Protein AF-0000000081810552 (afdb_homodimer)

Organism: Hyalella azteca (NCBI:txid294128)

Radius of gyration: 29.5 Å; Cα contacts (8 Å, |Δi|>4): 1200; chains: 2; bounding box: 56×105×60 Å

Secondary structure (DSSP, 8-state):
---HHHHHHHHHHHHHH-TT--HHHHHHHHHHHHHHH---SSHHHHHHHHHHHHHHHHTSTT--TTHHHHHHHHHHHHHS--HHHHT--SHHHHHHHHHHHHHHHHHHHHHHHHHHHHHHTHHHHSS-S-EEEEEES--HHHHHHHHHHHHTT--EEEEEE--TTTTTHHHHHHHHHHTT-EEEEE-GGGHHHHHTT-SEEEEE-SEE-TTS-EEEETTHHHHHHHHHHHT--EEEE--GGGB-SS---SSGGGS-GGG-PPPTTSSS-SEEEE-GGG-SEEEETTEEE-GGGHHHHHHHHH-/---HHHHHHHHHHHHHH-TT--HHHHHHHHHHHHHHH---SSHHHHHHHHHHHHHHHHTSTT--TTHHHHHHHHHHHHHS--HHHHH--SHHHHHHHHHHHHHHHHHHHHHHHHHHHHHHTHHHHSS-S-EEEEEES--HHHHHHHHHHHHTT--EEEEEE--TTTTTHHHHHHHHHHTT-EEEEE-GGGHHHHHTT-SEEEEE-SEE-TTS-EEEETTHHHHHHHHHHHT--EEEE--GGGB-SS---SSGGGS-GGG-PPPTTSSS-SEEEE-GGG-SEEEETTEEE-GGGHHHHHHHHH-

Foldseek 3Di:
DDDLVRLLVVLVVVCVVPVPDDSQLSLLVSLLVCLVVDPDFDPVVSLVVSVVSLVSSCLHLPHAPLNNLLSLLLSCQLVPDDVQLVVDPGPVSNSVSSSVRSVVVSVVLVCFLLLLLVQCLVVLVPDPQEAEEEEEADDPSVLNNQLVNVVVPGHYEYEYELLPPVRRSVVSVVSCVVSVHHYDYDHLVCLLVVLLVGQAYEYEAQAQELQLKGKHFPSPQVNLVSNVVSVHAYEYEYELSRYGQPDDDPFFVSPDCSNFDADPPDRDTGITMHGLVSHQWYGGSVGIDRSNRSNVVSVVSND/DDDLVRLLVVLVVVCVVPVPDDSQLSLLVSLLVCLVVDPDFDPVVSLVVSVVSLVSSCLHLPHAPLNNLLSLLLSCQLPPPDVQLVVDPGPVSNSVSSSVRSVVVSVVLVCFLLLLLVQCLVVLVPDDQEAEEEEEADDPSVLNNQLVNVVVPGHYEYEYELLPPVRRSVVSVVSCVVSVHHYDYDHLVCLLVVLLVGQAYEYEAQAQELQLKGKHFPSVQVNLVSNVVSVHAYEYEYELSRYGQPDDDPFFVSPDCSNFDADPPDRDGGITMHGLVSHQWYGGSVGIDRSNRSNVVSVVSND

Structure (mmCIF, N/CA/C/O backbone):
data_AF-0000000081810552-model_v1
#
loop_
_entity.id
_entity.type
_entity.pdbx_description
1 polymer 'Translation initiation factor eIF2B subunit alpha'
#
loop_
_atom_site.group_PDB
_atom_site.id
_atom_site.type_symbol
_atom_site.label_atom_id
_atom_site.label_alt_id
_atom_site.label_comp_id
_atom_site.label_asym_id
_atom_site.label_entity_id
_atom_site.label_seq_id
_atom_site.pdbx_PDB_ins_code
_atom_site.Cartn_x
_atom_site.Cartn_y
_atom_site.Cartn_z
_atom_site.occupancy
_atom_site.B_iso_or_equiv
_atom_site.auth_seq_id
_atom_site.auth_comp_id
_atom_site.auth_asym_id
_atom_site.auth_atom_id
_atom_site.pdbx_PDB_model_num
ATOM 1 N N . MET A 1 1 ? -7.977 -46.812 -2.012 1 77.5 1 MET A N 1
ATOM 2 C CA . MET A 1 1 ? -7.812 -45.438 -2.5 1 77.5 1 MET A CA 1
ATOM 3 C C . MET A 1 1 ? -8 -44.438 -1.372 1 77.5 1 MET A C 1
ATOM 5 O O . MET A 1 1 ? -8.945 -44.531 -0.587 1 77.5 1 MET A O 1
ATOM 9 N N . LEU A 1 2 ? -7.02 -43.656 -1.157 1 89.56 2 LEU A N 1
ATOM 10 C CA . LEU A 1 2 ? -7.109 -42.594 -0.138 1 89.56 2 LEU A CA 1
ATOM 11 C C . LEU A 1 2 ? -8.281 -41.688 -0.417 1 89.56 2 LEU A C 1
ATOM 13 O O . LEU A 1 2 ? -8.633 -41.438 -1.575 1 89.56 2 LEU A O 1
ATOM 17 N N . SER A 1 3 ? -8.93 -41.312 0.584 1 93 3 SER A N 1
ATOM 18 C CA . SER A 1 3 ? -10.062 -40.406 0.462 1 93 3 SER A CA 1
ATOM 19 C C . SER A 1 3 ? -9.602 -39 0.142 1 93 3 SER A C 1
ATOM 21 O O . SER A 1 3 ? -8.398 -38.719 0.159 1 93 3 SER A O 1
ATOM 23 N N . LYS A 1 4 ? -10.516 -38.188 -0.219 1 95.06 4 LYS A N 1
ATOM 24 C CA . LYS A 1 4 ? -10.234 -36.781 -0.455 1 95.06 4 LYS A CA 1
ATOM 25 C C . LYS A 1 4 ? -9.602 -36.125 0.773 1 95.06 4 LYS A C 1
ATOM 27 O O . LYS A 1 4 ? -8.641 -35.375 0.652 1 95.06 4 LYS A O 1
ATOM 32 N N . GLU A 1 5 ? -10 -36.5 1.925 1 95.38 5 GLU A N 1
ATOM 33 C CA . GLU A 1 5 ? -9.5 -35.938 3.176 1 95.38 5 GLU A CA 1
ATOM 34 C C . GLU A 1 5 ? -8.07 -36.375 3.447 1 95.38 5 GLU A C 1
ATOM 36 O O . GLU A 1 5 ? -7.273 -35.625 4.012 1 95.38 5 GLU A O 1
ATOM 41 N N . ASP A 1 6 ? -7.875 -37.562 3.037 1 96.38 6 ASP A N 1
ATOM 42 C CA . ASP A 1 6 ? -6.516 -38.062 3.197 1 96.38 6 ASP A CA 1
ATOM 43 C C . ASP A 1 6 ? -5.527 -37.281 2.361 1 96.38 6 ASP A C 1
ATOM 45 O O . ASP A 1 6 ? -4.43 -36.938 2.822 1 96.38 6 ASP A O 1
ATOM 49 N N . TRP A 1 7 ? -5.922 -36.969 1.172 1 96.19 7 TRP A N 1
ATOM 50 C CA . TRP A 1 7 ? -5.059 -36.188 0.293 1 96.19 7 TRP A CA 1
ATOM 51 C C . TRP A 1 7 ? -4.922 -34.75 0.793 1 96.19 7 TRP A C 1
ATOM 53 O O . TRP A 1 7 ? -3.859 -34.125 0.657 1 96.19 7 TRP A O 1
ATOM 63 N N . HIS A 1 8 ? -6.023 -34.188 1.431 1 96.12 8 HIS A N 1
ATOM 64 C CA . HIS A 1 8 ? -5.922 -32.906 2.07 1 96.12 8 HIS A CA 1
ATOM 65 C C . HIS A 1 8 ? -4.863 -32.906 3.168 1 96.12 8 HIS A C 1
ATOM 67 O O . HIS A 1 8 ? -4.062 -31.969 3.268 1 96.12 8 HIS A O 1
ATOM 73 N N . ARG A 1 9 ? -4.852 -33.938 3.891 1 96.25 9 ARG A N 1
ATOM 74 C CA . ARG A 1 9 ? -3.902 -34.094 4.992 1 96.25 9 ARG A CA 1
ATOM 75 C C . ARG A 1 9 ? -2.475 -34.219 4.469 1 96.25 9 ARG A C 1
ATOM 77 O O . ARG A 1 9 ? -1.558 -33.594 5 1 96.25 9 ARG A O 1
ATOM 84 N N . LYS A 1 10 ? -2.314 -35.031 3.453 1 95.56 10 LYS A N 1
ATOM 85 C CA . LYS A 1 10 ? -0.989 -35.219 2.861 1 95.56 10 LYS A CA 1
ATOM 86 C C . LYS A 1 10 ? -0.461 -33.875 2.314 1 95.56 10 LYS A C 1
ATOM 88 O O . LYS A 1 10 ? 0.733 -33.594 2.414 1 95.56 10 LYS A O 1
ATOM 93 N N . TYR A 1 11 ? -1.349 -33.156 1.721 1 95.12 11 TYR A N 1
ATOM 94 C CA . TYR A 1 11 ? -0.974 -31.859 1.198 1 95.12 11 TYR A CA 1
ATOM 95 C C . TYR A 1 11 ? -0.51 -30.938 2.32 1 95.12 11 TYR A C 1
ATOM 97 O O . TYR A 1 11 ? 0.562 -30.328 2.232 1 95.12 11 TYR A O 1
ATOM 105 N N . GLN A 1 12 ? -1.217 -30.844 3.357 1 94.31 12 GLN A N 1
ATOM 106 C CA . GLN A 1 12 ? -0.867 -30.031 4.512 1 94.31 12 GLN A CA 1
ATOM 107 C C . GLN A 1 12 ? 0.464 -30.469 5.113 1 94.31 12 GLN A C 1
ATOM 109 O O . GLN A 1 12 ? 1.291 -29.641 5.48 1 94.31 12 GLN A O 1
ATOM 114 N N . GLU A 1 13 ? 0.627 -31.734 5.227 1 95.06 13 GLU A N 1
ATOM 115 C CA . GLU A 1 13 ? 1.872 -32.281 5.766 1 95.06 13 GLU A CA 1
ATOM 116 C C . GLU A 1 13 ? 3.066 -31.859 4.906 1 95.06 13 GLU A C 1
ATOM 118 O O . GLU A 1 13 ? 4.133 -31.531 5.434 1 95.06 13 GLU A O 1
ATOM 123 N N . LYS A 1 14 ? 2.854 -31.969 3.619 1 93.38 14 LYS A N 1
ATOM 124 C CA . LYS A 1 14 ? 3.916 -31.578 2.693 1 93.38 14 LYS A CA 1
ATOM 125 C C . LYS A 1 14 ? 4.293 -30.109 2.869 1 93.38 14 LYS A C 1
ATOM 127 O O . LYS A 1 14 ? 5.473 -29.766 2.836 1 93.38 14 LYS A O 1
ATOM 132 N N . LEU A 1 15 ? 3.297 -29.234 3.053 1 91.38 15 LEU A N 1
ATOM 133 C CA . LEU A 1 15 ? 3.537 -27.797 3.232 1 91.38 15 LEU A CA 1
ATOM 134 C C . LEU A 1 15 ? 4.207 -27.531 4.574 1 91.38 15 LEU A C 1
ATOM 136 O O . LEU A 1 15 ? 5.008 -26.594 4.695 1 91.38 15 LEU A O 1
ATOM 140 N N . ASP A 1 16 ? 3.883 -28.281 5.578 1 92.25 16 ASP A N 1
ATOM 141 C CA . ASP A 1 16 ? 4.457 -28.125 6.91 1 92.25 16 ASP A CA 1
ATOM 142 C C . ASP A 1 16 ? 5.938 -28.484 6.918 1 92.25 16 ASP A C 1
ATOM 144 O O . ASP A 1 16 ? 6.715 -27.938 7.707 1 92.25 16 ASP A O 1
ATOM 148 N N . GLU A 1 17 ? 6.277 -29.359 6.117 1 91.5 17 GLU A N 1
ATOM 149 C CA . GLU A 1 17 ? 7.652 -29.844 6.051 1 91.5 17 GLU A CA 1
ATOM 150 C C . GLU A 1 17 ? 8.57 -28.797 5.43 1 91.5 17 GLU A C 1
ATOM 152 O O . GLU A 1 17 ? 9.766 -28.734 5.742 1 91.5 17 GLU A O 1
ATOM 157 N N . ASP A 1 18 ? 8.039 -28 4.547 1 85.5 18 ASP A N 1
ATOM 158 C CA . ASP A 1 18 ? 8.812 -26.984 3.842 1 85.5 18 ASP A CA 1
ATOM 159 C C . ASP A 1 18 ? 8.047 -25.672 3.771 1 85.5 18 ASP A C 1
ATOM 161 O O . ASP A 1 18 ? 7.152 -25.5 2.938 1 85.5 18 ASP A O 1
ATOM 165 N N . PRO A 1 19 ? 8.523 -24.734 4.609 1 77.75 19 PRO A N 1
ATOM 166 C CA . PRO A 1 19 ? 7.82 -23.453 4.629 1 77.75 19 PRO A CA 1
ATOM 167 C C . PRO A 1 19 ? 7.922 -22.703 3.301 1 77.75 19 PRO A C 1
ATOM 169 O O . PRO A 1 19 ? 7.141 -21.781 3.045 1 77.75 19 PRO A O 1
ATOM 172 N N . TYR A 1 20 ? 8.797 -23.125 2.465 1 78.12 20 TYR A N 1
ATOM 173 C CA . TYR A 1 20 ? 8.961 -22.453 1.185 1 78.12 20 TYR A CA 1
ATOM 174 C C . TYR A 1 20 ? 8.461 -23.312 0.037 1 78.12 20 TYR A C 1
ATOM 176 O O . TYR A 1 20 ? 8.797 -23.078 -1.125 1 78.12 20 TYR A O 1
ATOM 184 N N . ALA A 1 21 ? 7.656 -24.234 0.429 1 84.81 21 ALA A N 1
ATOM 185 C CA . ALA A 1 21 ? 7.137 -25.141 -0.593 1 84.81 21 ALA A CA 1
ATOM 186 C C . ALA A 1 21 ? 6.34 -24.375 -1.647 1 84.81 21 ALA A C 1
ATOM 188 O O . ALA A 1 21 ? 5.574 -23.469 -1.319 1 84.81 21 ALA A O 1
ATOM 189 N N . ILE A 1 22 ? 6.617 -24.688 -2.875 1 89.25 22 ILE A N 1
ATOM 190 C CA . ILE A 1 22 ? 5.852 -24.156 -3.998 1 89.25 22 ILE A CA 1
ATOM 191 C C . ILE A 1 22 ? 4.59 -25 -4.203 1 89.25 22 ILE A C 1
ATOM 193 O O . ILE A 1 22 ? 4.664 -26.172 -4.582 1 89.25 22 ILE A O 1
ATOM 197 N N . HIS A 1 23 ? 3.494 -24.438 -4.016 1 91.31 23 HIS A N 1
ATOM 198 C CA . HIS A 1 23 ? 2.221 -25.141 -3.963 1 91.31 23 HIS A CA 1
ATOM 199 C C . HIS A 1 23 ? 1.984 -25.938 -5.242 1 91.31 23 HIS A C 1
ATOM 201 O O . HIS A 1 23 ? 1.68 -27.141 -5.184 1 91.31 23 HIS A O 1
ATOM 207 N N . PRO A 1 24 ? 2.195 -25.344 -6.402 1 93.25 24 PRO A N 1
ATOM 208 C CA . PRO A 1 24 ? 2.012 -26.109 -7.633 1 93.25 24 PRO A CA 1
ATOM 209 C C . PRO A 1 24 ? 2.902 -27.359 -7.691 1 93.25 24 PRO A C 1
ATOM 211 O O . PRO A 1 24 ? 2.447 -28.422 -8.094 1 93.25 24 PRO A O 1
ATOM 214 N N . ILE A 1 25 ? 4.078 -27.219 -7.285 1 94.5 25 ILE A N 1
ATOM 215 C CA . ILE A 1 25 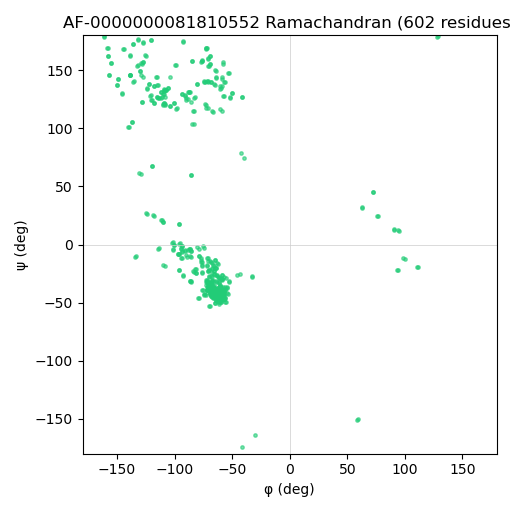? 5.02 -28.344 -7.32 1 94.5 25 ILE A CA 1
ATOM 216 C C . ILE A 1 25 ? 4.598 -29.406 -6.309 1 94.5 25 ILE A C 1
ATOM 218 O O . ILE A 1 25 ? 4.672 -30.594 -6.59 1 94.5 25 ILE A O 1
ATOM 222 N N . ALA A 1 26 ? 4.176 -28.922 -5.191 1 94.88 26 ALA A N 1
ATOM 223 C CA . ALA A 1 26 ? 3.684 -29.844 -4.168 1 94.88 26 ALA A CA 1
ATOM 224 C C . ALA A 1 26 ? 2.518 -30.688 -4.699 1 94.88 26 ALA A C 1
ATOM 226 O O . ALA A 1 26 ? 2.459 -31.891 -4.477 1 94.88 26 ALA A O 1
ATOM 227 N N . VAL A 1 27 ? 1.653 -30.062 -5.375 1 95.06 27 VAL A N 1
ATOM 228 C CA . VAL A 1 27 ? 0.497 -30.75 -5.941 1 95.06 27 VAL A CA 1
ATOM 229 C C . VAL A 1 27 ? 0.96 -31.781 -6.969 1 95.06 27 VAL A C 1
ATOM 231 O O . VAL A 1 27 ? 0.499 -32.938 -6.961 1 95.06 27 VAL A O 1
ATOM 234 N N . MET A 1 28 ? 1.892 -31.469 -7.805 1 96.06 28 MET A N 1
ATOM 235 C CA . MET A 1 28 ? 2.424 -32.375 -8.805 1 96.06 28 MET A CA 1
ATOM 236 C C . MET A 1 28 ? 3.078 -33.594 -8.148 1 96.06 28 MET A C 1
ATOM 238 O O . MET A 1 28 ? 2.877 -34.719 -8.586 1 96.06 28 MET A O 1
ATOM 242 N N . GLN A 1 29 ? 3.766 -33.281 -7.105 1 95.94 29 GLN A N 1
ATOM 243 C CA . GLN A 1 29 ? 4.461 -34.375 -6.395 1 95.94 29 GLN A CA 1
ATOM 244 C C . GLN A 1 29 ? 3.469 -35.312 -5.738 1 95.94 29 GLN A C 1
ATOM 246 O O . GLN A 1 29 ? 3.684 -36.531 -5.73 1 95.94 29 GLN A O 1
ATOM 251 N N . LEU A 1 30 ? 2.471 -34.812 -5.242 1 96.38 30 LEU A N 1
ATOM 252 C CA . LEU A 1 30 ? 1.476 -35.625 -4.582 1 96.38 30 LEU A CA 1
ATOM 253 C C . LEU A 1 30 ? 0.684 -36.438 -5.605 1 96.38 30 LEU A C 1
ATOM 255 O O . LEU A 1 30 ? 0.3 -37.594 -5.34 1 96.38 30 LEU A O 1
ATOM 259 N N . VAL A 1 31 ? 0.399 -35.906 -6.762 1 96.31 31 VAL A N 1
ATOM 260 C CA . VAL A 1 31 ? -0.235 -36.656 -7.836 1 96.31 31 VAL A CA 1
ATOM 261 C C . VAL A 1 31 ? 0.664 -37.812 -8.25 1 96.31 31 VAL A C 1
ATOM 263 O O . VAL A 1 31 ? 0.188 -38.938 -8.438 1 96.31 31 VAL A O 1
ATOM 266 N N . LEU A 1 32 ? 1.955 -37.531 -8.367 1 95.62 32 LEU A N 1
ATOM 267 C CA . LEU A 1 32 ? 2.91 -38.594 -8.703 1 95.62 32 LEU A CA 1
ATOM 268 C C . LEU A 1 32 ? 2.91 -39.688 -7.641 1 95.62 32 LEU A C 1
ATOM 270 O O . LEU A 1 32 ? 2.963 -40.875 -7.965 1 95.62 32 LEU A O 1
ATOM 274 N N . GLU A 1 33 ? 2.873 -39.219 -6.414 1 95.5 33 GLU A N 1
ATOM 275 C CA . GLU A 1 33 ? 2.809 -40.188 -5.312 1 95.5 33 GLU A CA 1
ATOM 276 C C . GLU A 1 33 ? 1.57 -41.062 -5.422 1 95.5 33 GLU A C 1
ATOM 278 O O . GLU A 1 33 ? 1.617 -42.25 -5.09 1 95.5 33 GLU A O 1
ATOM 283 N N . SER A 1 34 ? 0.48 -40.562 -5.84 1 95.56 34 SER A N 1
ATOM 284 C CA . SER A 1 34 ? -0.755 -41.312 -5.98 1 95.56 34 SER A CA 1
ATOM 285 C C . SER A 1 34 ? -0.608 -42.406 -7.031 1 95.56 34 SER A C 1
ATOM 287 O O . SER A 1 34 ? -1.237 -43.469 -6.926 1 95.56 34 SER A O 1
ATOM 289 N N . LEU A 1 35 ? 0.227 -42.156 -8.062 1 93.5 35 LEU A N 1
ATOM 290 C CA . LEU A 1 35 ? 0.468 -43.156 -9.094 1 93.5 35 LEU A CA 1
ATOM 291 C C . LEU A 1 35 ? 1.243 -44.344 -8.531 1 93.5 35 LEU A C 1
ATOM 293 O O . LEU A 1 35 ? 1 -45.5 -8.914 1 93.5 35 LEU A O 1
ATOM 297 N N . VAL A 1 36 ? 2.113 -44 -7.562 1 91.69 36 VAL A N 1
ATOM 298 C CA . VAL A 1 36 ? 2.926 -45.062 -6.941 1 91.69 36 VAL A CA 1
ATOM 299 C C . VAL A 1 36 ? 2.053 -45.906 -6.035 1 91.69 36 VAL A C 1
ATOM 301 O O . VAL A 1 36 ? 2.236 -47.125 -5.965 1 91.69 36 VAL A O 1
ATOM 304 N N . LEU A 1 37 ? 1.08 -45.312 -5.449 1 91.62 37 LEU A N 1
ATOM 305 C CA . LEU A 1 37 ? 0.231 -46 -4.48 1 91.62 37 LEU A CA 1
ATOM 306 C C . LEU A 1 37 ? -0.959 -46.656 -5.172 1 91.62 37 LEU A C 1
ATOM 308 O O . LEU A 1 37 ? -1.686 -47.438 -4.559 1 91.62 37 LEU A O 1
ATOM 312 N N . ASP A 1 38 ? -1.158 -46.375 -6.41 1 88.88 38 ASP A N 1
ATOM 313 C CA . ASP A 1 38 ? -2.371 -46.75 -7.125 1 88.88 38 ASP A CA 1
ATOM 314 C C . ASP A 1 38 ? -2.387 -48.25 -7.41 1 88.88 38 ASP A C 1
ATOM 316 O O . ASP A 1 38 ? -1.347 -48.844 -7.703 1 88.88 38 ASP A O 1
ATOM 320 N N . ASP A 1 39 ? -3.521 -48.875 -7.281 1 89.31 39 ASP A N 1
ATOM 321 C CA . ASP A 1 39 ? -3.697 -50.281 -7.547 1 89.31 39 ASP A CA 1
ATOM 322 C C . ASP A 1 39 ? -4.703 -50.531 -8.672 1 89.31 39 ASP A C 1
ATOM 324 O O . ASP A 1 39 ? -5.371 -51.562 -8.719 1 89.31 39 ASP A O 1
ATOM 328 N N . SER A 1 40 ? -4.812 -49.531 -9.5 1 90 40 SER A N 1
ATOM 329 C CA . SER A 1 40 ? -5.727 -49.656 -10.625 1 90 40 SER A CA 1
ATOM 330 C C . SER A 1 40 ? -5.383 -50.844 -11.508 1 90 40 SER A C 1
ATOM 332 O O . SER A 1 40 ? -4.23 -51.281 -11.531 1 90 40 SER A O 1
ATOM 334 N N . LYS A 1 41 ? -6.363 -51.344 -12.25 1 90.75 41 LYS A N 1
ATOM 335 C CA . LYS A 1 41 ? -6.18 -52.562 -13.055 1 90.75 41 LYS A CA 1
ATOM 336 C C . LYS A 1 41 ? -6.18 -52.219 -14.547 1 90.75 41 LYS A C 1
ATOM 338 O O . LYS A 1 41 ? -5.789 -53.031 -15.375 1 90.75 41 LYS A O 1
ATOM 343 N N . THR A 1 42 ? -6.695 -51.031 -14.883 1 88.12 42 THR A N 1
ATOM 344 C CA . THR A 1 42 ? -6.688 -50.562 -16.266 1 88.12 42 THR A CA 1
ATOM 345 C C . THR A 1 42 ? -6.07 -49.188 -16.359 1 88.12 42 THR A C 1
ATOM 347 O O . THR A 1 42 ? -6.02 -48.438 -15.367 1 88.12 42 THR A O 1
ATOM 350 N N . VAL A 1 43 ? -5.625 -48.938 -17.516 1 86.44 43 VAL A N 1
ATOM 351 C CA . VAL A 1 43 ? -5.023 -47.625 -17.766 1 86.44 43 VAL A CA 1
ATOM 352 C C . VAL A 1 43 ? -6.07 -46.531 -17.578 1 86.44 43 VAL A C 1
ATOM 354 O O . VAL A 1 43 ? -5.77 -45.469 -17.031 1 86.44 43 VAL A O 1
ATOM 357 N N . GLN A 1 44 ? -7.234 -46.781 -17.969 1 87.69 44 GLN A N 1
ATOM 358 C CA . GLN A 1 44 ? -8.32 -45.812 -17.812 1 87.69 44 GLN A CA 1
ATOM 359 C C . GLN A 1 44 ? -8.594 -45.5 -16.344 1 87.69 44 GLN A C 1
ATOM 361 O O . GLN A 1 44 ? -8.789 -44.344 -15.961 1 87.69 44 GLN A O 1
ATOM 366 N N . GLU A 1 45 ? -8.609 -46.562 -15.586 1 90.69 45 GLU A N 1
ATOM 367 C CA . GLU A 1 45 ? -8.805 -46.375 -14.148 1 90.69 45 GLU A CA 1
ATOM 368 C C . GLU A 1 45 ? -7.656 -45.594 -13.523 1 90.69 45 GLU A C 1
ATOM 370 O O . GLU A 1 45 ? -7.875 -44.781 -12.625 1 90.69 45 GLU A O 1
ATOM 375 N N . LEU A 1 46 ? -6.527 -45.938 -14 1 90.94 46 LEU A N 1
ATOM 376 C CA . LEU A 1 46 ? -5.34 -45.25 -13.516 1 90.94 46 LEU A CA 1
ATOM 377 C C . LEU A 1 46 ? -5.434 -43.75 -13.781 1 90.94 46 LEU A C 1
ATOM 379 O O . LEU A 1 46 ? -5.184 -42.938 -12.883 1 90.94 46 LEU A O 1
ATOM 383 N N . ILE A 1 47 ? -5.871 -43.344 -14.914 1 89.5 47 ILE A N 1
ATOM 384 C CA . ILE A 1 47 ? -5.977 -41.938 -15.32 1 89.5 47 ILE A CA 1
ATOM 385 C C . ILE A 1 47 ? -7.105 -41.25 -14.547 1 89.5 47 ILE A C 1
ATOM 387 O O . ILE A 1 47 ? -6.953 -40.125 -14.086 1 89.5 47 ILE A O 1
ATOM 391 N N . GLU A 1 48 ? -8.156 -41.938 -14.305 1 91.94 48 GLU A N 1
ATOM 392 C CA . GLU A 1 48 ? -9.289 -41.375 -13.562 1 91.94 48 GLU A CA 1
ATOM 393 C C . GLU A 1 48 ? -8.922 -41.125 -12.102 1 91.94 48 GLU A C 1
ATOM 395 O O . GLU A 1 48 ? -9.352 -40.156 -11.508 1 91.94 48 GLU A O 1
ATOM 400 N N . ARG A 1 49 ? -8.188 -42.031 -11.617 1 92.69 49 ARG A N 1
ATOM 401 C CA . ARG A 1 49 ? -7.75 -41.875 -10.234 1 92.69 49 ARG A CA 1
ATOM 402 C C . ARG A 1 49 ? -6.785 -40.688 -10.102 1 92.69 49 ARG A C 1
ATOM 404 O O . ARG A 1 49 ? -6.82 -39.969 -9.109 1 92.69 49 ARG A O 1
ATOM 411 N N . MET A 1 50 ? -5.93 -40.594 -11.07 1 93.62 50 MET A N 1
ATOM 412 C CA . MET A 1 50 ? -5.016 -39.469 -11.094 1 93.62 50 MET A CA 1
ATOM 413 C C . MET A 1 50 ? -5.781 -38.156 -11.117 1 93.62 50 MET A C 1
ATOM 415 O O . MET A 1 50 ? -5.457 -37.219 -10.383 1 93.62 50 MET A O 1
ATOM 419 N N . LYS A 1 51 ? -6.801 -38.094 -11.898 1 93.88 51 LYS A N 1
ATOM 420 C CA . LYS A 1 51 ? -7.633 -36.906 -12.008 1 93.88 51 LYS A CA 1
ATOM 421 C C . LYS A 1 51 ? -8.375 -36.625 -10.703 1 93.88 51 LYS A C 1
ATOM 423 O O . LYS A 1 51 ? -8.516 -35.469 -10.297 1 93.88 51 LYS A O 1
ATOM 428 N N . PHE A 1 52 ? -8.766 -37.719 -10.117 1 95.25 52 PHE A N 1
ATOM 429 C CA . PHE A 1 52 ? -9.43 -37.594 -8.828 1 95.25 52 PHE A CA 1
ATOM 430 C C . PHE A 1 52 ? -8.5 -36.969 -7.785 1 95.25 52 PHE A C 1
ATOM 432 O O . PHE A 1 52 ? -8.898 -36.062 -7.055 1 95.25 52 PHE A O 1
ATOM 439 N N . VAL A 1 53 ? -7.328 -37.469 -7.73 1 96.31 53 VAL A N 1
ATOM 440 C CA . VAL A 1 53 ? -6.355 -36.969 -6.758 1 96.31 53 VAL A CA 1
ATOM 441 C C . VAL A 1 53 ? -6.035 -35.5 -7.035 1 96.31 53 VAL A C 1
ATOM 443 O O . VAL A 1 53 ? -6.02 -34.688 -6.117 1 96.31 53 VAL A O 1
ATOM 446 N N . ARG A 1 54 ? -5.82 -35.156 -8.258 1 95.31 54 ARG A N 1
ATOM 447 C CA . ARG A 1 54 ? -5.555 -33.781 -8.617 1 95.31 54 ARG A CA 1
ATOM 448 C C . ARG A 1 54 ? -6.688 -32.875 -8.148 1 95.31 54 ARG A C 1
ATOM 450 O O . ARG A 1 54 ? -6.441 -31.828 -7.527 1 95.31 54 ARG A O 1
ATOM 457 N N . GLN A 1 55 ? -7.875 -33.312 -8.398 1 94.75 55 GLN A N 1
ATOM 458 C CA . GLN A 1 55 ? -9.039 -32.5 -8.023 1 94.75 55 GLN A CA 1
ATOM 459 C C . GLN A 1 55 ? -9.156 -32.375 -6.512 1 94.75 55 GLN A C 1
ATOM 461 O O . GLN A 1 55 ? -9.508 -31.312 -5.992 1 94.75 55 GLN A O 1
ATOM 466 N N . ALA A 1 56 ? -8.891 -33.469 -5.848 1 95.25 56 ALA A N 1
ATOM 467 C CA . ALA A 1 56 ? -8.922 -33.438 -4.391 1 95.25 56 ALA A CA 1
ATOM 468 C C . ALA A 1 56 ? -7.922 -32.438 -3.836 1 95.25 56 ALA A C 1
ATOM 470 O O . ALA A 1 56 ? -8.234 -31.688 -2.904 1 95.25 56 ALA A O 1
ATOM 471 N N . LEU A 1 57 ? -6.789 -32.406 -4.398 1 95.25 57 LEU A N 1
ATOM 472 C CA . LEU A 1 57 ? -5.75 -31.484 -3.959 1 95.25 57 LEU A CA 1
ATOM 473 C C . LEU A 1 57 ? -6.129 -30.047 -4.277 1 95.25 57 LEU A C 1
ATOM 475 O O . LEU A 1 57 ? -5.914 -29.141 -3.459 1 95.25 57 LEU A O 1
ATOM 479 N N . CYS A 1 58 ? -6.742 -29.812 -5.41 1 91.38 58 CYS A N 1
ATOM 480 C CA . CYS A 1 58 ? -7.156 -28.469 -5.816 1 91.38 58 CYS A CA 1
ATOM 481 C C . CYS A 1 58 ? -8.305 -27.969 -4.949 1 91.38 58 CYS A C 1
ATOM 483 O O . CYS A 1 58 ? -8.477 -26.766 -4.777 1 91.38 58 CYS A O 1
ATOM 485 N N . ASP A 1 59 ? -9 -28.938 -4.359 1 91.06 59 ASP A N 1
ATOM 486 C CA . ASP A 1 59 ? -10.133 -28.594 -3.508 1 91.06 59 ASP A CA 1
ATOM 487 C C . ASP A 1 59 ? -9.695 -28.422 -2.055 1 91.06 59 ASP A C 1
ATOM 489 O O . ASP A 1 59 ? -10.5 -28.031 -1.201 1 91.06 59 ASP A O 1
ATOM 493 N N . SER A 1 60 ? -8.492 -28.688 -1.838 1 92 60 SER A N 1
ATOM 494 C CA . SER A 1 60 ? -7.98 -28.594 -0.474 1 92 60 SER A CA 1
ATOM 495 C C . SER A 1 60 ? -8.031 -27.172 0.048 1 92 60 SER A C 1
ATOM 497 O O . SER A 1 60 ? -7.84 -26.219 -0.714 1 92 60 SER A O 1
ATOM 499 N N . PRO A 1 61 ? -8.203 -26.953 1.375 1 85.94 61 PRO A N 1
ATOM 500 C CA . PRO A 1 61 ? -8.164 -25.625 1.977 1 85.94 61 PRO A CA 1
ATOM 501 C C . PRO A 1 61 ? -6.809 -24.938 1.821 1 85.94 61 PRO A C 1
ATOM 503 O O . PRO A 1 61 ? -6.715 -23.719 1.928 1 85.94 61 PRO A O 1
ATOM 506 N N . CYS A 1 62 ? -5.805 -25.734 1.499 1 87.25 62 CYS A N 1
ATOM 507 C CA . CYS A 1 62 ? -4.461 -25.188 1.38 1 87.25 62 CYS A CA 1
ATOM 508 C C . CYS A 1 62 ? -4.156 -24.797 -0.061 1 87.25 62 CYS A C 1
ATOM 510 O O . CYS A 1 62 ? -3.121 -24.188 -0.338 1 87.25 62 CYS A O 1
ATOM 512 N N . SER A 1 63 ? -5.062 -25.109 -0.884 1 88.44 63 SER A N 1
ATOM 513 C CA . SER A 1 63 ? -4.805 -24.875 -2.301 1 88.44 63 SER A CA 1
ATOM 514 C C . SER A 1 63 ? -4.762 -23.375 -2.611 1 88.44 63 SER A C 1
ATOM 516 O O . SER A 1 63 ? -5.27 -22.562 -1.84 1 88.44 63 SER A O 1
ATOM 518 N N . THR A 1 64 ? -4.086 -23.047 -3.643 1 87.88 64 THR A N 1
ATOM 519 C CA . THR A 1 64 ? -3.961 -21.672 -4.109 1 87.88 64 THR A CA 1
ATOM 520 C C . THR A 1 64 ? -4.504 -21.531 -5.531 1 87.88 64 THR A C 1
ATOM 522 O O . THR A 1 64 ? -4.871 -22.531 -6.16 1 87.88 64 THR A O 1
ATOM 525 N N . VAL A 1 65 ? -4.508 -20.359 -5.969 1 87.44 65 VAL A N 1
ATOM 526 C CA . VAL A 1 65 ? -5.07 -20.047 -7.277 1 87.44 65 VAL A CA 1
ATOM 527 C C . VAL A 1 65 ? -4.219 -20.703 -8.367 1 87.44 65 VAL A C 1
ATOM 529 O O . VAL A 1 65 ? -4.699 -20.938 -9.477 1 87.44 65 VAL A O 1
ATOM 532 N N . SER A 1 66 ? -3.006 -21.078 -8.047 1 89 66 SER A N 1
ATOM 533 C CA . SER A 1 66 ? -2.092 -21.594 -9.055 1 89 66 SER A CA 1
ATOM 534 C C . SER A 1 66 ? -2.148 -23.125 -9.109 1 89 66 SER A C 1
ATOM 536 O O . SER A 1 66 ? -1.646 -23.734 -10.055 1 89 66 SER A O 1
ATOM 538 N N . THR A 1 67 ? -2.762 -23.781 -8.18 1 91.12 67 THR A N 1
ATOM 539 C CA . THR A 1 67 ? -2.686 -25.219 -8.07 1 91.12 67 THR A CA 1
ATOM 540 C C . THR A 1 67 ? -3.484 -25.891 -9.18 1 91.12 67 THR A C 1
ATOM 542 O O . THR A 1 67 ? -3.027 -26.875 -9.781 1 91.12 67 THR A O 1
ATOM 545 N N . GLU A 1 68 ? -4.578 -25.328 -9.477 1 89.12 68 GLU A N 1
ATOM 546 C CA . GLU A 1 68 ? -5.441 -25.969 -10.469 1 89.12 68 GLU A CA 1
ATOM 547 C C . GLU A 1 68 ? -4.824 -25.891 -11.859 1 89.12 68 GLU A C 1
ATOM 549 O O . GLU A 1 68 ? -4.648 -26.922 -12.516 1 89.12 68 GLU A O 1
ATOM 554 N N . PRO A 1 69 ? -4.473 -24.688 -12.258 1 87.94 69 PRO A N 1
ATOM 555 C CA . PRO A 1 69 ? -3.865 -24.641 -13.594 1 87.94 69 PRO A CA 1
ATOM 556 C C . PRO A 1 69 ? -2.57 -25.453 -13.68 1 87.94 69 PRO A C 1
ATOM 558 O O . PRO A 1 69 ? -2.309 -26.094 -14.695 1 87.94 69 PRO A O 1
ATOM 561 N N . SER A 1 70 ? -1.776 -25.469 -12.719 1 90.5 70 SER A N 1
ATOM 562 C CA . SER A 1 70 ? -0.521 -26.219 -12.719 1 90.5 70 SER A CA 1
ATOM 563 C C . SER A 1 70 ? -0.772 -27.719 -12.711 1 90.5 70 SER A C 1
ATOM 565 O O . SER A 1 70 ? -0.084 -28.484 -13.406 1 90.5 70 SER A O 1
ATOM 567 N N . GLY A 1 71 ? -1.717 -28.109 -11.906 1 91.44 71 GLY A N 1
ATOM 568 C CA . GLY A 1 71 ? -2.092 -29.516 -11.891 1 91.44 71 GLY A CA 1
ATOM 569 C C . GLY A 1 71 ? -2.621 -30.016 -13.227 1 91.44 71 GLY A C 1
ATOM 570 O O . GLY A 1 71 ? -2.307 -31.125 -13.648 1 91.44 71 GLY A O 1
ATOM 571 N N . GLU A 1 72 ? -3.375 -29.188 -13.82 1 89.25 72 GLU A N 1
ATOM 572 C CA . GLU A 1 72 ? -3.914 -29.531 -15.133 1 89.25 72 GLU A CA 1
ATOM 573 C C . GLU A 1 72 ? -2.803 -29.641 -16.172 1 89.25 72 GLU A C 1
ATOM 575 O O . GLU A 1 72 ? -2.775 -30.594 -16.969 1 89.25 72 GLU A O 1
ATOM 580 N N . MET A 1 73 ? -1.967 -28.719 -16.172 1 88.88 73 MET A N 1
ATOM 581 C CA . MET A 1 73 ? -0.828 -28.75 -17.078 1 88.88 73 MET A CA 1
ATOM 582 C C . MET A 1 73 ? -0.002 -30.016 -16.891 1 88.88 73 MET A C 1
ATOM 584 O O . MET A 1 73 ? 0.382 -30.672 -17.859 1 88.88 73 MET A O 1
ATOM 588 N N . PHE A 1 74 ? 0.191 -30.406 -15.68 1 93.12 74 PHE A N 1
ATOM 589 C CA . PHE A 1 74 ? 0.975 -31.578 -15.312 1 93.12 74 PHE A CA 1
ATOM 590 C C . PHE A 1 74 ? 0.312 -32.844 -15.82 1 93.12 74 PHE A C 1
ATOM 592 O O . PHE A 1 74 ? 0.943 -33.656 -16.516 1 93.12 74 PHE A O 1
ATOM 599 N N . THR A 1 75 ? -0.948 -32.969 -15.539 1 90.5 75 THR A N 1
ATOM 600 C CA . THR A 1 75 ? -1.653 -34.188 -15.914 1 90.5 75 THR A CA 1
ATOM 601 C C . THR A 1 75 ? -1.779 -34.312 -17.422 1 90.5 75 THR A C 1
ATOM 603 O O . THR A 1 75 ? -1.652 -35.406 -17.984 1 90.5 75 THR A O 1
ATOM 606 N N . ARG A 1 76 ? -1.976 -33.219 -18.031 1 86.88 76 ARG A N 1
ATOM 607 C CA . ARG A 1 76 ? -2.035 -33.219 -19.484 1 86.88 76 ARG A CA 1
ATOM 608 C C . ARG A 1 76 ? -0.688 -33.594 -20.094 1 86.88 76 ARG A C 1
ATOM 610 O O . ARG A 1 76 ? -0.629 -34.344 -21.062 1 86.88 76 ARG A O 1
ATOM 617 N N . PHE A 1 77 ? 0.285 -33.062 -19.562 1 88.31 77 PHE A N 1
ATOM 618 C CA . PHE A 1 77 ? 1.622 -33.344 -20.078 1 88.31 77 PHE A CA 1
ATOM 619 C C . PHE A 1 77 ? 1.962 -34.812 -19.938 1 88.31 77 PHE A C 1
ATOM 621 O O . PHE A 1 77 ? 2.441 -35.438 -20.891 1 88.31 77 PHE A O 1
ATOM 628 N N . ILE A 1 78 ? 1.665 -35.406 -18.797 1 89.62 78 ILE A N 1
ATOM 629 C CA . ILE A 1 78 ? 2.178 -36.75 -18.547 1 89.62 78 ILE A CA 1
ATOM 630 C C . ILE A 1 78 ? 1.271 -37.781 -19.234 1 89.62 78 ILE A C 1
ATOM 632 O O . ILE A 1 78 ? 1.678 -38.906 -19.453 1 89.62 78 ILE A O 1
ATOM 636 N N . THR A 1 79 ? 0.006 -37.344 -19.516 1 87.38 79 THR A N 1
ATOM 637 C CA . THR A 1 79 ? -0.913 -38.312 -20.141 1 87.38 79 THR A CA 1
ATOM 638 C C . THR A 1 79 ? -0.929 -38.125 -21.656 1 87.38 79 THR A C 1
ATOM 640 O O . THR A 1 79 ? -1.481 -38.938 -22.375 1 87.38 79 THR A O 1
ATOM 643 N N . ARG A 1 80 ? -0.525 -36.938 -22 1 78.38 80 ARG A N 1
ATOM 644 C CA . ARG A 1 80 ? -0.538 -36.688 -23.438 1 78.38 80 ARG A CA 1
ATOM 645 C C . ARG A 1 80 ? -0.03 -37.906 -24.203 1 78.38 80 ARG A C 1
ATOM 647 O O . ARG A 1 80 ? 0.904 -38.594 -23.766 1 78.38 80 ARG A O 1
ATOM 654 N N . ALA A 1 81 ? -0.873 -38.344 -25.188 1 63.72 81 ALA A N 1
ATOM 655 C CA . ALA A 1 81 ? -0.774 -39.531 -26.047 1 63.72 81 ALA A CA 1
ATOM 656 C C . ALA A 1 81 ? 0.66 -39.719 -26.531 1 63.72 81 ALA A C 1
ATOM 658 O O . ALA A 1 81 ? 1.154 -38.969 -27.375 1 63.72 81 ALA A O 1
ATOM 659 N N . SER A 1 82 ? 1.283 -40.25 -25.562 1 64.62 82 SER A N 1
ATOM 660 C CA . SER A 1 82 ? 2.598 -40.688 -26 1 64.62 82 SER A CA 1
ATOM 661 C C . SER A 1 82 ? 2.537 -42.125 -26.516 1 64.62 82 SER A C 1
ATOM 663 O O . SER A 1 82 ? 1.742 -42.938 -26.031 1 64.62 82 SER A O 1
ATOM 665 N N . THR A 1 83 ? 2.988 -42.25 -27.75 1 68.62 83 THR A N 1
ATOM 666 C CA . THR A 1 83 ? 3.127 -43.594 -28.312 1 68.62 83 THR A CA 1
ATOM 667 C C . THR A 1 83 ? 3.506 -44.594 -27.234 1 68.62 83 THR A C 1
ATOM 669 O O . THR A 1 83 ? 3.045 -45.75 -27.266 1 68.62 83 THR A O 1
ATOM 672 N N . ALA A 1 84 ? 4.148 -44.062 -26.281 1 73.25 84 ALA A N 1
ATOM 673 C CA . ALA A 1 84 ? 4.629 -44.969 -25.25 1 73.25 84 ALA A CA 1
ATOM 674 C C . ALA A 1 84 ? 3.479 -45.469 -24.391 1 73.25 84 ALA A C 1
ATOM 676 O O . ALA A 1 84 ? 3.416 -46.656 -24.047 1 73.25 84 ALA A O 1
ATOM 677 N N . LEU A 1 85 ? 2.596 -44.594 -24.016 1 79.69 85 LEU A N 1
ATOM 678 C CA . LEU A 1 85 ? 1.472 -44.969 -23.156 1 79.69 85 LEU A CA 1
ATOM 679 C C . LEU A 1 85 ? 0.483 -45.844 -23.922 1 79.69 85 LEU A C 1
ATOM 681 O O . LEU A 1 85 ? -0.083 -46.781 -23.375 1 79.69 85 LEU A O 1
ATOM 685 N N . GLU A 1 86 ? 0.386 -45.531 -25.219 1 78.5 86 GLU A N 1
ATOM 686 C CA . GLU A 1 86 ? -0.502 -46.312 -26.062 1 78.5 86 GLU A CA 1
ATOM 687 C C . GLU A 1 86 ? 0.053 -47.719 -26.297 1 78.5 86 GLU A C 1
ATOM 689 O O . GLU A 1 86 ? -0.709 -48.688 -26.484 1 78.5 86 GLU A O 1
ATOM 694 N N . ASP A 1 87 ? 1.302 -47.781 -26.328 1 79.06 87 ASP A N 1
ATOM 695 C CA . ASP A 1 87 ? 1.969 -49.031 -26.656 1 79.06 87 ASP A CA 1
ATOM 696 C C . ASP A 1 87 ? 2.16 -49.875 -25.406 1 79.06 87 ASP A C 1
ATOM 698 O O . ASP A 1 87 ? 2.633 -51.031 -25.484 1 79.06 87 ASP A O 1
ATOM 702 N N . ALA A 1 88 ? 1.872 -49.219 -24.25 1 83.12 88 ALA A N 1
ATOM 703 C CA . ALA A 1 88 ? 2.062 -49.969 -23.016 1 83.12 88 ALA A CA 1
ATOM 704 C C . ALA A 1 88 ? 1.226 -51.25 -23.016 1 83.12 88 ALA A C 1
ATOM 706 O O . ALA A 1 88 ? 0.03 -51.219 -23.312 1 83.12 88 ALA A O 1
ATOM 707 N N . GLU A 1 89 ? 1.826 -52.312 -22.766 1 84.38 89 GLU A N 1
ATOM 708 C CA . GLU A 1 89 ? 1.161 -53.594 -22.828 1 84.38 89 GLU A CA 1
ATOM 709 C C . GLU A 1 89 ? 0.473 -53.938 -21.516 1 84.38 89 GLU A C 1
ATOM 711 O O . GLU A 1 89 ? -0.481 -54.719 -21.484 1 84.38 89 GLU A O 1
ATOM 716 N N . THR A 1 90 ? 1.106 -53.438 -20.453 1 88.75 90 THR A N 1
ATOM 717 C CA . THR A 1 90 ? 0.544 -53.719 -19.141 1 88.75 90 THR A CA 1
ATOM 718 C C . THR A 1 90 ? 0.297 -52.438 -18.359 1 88.75 90 THR A C 1
ATOM 720 O O . THR A 1 90 ? 0.878 -51.406 -18.672 1 88.75 90 THR A O 1
ATOM 723 N N . ILE A 1 91 ? -0.474 -52.562 -17.391 1 89.94 91 ILE A N 1
ATOM 724 C CA . ILE A 1 91 ? -0.791 -51.438 -16.531 1 89.94 91 ILE A CA 1
ATOM 725 C C . ILE A 1 91 ? 0.454 -51.031 -15.742 1 89.94 91 ILE A C 1
ATOM 727 O O . ILE A 1 91 ? 0.668 -49.844 -15.484 1 89.94 91 ILE A O 1
ATOM 731 N N . ALA A 1 92 ? 1.236 -52 -15.391 1 91.25 92 ALA A N 1
ATOM 732 C CA . ALA A 1 92 ? 2.479 -51.719 -14.672 1 91.25 92 ALA A CA 1
ATOM 733 C C . ALA A 1 92 ? 3.424 -50.875 -15.523 1 91.25 92 ALA A C 1
ATOM 735 O O . ALA A 1 92 ? 4.07 -49.969 -15.016 1 91.25 92 ALA A O 1
ATOM 736 N N . GLU A 1 93 ? 3.434 -51.219 -16.766 1 91.31 93 GLU A N 1
ATOM 737 C CA . GLU A 1 93 ? 4.266 -50.469 -17.688 1 91.31 93 GLU A CA 1
ATOM 738 C C . GLU A 1 93 ? 3.723 -49.062 -17.875 1 91.31 93 GLU A C 1
ATOM 740 O O . GLU A 1 93 ? 4.488 -48.094 -17.906 1 91.31 93 GLU A O 1
ATOM 745 N N . ALA A 1 94 ? 2.439 -49.031 -18.031 1 90.81 94 ALA A N 1
ATOM 746 C CA . ALA A 1 94 ? 1.798 -47.719 -18.188 1 90.81 94 ALA A CA 1
ATOM 747 C C . ALA A 1 94 ? 2.043 -46.844 -16.969 1 90.81 94 ALA A C 1
ATOM 749 O O . ALA A 1 94 ? 2.361 -45.656 -17.109 1 90.81 94 ALA A O 1
ATOM 750 N N . ARG A 1 95 ? 1.946 -47.375 -15.844 1 92.75 95 ARG A N 1
ATOM 751 C CA . ARG A 1 95 ? 2.174 -46.656 -14.594 1 92.75 95 ARG A CA 1
ATOM 752 C C . ARG A 1 95 ? 3.605 -46.156 -14.508 1 92.75 95 ARG A C 1
ATOM 754 O O . ARG A 1 95 ? 3.832 -45 -14.148 1 92.75 95 ARG A O 1
ATOM 761 N N . GLN A 1 96 ? 4.496 -47 -14.867 1 93 96 GLN A N 1
ATOM 762 C CA . GLN A 1 96 ? 5.898 -46.594 -14.812 1 93 96 GLN A CA 1
ATOM 763 C C . GLN A 1 96 ? 6.199 -45.469 -15.797 1 93 96 GLN A C 1
ATOM 765 O O . GLN A 1 96 ? 6.988 -44.562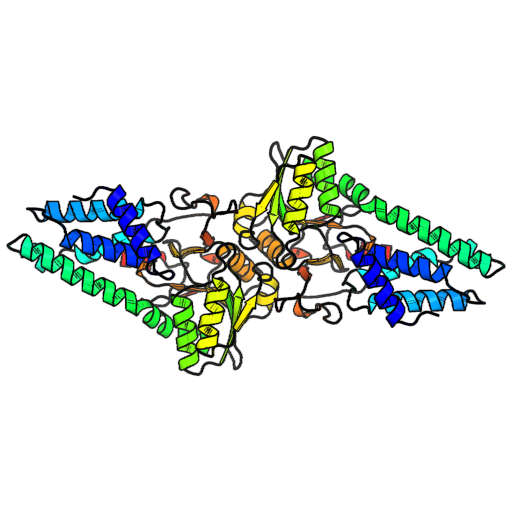 -15.5 1 93 96 GLN A O 1
ATOM 770 N N . ILE A 1 97 ? 5.629 -45.531 -16.938 1 92.19 97 ILE A N 1
ATOM 771 C CA . ILE A 1 97 ? 5.809 -44.5 -17.938 1 92.19 97 ILE A CA 1
ATOM 772 C C . ILE A 1 97 ? 5.309 -43.156 -17.375 1 92.19 97 ILE A C 1
ATOM 774 O O . ILE A 1 97 ? 5.992 -42.156 -17.469 1 92.19 97 ILE A O 1
ATOM 778 N N . LEU A 1 98 ? 4.121 -43.219 -16.75 1 93.25 98 LEU A N 1
ATOM 779 C CA . LEU A 1 98 ? 3.543 -42 -16.156 1 93.25 98 LEU A CA 1
ATOM 780 C C . LEU A 1 98 ? 4.434 -41.469 -15.047 1 93.25 98 LEU A C 1
ATOM 782 O O . LEU A 1 98 ? 4.66 -40.25 -14.961 1 93.25 98 LEU A O 1
ATOM 786 N N . ILE A 1 99 ? 4.957 -42.312 -14.242 1 94.75 99 ILE A N 1
ATOM 787 C CA . ILE A 1 99 ? 5.816 -41.938 -13.133 1 94.75 99 ILE A CA 1
ATOM 788 C C . ILE A 1 99 ? 7.102 -41.312 -13.672 1 94.75 99 ILE A C 1
ATOM 790 O O . ILE A 1 99 ? 7.512 -40.219 -13.211 1 94.75 99 ILE A O 1
ATOM 794 N N . ASP A 1 100 ? 7.68 -41.938 -14.672 1 94.75 100 ASP A N 1
ATOM 795 C CA . ASP A 1 100 ? 8.922 -41.406 -15.258 1 94.75 100 ASP A CA 1
ATOM 796 C C . ASP A 1 100 ? 8.703 -40.031 -15.891 1 94.75 100 ASP A C 1
ATOM 798 O O . ASP A 1 100 ? 9.508 -39.125 -15.695 1 94.75 100 ASP A O 1
ATOM 802 N N . ARG A 1 101 ? 7.633 -39.906 -16.594 1 93.5 101 ARG A N 1
ATOM 803 C CA . ARG A 1 101 ? 7.305 -38.625 -17.219 1 93.5 101 ARG A CA 1
ATOM 804 C C . ARG A 1 101 ? 7.043 -37.531 -16.172 1 93.5 101 ARG A C 1
ATOM 806 O O . ARG A 1 101 ? 7.461 -36.406 -16.328 1 93.5 101 ARG A O 1
ATOM 813 N N . GLY A 1 102 ? 6.348 -37.969 -15.125 1 95.5 102 GLY A N 1
ATOM 814 C CA . GLY A 1 102 ? 6.066 -37.031 -14.039 1 95.5 102 GLY A CA 1
ATOM 815 C C . GLY A 1 102 ? 7.316 -36.531 -13.328 1 95.5 102 GLY A C 1
ATOM 816 O O . GLY A 1 102 ? 7.457 -35.344 -13.055 1 95.5 102 GLY A O 1
ATOM 817 N N . GLU A 1 103 ? 8.188 -37.469 -13.062 1 96.44 103 GLU A N 1
ATOM 818 C CA . GLU A 1 103 ? 9.453 -37.125 -12.414 1 96.44 103 GLU A CA 1
ATOM 819 C C . GLU A 1 103 ? 10.281 -36.188 -13.281 1 96.44 103 GLU A C 1
ATOM 821 O O . GLU A 1 103 ? 10.859 -35.219 -12.781 1 96.44 103 GLU A O 1
ATOM 826 N N . ASP A 1 104 ? 10.281 -36.5 -14.562 1 95.44 104 ASP A N 1
ATOM 827 C CA . ASP A 1 104 ? 11.008 -35.625 -15.5 1 95.44 104 ASP A CA 1
ATOM 828 C C . ASP A 1 104 ? 10.398 -34.25 -15.555 1 95.44 104 ASP A C 1
ATOM 830 O O . ASP A 1 104 ? 11.125 -33.25 -15.602 1 95.44 104 ASP A O 1
ATOM 834 N N . PHE A 1 105 ? 9.133 -34.188 -15.562 1 94.5 105 PHE A N 1
ATOM 835 C CA . PHE A 1 105 ? 8.422 -32.938 -15.609 1 94.5 105 PHE A CA 1
ATOM 836 C C . PHE A 1 105 ? 8.742 -32.094 -14.375 1 94.5 105 PHE A C 1
ATOM 838 O O . PHE A 1 105 ? 9.109 -30.906 -14.492 1 94.5 105 PHE A O 1
ATOM 845 N N . ILE A 1 106 ? 8.656 -32.625 -13.227 1 95.94 106 ILE A N 1
ATOM 846 C CA . ILE A 1 106 ? 8.875 -31.922 -11.977 1 95.94 106 ILE A CA 1
ATOM 847 C C . ILE A 1 106 ? 10.32 -31.438 -11.906 1 95.94 106 ILE A C 1
ATOM 849 O O . ILE A 1 106 ? 10.586 -30.297 -11.508 1 95.94 106 ILE A O 1
ATOM 853 N N . LYS A 1 107 ? 11.188 -32.312 -12.32 1 95.88 107 LYS A N 1
ATOM 854 C CA . LYS A 1 107 ? 12.594 -31.938 -12.367 1 95.88 107 LYS A CA 1
ATOM 855 C C . LYS A 1 107 ? 12.805 -30.719 -13.266 1 95.88 107 LYS A C 1
ATOM 857 O O . LYS A 1 107 ? 13.523 -29.781 -12.898 1 95.88 107 LYS A O 1
ATOM 862 N N . HIS A 1 108 ? 12.133 -30.75 -14.375 1 94.88 108 HIS A N 1
ATOM 863 C CA . HIS A 1 108 ? 12.219 -29.625 -15.305 1 94.88 108 HIS A CA 1
ATOM 864 C C . HIS A 1 108 ? 11.625 -28.359 -14.695 1 94.88 108 HIS A C 1
ATOM 866 O O . HIS A 1 108 ? 12.203 -27.281 -14.812 1 94.88 108 HIS A O 1
ATOM 872 N N . MET A 1 109 ? 10.484 -28.5 -14.055 1 94.31 109 MET A N 1
ATOM 873 C CA . MET A 1 109 ? 9.812 -27.344 -13.453 1 94.31 109 MET A CA 1
ATOM 874 C C . MET A 1 109 ? 10.695 -26.703 -12.391 1 94.31 109 MET A C 1
ATOM 876 O O . MET A 1 109 ? 10.711 -25.484 -12.242 1 94.31 109 MET A O 1
ATOM 880 N N . LEU A 1 110 ? 11.469 -27.453 -11.664 1 94.12 110 LEU A N 1
ATOM 881 C CA . LEU A 1 110 ? 12.312 -26.969 -10.578 1 94.12 110 LEU A CA 1
ATOM 882 C C . LEU A 1 110 ? 13.477 -26.156 -11.125 1 94.12 110 LEU A C 1
ATOM 884 O O . LEU A 1 110 ? 14.109 -25.406 -10.383 1 94.12 110 LEU A O 1
ATOM 888 N N . GLU A 1 111 ? 13.742 -26.234 -12.406 1 95.31 111 GLU A N 1
ATOM 889 C CA . GLU A 1 111 ? 14.836 -25.516 -13.039 1 95.31 111 GLU A CA 1
ATOM 890 C C . GLU A 1 111 ? 14.344 -24.219 -13.68 1 95.31 111 GLU A C 1
ATOM 892 O O . GLU A 1 111 ? 15.148 -23.375 -14.07 1 95.31 111 GLU A O 1
ATOM 897 N N . LEU A 1 112 ? 13.102 -24.047 -13.703 1 95.5 112 LEU A N 1
ATOM 898 C CA . LEU A 1 112 ? 12.523 -22.984 -14.5 1 95.5 112 LEU A CA 1
ATOM 899 C C . LEU A 1 112 ? 12.859 -21.609 -13.906 1 95.5 112 LEU A C 1
ATOM 901 O O . LEU A 1 112 ? 13.102 -20.656 -14.641 1 95.5 112 LEU A O 1
ATOM 905 N N . PRO A 1 113 ? 12.875 -21.484 -12.539 1 94.69 113 PRO A N 1
ATOM 906 C CA . PRO A 1 113 ? 13.234 -20.172 -12 1 94.69 113 PRO A CA 1
ATOM 907 C C . PRO A 1 113 ? 14.578 -19.656 -12.516 1 94.69 113 PRO A C 1
ATOM 909 O O . PRO A 1 113 ? 14.711 -18.484 -12.852 1 94.69 113 PRO A O 1
ATOM 912 N N . ASP A 1 114 ? 15.492 -20.516 -12.688 1 94.88 114 ASP A N 1
ATOM 913 C CA . ASP A 1 114 ? 16.797 -20.141 -13.203 1 94.88 114 ASP A CA 1
ATOM 914 C C . ASP A 1 114 ? 16.703 -19.734 -14.672 1 94.88 114 ASP A C 1
ATOM 916 O O . ASP A 1 114 ? 17.406 -18.812 -15.109 1 94.88 114 ASP A O 1
ATOM 920 N N . LYS A 1 115 ? 15.93 -20.484 -15.422 1 96.12 115 LYS A N 1
ATOM 921 C CA . LYS A 1 115 ? 15.734 -20.156 -16.828 1 96.12 115 LYS A CA 1
ATOM 922 C C . LYS A 1 115 ? 15.086 -18.781 -16.984 1 96.12 115 LYS A C 1
ATOM 924 O O . LYS A 1 115 ? 15.5 -17.984 -17.844 1 96.12 115 LYS A O 1
ATOM 929 N N . VAL A 1 116 ? 14.125 -18.547 -16.188 1 97.5 116 VAL A N 1
ATOM 930 C CA . VAL A 1 116 ? 13.461 -17.25 -16.219 1 97.5 116 VAL A CA 1
ATOM 931 C C . VAL A 1 116 ? 14.453 -16.141 -15.852 1 97.5 116 VAL A C 1
ATOM 933 O O . VAL A 1 116 ? 14.492 -15.094 -16.484 1 97.5 116 VAL A O 1
ATOM 936 N N . ALA A 1 117 ? 15.258 -16.391 -14.797 1 97 117 ALA A N 1
ATOM 937 C CA . ALA A 1 117 ? 16.25 -15.43 -14.344 1 97 117 ALA A CA 1
ATOM 938 C C . ALA A 1 117 ? 17.188 -15.023 -15.477 1 97 117 ALA A C 1
ATOM 940 O O . ALA A 1 117 ? 17.453 -13.836 -15.664 1 97 117 ALA A O 1
ATOM 941 N N . LYS A 1 118 ? 17.609 -15.984 -16.281 1 95.5 118 LYS A N 1
ATOM 942 C CA . LYS A 1 118 ? 18.516 -15.711 -17.391 1 95.5 118 LYS A CA 1
ATOM 943 C C . LYS A 1 118 ? 17.859 -14.828 -18.438 1 95.5 118 LYS A C 1
ATOM 945 O O . LYS A 1 118 ? 18.484 -13.922 -18.984 1 95.5 118 LYS A O 1
ATOM 950 N N . LYS A 1 119 ? 16.641 -15.07 -18.656 1 95.44 119 LYS A N 1
ATOM 951 C CA . LYS A 1 119 ? 15.914 -14.281 -19.641 1 95.44 119 LYS A CA 1
ATOM 952 C C . LYS A 1 119 ? 15.656 -12.867 -19.125 1 95.44 119 LYS A C 1
ATOM 954 O O . LYS A 1 119 ? 15.617 -11.914 -19.906 1 95.44 119 LYS A O 1
ATOM 959 N N . ALA A 1 120 ? 15.492 -12.719 -17.844 1 95.88 120 ALA A N 1
ATOM 960 C CA . ALA A 1 120 ? 15.156 -11.445 -17.219 1 95.88 120 ALA A CA 1
ATOM 961 C C . ALA A 1 120 ? 16.391 -10.539 -17.125 1 95.88 120 ALA A C 1
ATOM 963 O O . ALA A 1 120 ? 16.266 -9.336 -16.891 1 95.88 120 ALA A O 1
ATOM 964 N N . LEU A 1 121 ? 17.609 -11.055 -17.375 1 93.56 121 LEU A N 1
ATOM 965 C CA . LEU A 1 121 ? 18.859 -10.297 -17.234 1 93.56 121 LEU A CA 1
ATOM 966 C C . LEU A 1 121 ? 18.891 -9.133 -18.234 1 93.56 121 LEU A C 1
ATOM 968 O O . LEU A 1 121 ? 19.562 -8.133 -17.984 1 93.56 121 LEU A O 1
ATOM 972 N N . GLY A 1 122 ? 18.156 -9.305 -19.344 1 91.88 122 GLY A N 1
ATOM 973 C CA . GLY A 1 122 ? 18.062 -8.219 -20.297 1 91.88 122 GLY A CA 1
ATOM 974 C C . GLY A 1 122 ? 17.531 -6.934 -19.703 1 91.88 122 GLY A C 1
ATOM 975 O O . GLY A 1 122 ? 17.875 -5.84 -20.172 1 91.88 122 GLY A O 1
ATOM 976 N N . LEU A 1 123 ? 16.719 -7.004 -18.672 1 91.94 123 LEU A N 1
ATOM 977 C CA . LEU A 1 123 ? 16.141 -5.844 -18.016 1 91.94 123 LEU A CA 1
ATOM 978 C C . LEU A 1 123 ? 17.203 -5.062 -17.25 1 91.94 123 LEU A C 1
ATOM 980 O O . LEU A 1 123 ? 17.062 -3.859 -17.016 1 91.94 123 LEU A O 1
ATOM 984 N N . PHE A 1 124 ? 18.25 -5.73 -16.812 1 91.94 124 PHE A N 1
ATOM 985 C CA . PHE A 1 124 ? 19.312 -5.113 -16.031 1 91.94 124 PHE A CA 1
ATOM 986 C C . PHE A 1 124 ? 20.328 -4.445 -16.938 1 91.94 124 PHE A C 1
ATOM 988 O O . PHE A 1 124 ? 21.125 -3.621 -16.469 1 91.94 124 PHE A O 1
ATOM 995 N N . GLU A 1 125 ? 20.391 -4.887 -18.172 1 84.5 125 GLU A N 1
ATOM 996 C CA . GLU A 1 125 ? 21.375 -4.391 -19.125 1 84.5 125 GLU A CA 1
ATOM 997 C C . GLU A 1 125 ? 20.922 -3.074 -19.75 1 84.5 125 GLU A C 1
ATOM 999 O O . GLU A 1 125 ? 21.75 -2.307 -20.25 1 84.5 125 GLU A O 1
ATOM 1004 N N . GLN A 1 126 ? 19.656 -2.869 -19.75 1 68.19 126 GLN A N 1
ATOM 1005 C CA . GLN A 1 126 ? 19.109 -1.718 -20.453 1 68.19 126 GLN A CA 1
ATOM 1006 C C . GLN A 1 126 ? 19.344 -0.428 -19.672 1 68.19 126 GLN A C 1
ATOM 1008 O O . GLN A 1 126 ? 19.25 0.667 -20.234 1 68.19 126 GLN A O 1
ATOM 1013 N N . THR A 1 127 ? 19.5 -0.58 -18.453 1 63.12 127 THR A N 1
ATOM 1014 C CA . THR A 1 127 ? 19.484 0.66 -17.688 1 63.12 127 THR A CA 1
ATOM 1015 C C . THR A 1 127 ? 20.875 1.007 -17.188 1 63.12 127 THR A C 1
ATOM 1017 O O . THR A 1 127 ? 21.734 0.128 -17.078 1 63.12 127 THR A O 1
ATOM 1020 N N . HIS A 1 128 ? 21.453 2.141 -17.375 1 60.5 128 HIS A N 1
ATOM 1021 C CA . HIS A 1 128 ? 22.734 2.709 -16.984 1 60.5 128 HIS A CA 1
ATOM 1022 C C . HIS A 1 128 ? 23.219 2.129 -15.648 1 60.5 128 HIS A C 1
ATOM 1024 O O . HIS A 1 128 ? 22.531 1.3 -15.047 1 60.5 128 HIS A O 1
ATOM 1030 N N . LYS A 1 129 ? 24.375 2.898 -14.883 1 63.47 129 LYS A N 1
ATOM 1031 C CA . LYS A 1 129 ? 25.328 2.449 -13.867 1 63.47 129 LYS A CA 1
ATOM 1032 C C . LYS A 1 129 ? 24.625 2.127 -12.555 1 63.47 129 LYS A C 1
ATOM 1034 O O . LYS A 1 129 ? 25 1.185 -11.852 1 63.47 129 LYS A O 1
ATOM 1039 N N . HIS A 1 130 ? 23.359 2.709 -12.172 1 83.25 130 HIS A N 1
ATOM 1040 C CA . HIS A 1 130 ? 22.797 2.371 -10.867 1 83.25 130 HIS A CA 1
ATOM 1041 C C . HIS A 1 130 ? 21.281 2.156 -10.961 1 83.25 130 HIS A C 1
ATOM 1043 O O . HIS A 1 130 ? 20.531 3.096 -11.234 1 83.25 130 HIS A O 1
ATOM 1049 N N . LEU A 1 131 ? 20.984 0.771 -10.977 1 92.62 131 LEU A N 1
ATOM 1050 C CA . LEU A 1 131 ? 19.594 0.372 -11.102 1 92.62 131 LEU A CA 1
ATOM 1051 C C . LEU A 1 131 ? 18.922 0.259 -9.734 1 92.62 131 LEU A C 1
ATOM 1053 O O . LEU A 1 131 ? 19.5 -0.312 -8.805 1 92.62 131 LEU A O 1
ATOM 1057 N N . THR A 1 132 ? 17.828 0.958 -9.57 1 95.5 132 THR A N 1
ATOM 1058 C CA . THR A 1 132 ? 17 0.805 -8.375 1 95.5 132 THR A CA 1
ATOM 1059 C C . THR A 1 132 ? 15.664 0.151 -8.727 1 95.5 132 THR A C 1
ATOM 1061 O O . THR A 1 132 ? 14.953 0.616 -9.617 1 95.5 132 THR A O 1
ATOM 1064 N N . ILE A 1 133 ? 15.406 -0.916 -7.992 1 97.31 133 ILE A N 1
ATOM 1065 C CA . ILE A 1 133 ? 14.242 -1.744 -8.305 1 97.31 133 ILE A CA 1
ATOM 1066 C C . ILE A 1 133 ? 13.328 -1.827 -7.086 1 97.31 133 ILE A C 1
ATOM 1068 O O . ILE A 1 133 ? 13.797 -1.895 -5.949 1 97.31 133 ILE A O 1
ATOM 1072 N N . LEU A 1 134 ? 12.062 -1.727 -7.332 1 98.38 134 LEU A N 1
ATOM 1073 C CA . LEU A 1 134 ? 11.062 -1.966 -6.301 1 98.38 134 LEU A CA 1
ATOM 1074 C C . LEU A 1 134 ? 10.336 -3.287 -6.539 1 98.38 134 LEU A C 1
ATOM 1076 O O . LEU A 1 134 ? 9.977 -3.607 -7.676 1 98.38 134 LEU A O 1
ATOM 1080 N N . THR A 1 135 ? 10.211 -4.098 -5.465 1 98.56 135 THR A N 1
ATOM 1081 C CA . THR A 1 135 ? 9.508 -5.371 -5.559 1 98.56 135 THR A CA 1
ATOM 1082 C C . THR A 1 135 ? 8.586 -5.566 -4.359 1 98.56 135 THR A C 1
ATOM 1084 O O . THR A 1 135 ? 8.508 -4.707 -3.479 1 98.56 135 THR A O 1
ATOM 1087 N N . HIS A 1 136 ? 7.777 -6.633 -4.438 1 98.44 136 HIS A N 1
ATOM 1088 C CA . HIS A 1 136 ? 6.746 -6.844 -3.424 1 98.44 136 HIS A CA 1
ATOM 1089 C C . HIS A 1 136 ? 6.824 -8.25 -2.842 1 98.44 136 HIS A C 1
ATOM 1091 O O . HIS A 1 136 ? 6.758 -9.234 -3.578 1 98.44 136 HIS A O 1
ATOM 1097 N N . SER A 1 137 ? 6.984 -8.297 -1.545 1 96.75 137 SER A N 1
ATOM 1098 C CA . SER A 1 137 ? 6.965 -9.547 -0.793 1 96.75 137 SER A CA 1
ATOM 1099 C C . SER A 1 137 ? 8.047 -10.5 -1.283 1 96.75 137 SER A C 1
ATOM 1101 O O . SER A 1 137 ? 9.164 -10.078 -1.601 1 96.75 137 SER A O 1
ATOM 1103 N N . ARG A 1 138 ? 7.785 -11.789 -1.163 1 95.62 138 ARG A N 1
ATOM 1104 C CA . ARG A 1 138 ? 8.758 -12.797 -1.57 1 95.62 138 ARG A CA 1
ATOM 1105 C C . ARG A 1 138 ? 8.234 -13.625 -2.738 1 95.62 138 ARG A C 1
ATOM 1107 O O . ARG A 1 138 ? 7.059 -14 -2.76 1 95.62 138 ARG A O 1
ATOM 1114 N N . ASN A 1 139 ? 9.023 -13.867 -3.619 1 94.5 139 ASN A N 1
ATOM 1115 C CA . ASN A 1 139 ? 8.758 -14.727 -4.77 1 94.5 139 ASN A CA 1
ATOM 1116 C C . ASN A 1 139 ? 10.016 -15.484 -5.199 1 94.5 139 ASN A C 1
ATOM 1118 O O . ASN A 1 139 ? 11.078 -14.883 -5.355 1 94.5 139 ASN A O 1
ATOM 1122 N N . ALA A 1 140 ? 9.883 -16.766 -5.367 1 92.31 140 ALA A N 1
ATOM 1123 C CA . ALA A 1 140 ? 11.031 -17.609 -5.652 1 92.31 140 ALA A CA 1
ATOM 1124 C C . ALA A 1 140 ? 11.672 -17.234 -6.988 1 92.31 140 ALA A C 1
ATOM 1126 O O . ALA A 1 140 ? 12.898 -17.203 -7.105 1 92.31 140 ALA A O 1
ATOM 1127 N N . CYS A 1 141 ? 10.875 -17.031 -7.938 1 95 141 CYS A N 1
ATOM 1128 C CA . CYS A 1 141 ? 11.375 -16.656 -9.258 1 95 141 CYS A CA 1
ATOM 1129 C C . CYS A 1 141 ? 12.094 -15.32 -9.211 1 95 141 CYS A C 1
ATOM 1131 O O . CYS A 1 141 ? 13.156 -15.156 -9.828 1 95 141 CYS A O 1
ATOM 1133 N N . LEU A 1 142 ? 11.625 -14.344 -8.531 1 96.56 142 LEU A N 1
ATOM 1134 C CA . LEU A 1 142 ? 12.258 -13.047 -8.344 1 96.56 142 LEU A CA 1
ATOM 1135 C C . LEU A 1 142 ? 13.609 -13.18 -7.648 1 96.56 142 LEU A C 1
ATOM 1137 O O . LEU A 1 142 ? 14.586 -12.562 -8.062 1 96.56 142 LEU A O 1
ATOM 1141 N N . LEU A 1 143 ? 13.531 -13.977 -6.59 1 96.5 143 LEU A N 1
ATOM 1142 C CA . LEU A 1 143 ? 14.766 -14.203 -5.844 1 96.5 143 LEU A CA 1
ATOM 1143 C C . LEU A 1 143 ? 15.859 -14.742 -6.758 1 96.5 143 LEU A C 1
ATOM 1145 O O . LEU A 1 143 ? 16.969 -14.203 -6.785 1 96.5 143 LEU A O 1
ATOM 1149 N N . SER A 1 144 ? 15.508 -15.758 -7.512 1 96.81 144 SER A N 1
ATOM 1150 C CA . SER A 1 144 ? 16.453 -16.344 -8.445 1 96.81 144 SER A CA 1
ATOM 1151 C C . SER A 1 144 ? 16.969 -15.305 -9.438 1 96.81 144 SER A C 1
ATOM 1153 O O . SER A 1 144 ? 18.156 -15.289 -9.773 1 96.81 144 SER A O 1
ATOM 1155 N N . THR A 1 145 ? 16.125 -14.461 -9.867 1 97.81 145 THR A N 1
ATOM 1156 C CA . THR A 1 145 ? 16.469 -13.422 -10.828 1 97.81 145 THR A CA 1
ATOM 1157 C C . THR A 1 145 ? 17.484 -12.453 -10.234 1 97.81 145 THR A C 1
ATOM 1159 O O . THR A 1 145 ? 18.5 -12.141 -10.867 1 97.81 145 THR A O 1
ATOM 1162 N N . PHE A 1 146 ? 17.266 -11.953 -9.023 1 98 146 PHE A N 1
ATOM 1163 C CA . PHE A 1 146 ? 18.172 -11 -8.383 1 98 146 PHE A CA 1
ATOM 1164 C C . PHE A 1 146 ? 19.516 -11.656 -8.07 1 98 146 PHE A C 1
ATOM 1166 O O . PHE A 1 146 ? 20.562 -11.023 -8.219 1 98 146 PHE A O 1
ATOM 1173 N N . LEU A 1 147 ? 19.438 -12.945 -7.652 1 97.56 147 LEU A N 1
ATOM 1174 C CA . LEU A 1 147 ? 20.672 -13.656 -7.363 1 97.56 147 LEU A CA 1
ATOM 1175 C C . LEU A 1 147 ? 21.516 -13.836 -8.625 1 97.56 147 LEU A C 1
ATOM 1177 O O . LEU A 1 147 ? 22.734 -13.656 -8.609 1 97.56 147 LEU A O 1
ATOM 1181 N N . GLU A 1 148 ? 20.828 -14.219 -9.703 1 96.88 148 GLU A N 1
ATOM 1182 C CA . GLU A 1 148 ? 21.531 -14.375 -10.977 1 96.88 148 GLU A CA 1
ATOM 1183 C C . GLU A 1 148 ? 22.125 -13.055 -11.453 1 96.88 148 GLU A C 1
ATOM 1185 O O . GLU A 1 148 ? 23.266 -13.016 -11.922 1 96.88 148 GLU A O 1
ATOM 1190 N N . ALA A 1 149 ? 21.391 -11.977 -11.359 1 95.88 149 ALA A N 1
ATOM 1191 C CA . ALA A 1 149 ? 21.891 -10.656 -11.742 1 95.88 149 ALA A CA 1
ATOM 1192 C C . ALA A 1 149 ? 23.141 -10.289 -10.945 1 95.88 149 ALA A C 1
ATOM 1194 O O . ALA A 1 149 ? 24.109 -9.773 -11.5 1 95.88 149 ALA A O 1
ATOM 1195 N N . LYS A 1 150 ? 23.047 -10.586 -9.664 1 95.88 150 LYS A N 1
ATOM 1196 C CA . LYS A 1 150 ? 24.188 -10.328 -8.805 1 95.88 150 LYS A CA 1
ATOM 1197 C C . LYS A 1 150 ? 25.406 -11.141 -9.242 1 95.88 150 LYS A C 1
ATOM 1199 O O . LYS A 1 150 ? 26.516 -10.617 -9.328 1 95.88 150 LYS A O 1
ATOM 1204 N N . SER A 1 151 ? 25.188 -12.352 -9.508 1 95.69 151 SER A N 1
ATOM 1205 C CA . SER A 1 151 ? 26.281 -13.25 -9.883 1 95.69 151 SER A CA 1
ATOM 1206 C C . SER A 1 151 ? 26.938 -12.812 -11.188 1 95.69 151 SER A C 1
ATOM 1208 O O . SER A 1 151 ? 28.125 -13.062 -11.406 1 95.69 151 SER A O 1
ATOM 1210 N N . ARG A 1 152 ? 26.172 -12.133 -12.023 1 93.44 152 ARG A N 1
ATOM 1211 C CA . ARG A 1 152 ? 26.672 -11.672 -13.312 1 93.44 152 ARG A CA 1
ATOM 1212 C C . ARG A 1 152 ? 27.328 -10.305 -13.18 1 93.44 152 ARG A C 1
ATOM 1214 O O . ARG A 1 152 ? 27.781 -9.727 -14.172 1 93.44 152 ARG A O 1
ATOM 1221 N N . GLY A 1 153 ? 27.281 -9.719 -12.008 1 92 153 GLY A N 1
ATOM 1222 C CA . GLY A 1 153 ? 28.031 -8.508 -11.742 1 92 153 GLY A CA 1
ATOM 1223 C C . GLY A 1 153 ? 27.219 -7.242 -11.961 1 92 153 GLY A C 1
ATOM 1224 O O . GLY A 1 153 ? 27.766 -6.141 -11.992 1 92 153 GLY A O 1
ATOM 1225 N N . HIS A 1 154 ? 25.922 -7.41 -12.094 1 92.06 154 HIS A N 1
ATOM 1226 C CA . HIS A 1 154 ? 25.094 -6.223 -12.242 1 92.06 154 HIS A CA 1
ATOM 1227 C C . HIS A 1 154 ? 24.984 -5.449 -10.938 1 92.06 154 HIS A C 1
ATOM 1229 O O . HIS A 1 154 ? 24.922 -6.047 -9.859 1 92.06 154 HIS A O 1
ATOM 1235 N N . SER A 1 155 ? 25.016 -4.141 -11.055 1 91.94 155 SER A N 1
ATOM 1236 C CA . SER A 1 155 ? 24.859 -3.266 -9.898 1 91.94 155 SER A CA 1
ATOM 1237 C C . SER A 1 155 ? 23.422 -2.752 -9.781 1 91.94 155 SER A C 1
ATOM 1239 O O . SER A 1 155 ? 22.953 -2.031 -10.656 1 91.94 155 SER A O 1
ATOM 1241 N N . PHE A 1 156 ? 22.812 -3.148 -8.672 1 94.88 156 PHE A N 1
ATOM 1242 C CA . PHE A 1 156 ? 21.438 -2.713 -8.469 1 94.88 156 PHE A CA 1
ATOM 1243 C C . PHE A 1 156 ? 21.094 -2.713 -6.984 1 94.88 156 PHE A C 1
ATOM 1245 O O . PHE A 1 156 ? 21.797 -3.312 -6.172 1 94.88 156 PHE A O 1
ATOM 1252 N N . TYR A 1 157 ? 20.109 -1.894 -6.652 1 95.94 157 TYR A N 1
ATOM 1253 C CA . TYR A 1 157 ? 19.516 -1.832 -5.324 1 95.94 157 TYR A CA 1
ATOM 1254 C C . TYR A 1 157 ? 18.047 -2.205 -5.363 1 95.94 157 TYR A C 1
ATOM 1256 O O . TYR A 1 157 ? 17.312 -1.788 -6.27 1 95.94 157 TYR A O 1
ATOM 1264 N N . VAL A 1 158 ? 17.625 -3.035 -4.375 1 97.25 158 VAL A N 1
ATOM 1265 C CA . VAL A 1 158 ? 16.25 -3.496 -4.406 1 97.25 158 VAL A CA 1
ATOM 1266 C C . VAL A 1 158 ? 15.531 -3.055 -3.133 1 97.25 158 VAL A C 1
ATOM 1268 O O . VAL A 1 158 ? 16 -3.314 -2.023 1 97.25 158 VAL A O 1
ATOM 1271 N N . PHE A 1 159 ? 14.414 -2.342 -3.264 1 97.19 159 PHE A N 1
ATOM 1272 C CA . PHE A 1 159 ? 13.469 -2.133 -2.17 1 97.19 159 PHE A CA 1
ATOM 1273 C C . PHE A 1 159 ? 12.406 -3.221 -2.16 1 97.19 159 PHE A C 1
ATOM 1275 O O . PHE A 1 159 ? 11.758 -3.475 -3.182 1 97.19 159 PHE A O 1
ATOM 1282 N N . VAL A 1 160 ? 12.234 -3.834 -0.984 1 97.69 160 VAL A N 1
ATOM 1283 C CA . VAL A 1 160 ? 11.266 -4.922 -0.85 1 97.69 160 VAL A CA 1
ATOM 1284 C C . VAL A 1 160 ? 10.188 -4.531 0.152 1 97.69 160 VAL A C 1
ATOM 1286 O O . VAL A 1 160 ? 10.484 -4.227 1.31 1 97.69 160 VAL A O 1
ATOM 1289 N N . THR A 1 161 ? 8.961 -4.547 -0.302 1 97.62 161 THR A N 1
ATOM 1290 C CA . THR A 1 161 ? 7.875 -4.285 0.633 1 97.62 161 THR A CA 1
ATOM 1291 C C . THR A 1 161 ? 7.594 -5.516 1.491 1 97.62 161 THR A C 1
ATOM 1293 O O . THR A 1 161 ? 7.816 -6.648 1.057 1 97.62 161 THR A O 1
ATOM 1296 N N . GLU A 1 162 ? 7.027 -5.34 2.588 1 95.31 162 GLU A N 1
ATOM 1297 C CA . GLU A 1 162 ? 6.801 -6.379 3.586 1 95.31 162 GLU A CA 1
ATOM 1298 C C . GLU A 1 162 ? 5.855 -7.453 3.061 1 95.31 162 GLU A C 1
ATOM 1300 O O . GLU A 1 162 ? 6.059 -8.648 3.307 1 95.31 162 GLU A O 1
ATOM 1305 N N . GLY A 1 163 ? 4.836 -6.996 2.363 1 94.94 163 GLY A N 1
ATOM 1306 C CA . GLY A 1 163 ? 3.809 -7.926 1.916 1 94.94 163 GLY A CA 1
ATOM 1307 C C . GLY A 1 163 ? 2.92 -8.422 3.041 1 94.94 163 GLY A C 1
ATOM 1308 O O . GLY A 1 163 ? 2.693 -9.625 3.176 1 94.94 163 GLY A O 1
ATOM 1309 N N . ARG A 1 164 ? 2.51 -7.477 3.854 1 91.69 164 ARG A N 1
ATOM 1310 C CA . ARG A 1 164 ? 1.556 -7.871 4.883 1 91.69 164 ARG A CA 1
ATOM 1311 C C . ARG A 1 164 ? 0.246 -8.344 4.262 1 91.69 164 ARG A C 1
ATOM 1313 O O . ARG A 1 164 ? -0.144 -7.879 3.191 1 91.69 164 ARG A O 1
ATOM 1320 N N . PRO A 1 165 ? -0.304 -9.375 4.949 1 89 165 PRO A N 1
ATOM 1321 C CA . PRO A 1 165 ? -0.09 -9.859 6.316 1 89 165 PRO A CA 1
ATOM 1322 C C . PRO A 1 165 ? 0.914 -11.008 6.391 1 89 165 PRO A C 1
ATOM 1324 O O . PRO A 1 165 ? 1.306 -11.422 7.484 1 89 165 PRO A O 1
ATOM 1327 N N . SER A 1 166 ? 1.334 -11.547 5.199 1 85.94 166 SER A N 1
ATOM 1328 C CA . SER A 1 166 ? 2.229 -12.695 5.227 1 85.94 166 SER A CA 1
ATOM 1329 C C . SER A 1 166 ? 3.615 -12.305 5.73 1 85.94 166 SER A C 1
ATOM 1331 O O . SER A 1 166 ? 4.324 -13.133 6.312 1 85.94 166 SER A O 1
ATOM 1333 N N . ASN A 1 167 ? 4.043 -11.086 5.434 1 89.69 167 ASN A N 1
ATOM 1334 C CA . ASN A 1 167 ? 5.32 -10.516 5.852 1 89.69 167 ASN A CA 1
ATOM 1335 C C . ASN A 1 167 ? 6.496 -11.289 5.27 1 89.69 167 ASN A C 1
ATOM 1337 O O . ASN A 1 167 ? 7.531 -11.438 5.922 1 89.69 167 ASN A O 1
ATOM 1341 N N . GLN A 1 168 ? 6.332 -11.82 4.141 1 93.06 168 GLN A N 1
ATOM 1342 C CA . GLN A 1 168 ? 7.379 -12.641 3.535 1 93.06 168 GLN A CA 1
ATOM 1343 C C . GLN A 1 168 ? 8.469 -11.773 2.92 1 93.06 168 GLN A C 1
ATOM 1345 O O . GLN A 1 168 ? 9.531 -12.281 2.533 1 93.06 168 GLN A O 1
ATOM 1350 N N . GLY A 1 169 ? 8.258 -10.484 2.834 1 95.88 169 GLY A N 1
ATOM 1351 C CA . GLY A 1 169 ? 9.281 -9.578 2.334 1 95.88 169 GLY A CA 1
ATOM 1352 C C . GLY A 1 169 ? 10.539 -9.578 3.178 1 95.88 169 GLY A C 1
ATOM 1353 O O . GLY A 1 169 ? 11.641 -9.398 2.658 1 95.88 169 GLY A O 1
ATOM 1354 N N . ALA A 1 170 ? 10.344 -9.781 4.457 1 95.19 170 ALA A N 1
ATOM 1355 C CA . ALA A 1 170 ? 11.492 -9.828 5.359 1 95.19 170 ALA A CA 1
ATOM 1356 C C . ALA A 1 170 ? 12.406 -11.008 5.023 1 95.19 170 ALA A C 1
ATOM 1358 O O . ALA A 1 170 ? 13.633 -10.859 5 1 95.19 170 ALA A O 1
ATOM 1359 N N . SER A 1 171 ? 11.828 -12.164 4.758 1 94.75 171 SER A N 1
ATOM 1360 C CA . SER A 1 171 ? 12.602 -13.344 4.375 1 94.75 171 SER A CA 1
ATOM 1361 C C . SER A 1 171 ? 13.328 -13.125 3.053 1 94.75 171 SER A C 1
ATOM 1363 O O . SER A 1 171 ? 14.477 -13.539 2.898 1 94.75 171 SER A O 1
ATOM 1365 N N . MET A 1 172 ? 12.648 -12.461 2.156 1 96.31 172 MET A N 1
ATOM 1366 C CA . MET A 1 172 ? 13.25 -12.117 0.869 1 96.31 172 MET A CA 1
ATOM 1367 C C . MET A 1 172 ? 14.508 -11.289 1.059 1 96.31 172 MET A C 1
ATOM 1369 O O . MET A 1 172 ? 15.547 -11.586 0.462 1 96.31 172 MET A O 1
ATOM 1373 N N . VAL A 1 173 ? 14.453 -10.305 1.877 1 97.06 173 VAL A N 1
ATOM 1374 C CA . VAL A 1 173 ? 15.57 -9.398 2.135 1 97.06 173 VAL A CA 1
ATOM 1375 C C . VAL A 1 173 ? 16.719 -10.164 2.789 1 97.06 173 VAL A C 1
ATOM 1377 O O . VAL A 1 173 ? 17.875 -10 2.408 1 97.06 173 VAL A O 1
ATOM 1380 N N . GLU A 1 174 ? 16.344 -11 3.717 1 97.06 174 GLU A N 1
ATOM 1381 C CA . GLU A 1 174 ? 17.359 -11.789 4.402 1 97.06 174 GLU A CA 1
ATOM 1382 C C . GLU A 1 174 ? 18.109 -12.688 3.426 1 97.06 174 GLU A C 1
ATOM 1384 O O . GLU A 1 174 ? 19.344 -12.734 3.447 1 97.06 174 GLU A O 1
ATOM 1389 N N . GLU A 1 175 ? 17.391 -13.383 2.6 1 96.38 175 GLU A N 1
ATOM 1390 C CA . GLU A 1 175 ? 17.984 -14.273 1.614 1 96.38 175 GLU A CA 1
ATOM 1391 C C . GLU A 1 175 ? 18.859 -13.5 0.63 1 96.38 175 GLU A C 1
ATOM 1393 O O . GLU A 1 175 ? 19.953 -13.953 0.265 1 96.38 175 GLU A O 1
ATOM 1398 N N . MET A 1 176 ? 18.438 -12.383 0.24 1 97.75 176 MET A N 1
ATOM 1399 C CA . MET A 1 176 ? 19.172 -11.547 -0.707 1 97.75 176 MET A CA 1
ATOM 1400 C C . MET A 1 176 ? 20.453 -11 -0.072 1 97.75 176 MET A C 1
ATOM 1402 O O . MET A 1 176 ? 21.516 -11.031 -0.685 1 97.75 176 MET A O 1
ATOM 1406 N N . LYS A 1 177 ? 20.312 -10.57 1.139 1 97.44 177 LYS A N 1
ATOM 1407 C CA . LYS A 1 177 ? 21.484 -10.047 1.84 1 97.44 177 LYS A CA 1
ATOM 1408 C C . LYS A 1 177 ? 22.547 -11.133 2.01 1 97.44 177 LYS A C 1
ATOM 1410 O O . LYS A 1 177 ? 23.75 -10.867 1.861 1 97.44 177 LYS A O 1
ATOM 1415 N N . GLN A 1 178 ? 22.109 -12.297 2.32 1 97.38 178 GLN A N 1
ATOM 1416 C CA . GLN A 1 178 ? 23.031 -13.422 2.465 1 97.38 178 GLN A CA 1
ATOM 1417 C C . GLN A 1 178 ? 23.797 -13.672 1.174 1 97.38 178 GLN A C 1
ATOM 1419 O O . GLN A 1 178 ? 24.953 -14.109 1.209 1 97.38 178 GLN A O 1
ATOM 1424 N N . ALA A 1 179 ? 23.188 -13.352 0.07 1 96.69 179 ALA A N 1
ATOM 1425 C CA . ALA A 1 179 ? 23.812 -13.57 -1.231 1 96.69 179 ALA A CA 1
ATOM 1426 C C . ALA A 1 179 ? 24.547 -12.328 -1.705 1 96.69 179 ALA A C 1
ATOM 1428 O O . ALA A 1 179 ? 25.062 -12.289 -2.828 1 96.69 179 ALA A O 1
ATOM 1429 N N . GLY A 1 180 ? 24.5 -11.234 -0.898 1 97.12 180 GLY A N 1
ATOM 1430 C CA . GLY A 1 180 ? 25.25 -10.031 -1.214 1 97.12 180 GLY A CA 1
ATOM 1431 C C . GLY A 1 180 ? 24.453 -9.047 -2.057 1 97.12 180 GLY A C 1
ATOM 1432 O O . GLY A 1 180 ? 25.031 -8.125 -2.645 1 97.12 180 GLY A O 1
ATOM 1433 N N . VAL A 1 181 ? 23.219 -9.219 -2.178 1 97.44 181 VAL A N 1
ATOM 1434 C CA . VAL A 1 181 ? 22.391 -8.289 -2.93 1 97.44 181 VAL A CA 1
ATOM 1435 C C . VAL A 1 181 ? 22.016 -7.098 -2.053 1 97.44 181 VAL A C 1
ATOM 1437 O O . VAL A 1 181 ? 21.547 -7.266 -0.924 1 97.44 181 VAL A O 1
ATOM 1440 N N . CYS A 1 182 ? 22.281 -5.906 -2.498 1 96.19 182 CYS A N 1
ATOM 1441 C CA . CYS A 1 182 ? 21.922 -4.691 -1.775 1 96.19 182 CYS A CA 1
ATOM 1442 C C . CYS A 1 182 ? 20.406 -4.461 -1.806 1 96.19 182 CYS A C 1
ATOM 1444 O O . CYS A 1 182 ? 19.844 -4.227 -2.869 1 96.19 182 CYS A O 1
ATOM 1446 N N . CYS A 1 183 ? 19.859 -4.492 -0.605 1 96.62 183 CYS A N 1
ATOM 1447 C CA . CYS A 1 183 ? 18.406 -4.363 -0.56 1 96.62 183 CYS A CA 1
ATOM 1448 C C . CYS A 1 183 ? 17.953 -3.865 0.805 1 96.62 183 CYS A C 1
ATOM 1450 O O . CYS A 1 183 ? 18.719 -3.867 1.765 1 96.62 183 CYS A O 1
ATOM 1452 N N . SER A 1 184 ? 16.688 -3.342 0.879 1 95.56 184 SER A N 1
ATOM 1453 C CA . SER A 1 184 ? 16.062 -2.865 2.107 1 95.56 184 SER A CA 1
ATOM 1454 C C . SER A 1 184 ? 14.602 -3.285 2.18 1 95.56 184 SER A C 1
ATOM 1456 O O . SER A 1 184 ? 13.922 -3.369 1.154 1 95.56 184 SER A O 1
ATOM 1458 N N . LEU A 1 185 ? 14.219 -3.539 3.42 1 96.25 185 LEU A N 1
ATOM 1459 C CA . LEU A 1 185 ? 12.805 -3.791 3.684 1 96.25 185 LEU A CA 1
ATOM 1460 C C . LEU A 1 185 ? 12.055 -2.484 3.938 1 96.25 185 LEU A C 1
ATOM 1462 O O . LEU A 1 185 ? 12.516 -1.645 4.715 1 96.25 185 LEU A O 1
ATOM 1466 N N . ILE A 1 186 ? 10.938 -2.291 3.277 1 95.5 186 ILE A N 1
ATOM 1467 C CA . ILE A 1 186 ? 10.141 -1.091 3.482 1 95.5 186 ILE A CA 1
ATOM 1468 C C . ILE A 1 186 ? 8.688 -1.481 3.764 1 95.5 186 ILE A C 1
ATOM 1470 O O . ILE A 1 186 ? 8.258 -2.58 3.408 1 95.5 186 ILE A O 1
ATOM 1474 N N . PRO A 1 187 ? 7.918 -0.645 4.438 1 95.69 187 PRO A N 1
ATOM 1475 C CA . PRO A 1 187 ? 6.504 -0.958 4.656 1 95.69 187 PRO A CA 1
ATOM 1476 C C . PRO A 1 187 ? 5.676 -0.874 3.375 1 95.69 187 PRO A C 1
ATOM 1478 O O . PRO A 1 187 ? 6.031 -0.133 2.453 1 95.69 187 PRO A O 1
ATOM 1481 N N . ASP A 1 188 ? 4.598 -1.602 3.309 1 97.12 188 ASP A N 1
ATOM 1482 C CA . ASP A 1 188 ? 3.732 -1.595 2.133 1 97.12 188 ASP A CA 1
ATOM 1483 C C . ASP A 1 188 ? 3.205 -0.191 1.846 1 97.12 188 ASP A C 1
ATOM 1485 O O . ASP A 1 188 ? 2.996 0.175 0.688 1 97.12 188 ASP A O 1
ATOM 1489 N N . ALA A 1 189 ? 3.053 0.591 2.898 1 96.56 189 ALA A N 1
ATOM 1490 C CA . ALA A 1 189 ? 2.527 1.948 2.775 1 96.56 189 ALA A CA 1
ATOM 1491 C C . ALA A 1 189 ? 3.461 2.828 1.95 1 96.56 189 ALA A C 1
ATOM 1493 O O . ALA A 1 189 ? 3.029 3.818 1.357 1 96.56 189 ALA A O 1
ATOM 1494 N N . ALA A 1 190 ? 4.699 2.494 1.792 1 95.69 190 ALA A N 1
ATOM 1495 C CA . ALA A 1 190 ? 5.711 3.363 1.194 1 95.69 190 ALA A CA 1
ATOM 1496 C C . ALA A 1 190 ? 5.891 3.055 -0.29 1 95.69 190 ALA A C 1
ATOM 1498 O O . ALA A 1 190 ? 6.863 3.488 -0.907 1 95.69 190 ALA A O 1
ATOM 1499 N N . MET A 1 191 ? 4.969 2.373 -0.931 1 97.62 191 MET A N 1
ATOM 1500 C CA . MET A 1 191 ? 5.098 1.942 -2.32 1 97.62 191 MET A CA 1
ATOM 1501 C C . MET A 1 191 ? 5.281 3.139 -3.246 1 97.62 191 MET A C 1
ATOM 1503 O O . MET A 1 191 ? 6.23 3.18 -4.031 1 97.62 191 MET A O 1
ATOM 1507 N N . ALA A 1 192 ? 4.434 4.105 -3.098 1 97.25 192 ALA A N 1
ATOM 1508 C CA . ALA A 1 192 ? 4.48 5.246 -4.008 1 97.25 192 ALA A CA 1
ATOM 1509 C C . ALA A 1 192 ? 5.75 6.062 -3.799 1 97.25 192 ALA A C 1
ATOM 1511 O O . ALA A 1 192 ? 6.379 6.504 -4.766 1 97.25 192 ALA A O 1
ATOM 1512 N N . TYR A 1 193 ? 6.141 6.266 -2.512 1 94.81 193 TYR A N 1
ATOM 1513 C CA . TYR A 1 193 ? 7.328 7.047 -2.182 1 94.81 193 TYR A CA 1
ATOM 1514 C C . TYR A 1 193 ? 8.562 6.461 -2.85 1 94.81 193 TYR A C 1
ATOM 1516 O O . TYR A 1 193 ? 9.32 7.18 -3.508 1 94.81 193 TYR A O 1
ATOM 1524 N N . TYR A 1 194 ? 8.703 5.168 -2.814 1 94.88 194 TYR A N 1
ATOM 1525 C CA . TYR A 1 194 ? 9.906 4.535 -3.332 1 94.88 194 TYR A CA 1
ATOM 1526 C C . TYR A 1 194 ? 9.789 4.281 -4.828 1 94.88 194 TYR A C 1
ATOM 1528 O O . TYR A 1 194 ? 10.797 4.305 -5.551 1 94.88 194 TYR A O 1
ATOM 1536 N N . ALA A 1 195 ? 8.578 4.031 -5.312 1 96.75 195 ALA A N 1
ATOM 1537 C CA . ALA A 1 195 ? 8.398 3.852 -6.754 1 96.75 195 ALA A CA 1
ATOM 1538 C C . ALA A 1 195 ? 8.922 5.059 -7.523 1 96.75 195 ALA A C 1
ATOM 1540 O O . ALA A 1 195 ? 9.523 4.91 -8.594 1 96.75 195 ALA A O 1
ATOM 1541 N N . GLU A 1 196 ? 8.688 6.207 -6.965 1 93.19 196 GLU A N 1
ATOM 1542 C CA . GLU A 1 196 ? 9.133 7.441 -7.605 1 93.19 196 GLU A CA 1
ATOM 1543 C C . GLU A 1 196 ? 10.648 7.441 -7.809 1 93.19 196 GLU A C 1
ATOM 1545 O O . GLU A 1 196 ? 11.148 8.07 -8.742 1 93.19 196 GLU A O 1
ATOM 1550 N N . GLN A 1 197 ? 11.367 6.723 -7.016 1 89.69 197 GLN A N 1
ATOM 1551 C CA . GLN A 1 197 ? 12.828 6.75 -7.016 1 89.69 197 GLN A CA 1
ATOM 1552 C C . GLN A 1 197 ? 13.398 5.551 -7.762 1 89.69 197 GLN A C 1
ATOM 1554 O O . GLN A 1 197 ? 14.609 5.469 -7.973 1 89.69 197 GLN A O 1
ATOM 1559 N N . CYS A 1 198 ? 12.617 4.664 -8.188 1 94.31 198 CYS A N 1
ATOM 1560 C CA . CYS A 1 198 ? 13.086 3.428 -8.805 1 94.31 198 CYS A CA 1
ATOM 1561 C C . CYS A 1 198 ? 13.039 3.525 -10.328 1 94.31 198 CYS A C 1
ATOM 1563 O O . CYS A 1 198 ? 12.32 4.359 -10.875 1 94.31 198 CYS A O 1
ATOM 1565 N N . ASN A 1 199 ? 13.852 2.766 -10.953 1 95.25 199 ASN A N 1
ATOM 1566 C CA . ASN A 1 199 ? 13.852 2.691 -12.414 1 95.25 199 ASN A CA 1
ATOM 1567 C C . ASN A 1 199 ? 12.656 1.899 -12.93 1 95.25 199 ASN A C 1
ATOM 1569 O O . ASN A 1 199 ? 12 2.309 -13.891 1 95.25 199 ASN A O 1
ATOM 1573 N N . PHE A 1 200 ? 12.398 0.833 -12.312 1 96.44 200 PHE A N 1
ATOM 1574 C CA . PHE A 1 200 ? 11.242 0.026 -12.656 1 96.44 200 PHE A CA 1
ATOM 1575 C C . PHE A 1 200 ? 10.828 -0.868 -11.492 1 96.44 200 PHE A C 1
ATOM 1577 O O . PHE A 1 200 ? 11.516 -0.917 -10.469 1 96.44 200 PHE A O 1
ATOM 1584 N N . ILE A 1 201 ? 9.664 -1.466 -11.617 1 98.5 201 ILE A N 1
ATOM 1585 C CA . ILE A 1 201 ? 9.125 -2.412 -10.648 1 98.5 201 ILE A CA 1
ATOM 1586 C C . ILE A 1 201 ? 9.227 -3.832 -11.195 1 98.5 201 ILE A C 1
ATOM 1588 O O . ILE A 1 201 ? 8.969 -4.066 -12.383 1 98.5 201 ILE A O 1
ATOM 1592 N N . MET A 1 202 ? 9.672 -4.723 -10.375 1 98.5 202 MET A N 1
ATOM 1593 C CA . MET A 1 202 ? 9.711 -6.137 -10.75 1 98.5 202 MET A CA 1
ATOM 1594 C C . MET A 1 202 ? 8.867 -6.973 -9.781 1 98.5 202 MET A C 1
ATOM 1596 O O . MET A 1 202 ? 9.039 -6.883 -8.57 1 98.5 202 MET A O 1
ATOM 1600 N N . LEU A 1 203 ? 7.996 -7.766 -10.352 1 98.75 203 LEU A N 1
ATOM 1601 C CA . LEU A 1 203 ? 7.07 -8.539 -9.531 1 98.75 203 LEU A CA 1
ATOM 1602 C C . LEU A 1 203 ? 7.035 -10 -9.984 1 98.75 203 LEU A C 1
ATOM 1604 O O . LEU A 1 203 ? 7.367 -10.305 -11.133 1 98.75 203 LEU A O 1
ATOM 1608 N N . GLY A 1 204 ? 6.688 -10.836 -9.016 1 97.5 204 GLY A N 1
ATOM 1609 C CA . GLY A 1 204 ? 6.289 -12.195 -9.344 1 97.5 204 GLY A CA 1
ATOM 1610 C C . GLY A 1 204 ? 4.793 -12.352 -9.531 1 97.5 204 GLY A C 1
ATOM 1611 O O . GLY A 1 204 ? 4.031 -11.406 -9.312 1 97.5 204 GLY A O 1
ATOM 1612 N N . ALA A 1 205 ? 4.402 -13.602 -9.953 1 95.88 205 ALA A N 1
ATOM 1613 C CA . ALA A 1 205 ? 2.98 -13.891 -10.117 1 95.88 205 ALA A CA 1
ATOM 1614 C C . ALA A 1 205 ? 2.625 -15.258 -9.547 1 95.88 205 ALA A C 1
ATOM 1616 O O . ALA A 1 205 ? 3.4 -16.203 -9.664 1 95.88 205 ALA A O 1
ATOM 1617 N N . GLU A 1 206 ? 1.479 -15.242 -8.914 1 92.75 206 GLU A N 1
ATOM 1618 C CA . GLU A 1 206 ? 0.895 -16.531 -8.547 1 92.75 206 GLU A CA 1
ATOM 1619 C C . GLU A 1 206 ? 0.282 -17.219 -9.766 1 92.75 206 GLU A C 1
ATOM 1621 O O . GLU A 1 206 ? 0.359 -18.438 -9.891 1 92.75 206 GLU A O 1
ATOM 1626 N N . THR A 1 207 ? -0.311 -16.375 -10.547 1 93.12 207 THR A N 1
ATOM 1627 C CA . THR A 1 207 ? -0.925 -16.859 -11.773 1 93.12 207 THR A CA 1
ATOM 1628 C C . THR A 1 207 ? -0.911 -15.781 -12.852 1 93.12 207 THR A C 1
ATOM 1630 O O . THR A 1 207 ? -1.149 -14.609 -12.57 1 93.12 207 THR A O 1
ATOM 1633 N N . VAL A 1 208 ? -0.59 -16.219 -14.031 1 94.75 208 VAL A N 1
ATOM 1634 C CA . VAL A 1 208 ? -0.734 -15.359 -15.203 1 94.75 208 VAL A CA 1
ATOM 1635 C C . VAL A 1 208 ? -2.012 -15.719 -15.953 1 94.75 208 VAL A C 1
ATOM 1637 O O . VAL A 1 208 ? -2.178 -16.859 -16.391 1 94.75 208 VAL A O 1
ATOM 1640 N N . CYS A 1 209 ? -2.863 -14.742 -16.094 1 93.12 209 CYS A N 1
ATOM 1641 C CA . CYS A 1 209 ? -4.168 -14.977 -16.719 1 93.12 209 CYS A CA 1
ATOM 1642 C C . CYS A 1 209 ? -4.082 -14.883 -18.234 1 93.12 209 CYS A C 1
ATOM 1644 O O . CYS A 1 209 ? -3.176 -14.242 -18.766 1 93.12 209 CYS A O 1
ATOM 1646 N N . PRO A 1 210 ? -5.047 -15.5 -18.891 1 91.25 210 PRO A N 1
ATOM 1647 C CA . PRO A 1 210 ? -5.02 -15.484 -20.359 1 91.25 210 PRO A CA 1
ATOM 1648 C C . PRO A 1 210 ? -5.113 -14.078 -20.938 1 91.25 210 PRO A C 1
ATOM 1650 O O . PRO A 1 210 ? -4.59 -13.812 -22.031 1 91.25 210 PRO A O 1
ATOM 1653 N N . ASN A 1 211 ? -5.73 -13.195 -20.281 1 91.19 211 ASN A N 1
ATOM 1654 C CA . ASN A 1 211 ? -5.887 -11.836 -20.766 1 91.19 211 ASN A CA 1
ATOM 1655 C C . ASN A 1 211 ? -4.621 -11.008 -20.547 1 91.19 211 ASN A C 1
ATOM 1657 O O . ASN A 1 211 ? -4.582 -9.82 -20.875 1 91.19 211 ASN A O 1
ATOM 1661 N N . GLY A 1 212 ? -3.703 -11.625 -19.922 1 93.38 212 GLY A N 1
ATOM 1662 C CA . GLY A 1 212 ? -2.432 -10.945 -19.719 1 93.38 212 GLY A CA 1
ATOM 1663 C C . GLY A 1 212 ? -2.291 -10.344 -18.344 1 93.38 212 GLY A C 1
ATOM 1664 O O . GLY A 1 212 ? -1.203 -9.906 -17.953 1 93.38 212 GLY A O 1
ATOM 1665 N N . GLY A 1 213 ? -3.41 -10.297 -17.625 1 95.25 213 GLY A N 1
ATOM 1666 C CA . GLY A 1 213 ? -3.336 -9.875 -16.234 1 95.25 213 GLY A CA 1
ATOM 1667 C C . GLY A 1 213 ? -2.701 -10.914 -15.328 1 95.25 213 GLY A C 1
ATOM 1668 O O . GLY A 1 213 ? -2.424 -12.039 -15.758 1 95.25 213 GLY A O 1
ATOM 1669 N N . ILE A 1 214 ? -2.406 -10.484 -14.109 1 96.06 214 ILE A N 1
ATOM 1670 C CA . ILE A 1 214 ? -1.79 -11.43 -13.188 1 96.06 214 ILE A CA 1
ATOM 1671 C C . ILE A 1 214 ? -2.535 -11.414 -11.859 1 96.06 214 ILE A C 1
ATOM 1673 O O . ILE A 1 214 ? -3.15 -10.406 -11.492 1 96.06 214 ILE A O 1
ATOM 1677 N N . ILE A 1 215 ? -2.527 -12.523 -11.234 1 94.94 215 ILE A N 1
ATOM 1678 C CA . ILE A 1 215 ? -2.91 -12.648 -9.828 1 94.94 215 ILE A CA 1
ATOM 1679 C C . ILE A 1 215 ? -1.661 -12.812 -8.969 1 94.94 215 ILE A C 1
ATOM 1681 O O . ILE A 1 215 ? -0.831 -13.688 -9.227 1 94.94 215 ILE A O 1
ATOM 1685 N N . GLY A 1 216 ? -1.462 -11.891 -8.078 1 94.75 216 GLY A N 1
ATOM 1686 C CA . GLY A 1 216 ? -0.32 -11.93 -7.184 1 94.75 216 GLY A CA 1
ATOM 1687 C C . GLY A 1 216 ? -0.707 -11.812 -5.719 1 94.75 216 GLY A C 1
ATOM 1688 O O . GLY A 1 216 ? -1.882 -11.625 -5.398 1 94.75 216 GLY A O 1
ATOM 1689 N N . VAL A 1 217 ? 0.278 -11.977 -4.914 1 93.94 217 VAL A N 1
ATOM 1690 C CA . VAL A 1 217 ? 0.025 -11.805 -3.484 1 93.94 217 VAL A CA 1
ATOM 1691 C C . VAL A 1 217 ? -0.631 -10.453 -3.232 1 93.94 217 VAL A C 1
ATOM 1693 O O . VAL A 1 217 ? -0.371 -9.484 -3.953 1 93.94 217 VAL A O 1
ATOM 1696 N N . ILE A 1 218 ? -1.495 -10.398 -2.215 1 95.12 218 ILE A N 1
ATOM 1697 C CA . ILE A 1 218 ? -2.199 -9.164 -1.898 1 95.12 218 ILE A CA 1
ATOM 1698 C C . ILE A 1 218 ? -1.202 -8.016 -1.804 1 95.12 218 ILE A C 1
ATOM 1700 O O . ILE A 1 218 ? -0.16 -8.133 -1.155 1 95.12 218 ILE A O 1
ATOM 1704 N N . GLY A 1 219 ? -1.492 -6.91 -2.486 1 97.19 219 GLY A N 1
ATOM 1705 C CA . GLY A 1 219 ? -0.581 -5.781 -2.588 1 97.19 219 GLY A CA 1
ATOM 1706 C C . GLY A 1 219 ? -0.014 -5.598 -3.984 1 97.19 219 GLY A C 1
ATOM 1707 O O . GLY A 1 219 ? 0.483 -4.52 -4.32 1 97.19 219 GLY A O 1
ATOM 1708 N N . THR A 1 220 ? -0.071 -6.621 -4.773 1 98.06 220 THR A N 1
ATOM 1709 C CA . THR A 1 220 ? 0.387 -6.539 -6.156 1 98.06 220 THR A CA 1
ATOM 1710 C C . THR A 1 220 ? -0.455 -5.539 -6.945 1 98.06 220 THR A C 1
ATOM 1712 O O . THR A 1 220 ? 0.081 -4.734 -7.707 1 98.06 220 THR A O 1
ATOM 1715 N N . ALA A 1 221 ? -1.738 -5.605 -6.734 1 97.62 221 ALA A N 1
ATOM 1716 C CA . ALA A 1 221 ? -2.627 -4.664 -7.41 1 97.62 221 ALA A CA 1
ATOM 1717 C C . ALA A 1 221 ? -2.305 -3.225 -7.02 1 97.62 221 ALA A C 1
ATOM 1719 O O . ALA A 1 221 ? -2.301 -2.33 -7.867 1 97.62 221 ALA A O 1
ATOM 1720 N N . THR A 1 222 ? -2.043 -3.016 -5.742 1 98.5 222 THR A N 1
ATOM 1721 C CA . THR A 1 222 ? -1.681 -1.687 -5.262 1 98.5 222 THR A CA 1
ATOM 1722 C C . THR A 1 222 ? -0.374 -1.219 -5.895 1 98.5 222 THR A C 1
ATOM 1724 O O . THR A 1 222 ? -0.281 -0.088 -6.375 1 98.5 222 THR A O 1
ATOM 1727 N N . MET A 1 223 ? 0.584 -2.098 -5.961 1 98.75 223 MET A N 1
ATOM 1728 C CA . MET A 1 223 ? 1.894 -1.785 -6.527 1 98.75 223 MET A CA 1
ATOM 1729 C C . MET A 1 223 ? 1.777 -1.448 -8.008 1 98.75 223 MET A C 1
ATOM 1731 O O . MET A 1 223 ? 2.312 -0.436 -8.461 1 98.75 223 MET A O 1
ATOM 1735 N N . THR A 1 224 ? 1.048 -2.217 -8.727 1 98.62 224 THR A N 1
ATOM 1736 C CA . THR A 1 224 ? 0.964 -2.008 -10.172 1 98.62 224 THR A CA 1
ATOM 1737 C C . THR A 1 224 ? 0.147 -0.759 -10.492 1 98.62 224 THR A C 1
ATOM 1739 O O . THR A 1 224 ? 0.461 -0.029 -11.43 1 98.62 224 THR A O 1
ATOM 1742 N N . ALA A 1 225 ? -0.906 -0.529 -9.766 1 98.25 225 ALA A N 1
ATOM 1743 C CA . ALA A 1 225 ? -1.692 0.685 -9.961 1 98.25 225 ALA A CA 1
ATOM 1744 C C . ALA A 1 225 ? -0.852 1.932 -9.703 1 98.25 225 ALA A C 1
ATOM 1746 O O . ALA A 1 225 ? -0.868 2.875 -10.5 1 98.25 225 ALA A O 1
ATOM 1747 N N . THR A 1 226 ? -0.126 1.893 -8.609 1 98.12 226 THR A N 1
ATOM 1748 C CA . THR A 1 226 ? 0.736 3.006 -8.227 1 98.12 226 THR A CA 1
ATOM 1749 C C . THR A 1 226 ? 1.807 3.248 -9.289 1 98.12 226 THR A C 1
ATOM 1751 O O . THR A 1 226 ? 2.016 4.387 -9.719 1 98.12 226 THR A O 1
ATOM 1754 N N . ALA A 1 227 ? 2.42 2.201 -9.688 1 98.25 227 ALA A N 1
ATOM 1755 C CA . ALA A 1 227 ? 3.471 2.299 -10.695 1 98.25 227 ALA A CA 1
ATOM 1756 C C . ALA A 1 227 ? 2.928 2.875 -12 1 98.25 227 ALA A C 1
ATOM 1758 O O . ALA A 1 227 ? 3.561 3.734 -12.617 1 98.25 227 ALA A O 1
ATOM 1759 N N . LYS A 1 228 ? 1.765 2.412 -12.422 1 97.94 228 LYS A N 1
ATOM 1760 C CA . LYS A 1 228 ? 1.139 2.885 -13.648 1 97.94 228 LYS A CA 1
ATOM 1761 C C . LYS A 1 228 ? 0.874 4.387 -13.594 1 97.94 228 LYS A C 1
ATOM 1763 O O . LYS A 1 228 ? 1.19 5.113 -14.539 1 97.94 228 LYS A O 1
ATOM 1768 N N . LEU A 1 229 ? 0.32 4.828 -12.539 1 97 229 LEU A N 1
ATOM 1769 C CA . LEU A 1 229 ? 0.027 6.25 -12.391 1 97 229 LEU A CA 1
ATOM 1770 C C . LEU A 1 229 ? 1.306 7.078 -12.445 1 97 229 LEU A C 1
ATOM 1772 O O . LEU A 1 229 ? 1.314 8.172 -13.016 1 97 229 LEU A O 1
ATOM 1776 N N . LEU A 1 230 ? 2.404 6.551 -11.883 1 96.25 230 LEU A N 1
ATOM 1777 C CA . LEU A 1 230 ? 3.666 7.277 -11.789 1 96.25 230 LEU A CA 1
ATOM 1778 C C . LEU A 1 230 ? 4.484 7.113 -13.07 1 96.25 230 LEU A C 1
ATOM 1780 O O . LEU A 1 230 ? 5.574 7.676 -13.188 1 96.25 230 LEU A O 1
ATOM 1784 N N . GLY A 1 231 ? 4.02 6.309 -13.961 1 97.12 231 GLY A N 1
ATOM 1785 C CA . GLY A 1 231 ? 4.711 6.098 -15.219 1 97.12 231 GLY A CA 1
ATOM 1786 C C . GLY A 1 231 ? 5.934 5.207 -15.094 1 97.12 231 GLY A C 1
ATOM 1787 O O . GLY A 1 231 ? 6.906 5.371 -15.828 1 97.12 231 GLY A O 1
ATOM 1788 N N . LYS A 1 232 ? 5.961 4.391 -14.109 1 97.31 232 LYS A N 1
ATOM 1789 C CA . LYS A 1 232 ? 7.062 3.453 -13.906 1 97.31 232 LYS A CA 1
ATOM 1790 C C . LYS A 1 232 ? 6.754 2.098 -14.539 1 97.31 232 LYS A C 1
ATOM 1792 O O . LYS A 1 232 ? 5.703 1.51 -14.273 1 97.31 232 LYS A O 1
ATOM 1797 N N . PRO A 1 233 ? 7.648 1.536 -15.352 1 97.38 233 PRO A N 1
ATOM 1798 C CA . PRO A 1 233 ? 7.367 0.238 -15.969 1 97.38 233 PRO A CA 1
ATOM 1799 C C . PRO A 1 233 ? 7.344 -0.905 -14.961 1 97.38 233 PRO A C 1
ATOM 1801 O O . PRO A 1 233 ? 8.156 -0.926 -14.031 1 97.38 233 PRO A O 1
ATOM 1804 N N . VAL A 1 234 ? 6.383 -1.81 -15.148 1 98.62 234 VAL A N 1
ATOM 1805 C CA . VAL A 1 234 ? 6.254 -3.004 -14.32 1 98.62 234 VAL A CA 1
ATOM 1806 C C . VAL A 1 234 ? 6.621 -4.242 -15.133 1 98.62 234 VAL A C 1
ATOM 1808 O O . VAL A 1 234 ? 5.992 -4.531 -16.156 1 98.62 234 VAL A O 1
ATOM 1811 N N . HIS A 1 235 ? 7.637 -4.961 -14.672 1 98.31 235 HIS A N 1
ATOM 1812 C CA . HIS A 1 235 ? 8.039 -6.23 -15.273 1 98.31 235 HIS A CA 1
ATOM 1813 C C . HIS A 1 235 ? 7.691 -7.402 -14.359 1 98.31 235 HIS A C 1
ATOM 1815 O O . HIS A 1 235 ? 8.055 -7.406 -13.18 1 98.31 235 HIS A O 1
ATOM 1821 N N . VAL A 1 236 ? 7.027 -8.375 -14.945 1 98.56 236 VAL A N 1
ATOM 1822 C CA . VAL A 1 236 ? 6.609 -9.539 -14.172 1 98.56 236 VAL A CA 1
ATOM 1823 C C . VAL A 1 236 ? 7.398 -10.766 -14.633 1 98.56 236 VAL A C 1
ATOM 1825 O O . VAL A 1 236 ? 7.535 -11.016 -15.828 1 98.56 236 VAL A O 1
ATOM 1828 N N . VAL A 1 237 ? 7.941 -11.484 -13.68 1 98.19 237 VAL A N 1
ATOM 1829 C CA . VAL A 1 237 ? 8.625 -12.742 -13.977 1 98.19 237 VAL A CA 1
ATOM 1830 C C . VAL A 1 237 ? 7.789 -13.914 -13.461 1 98.19 237 VAL A C 1
ATOM 1832 O O . VAL A 1 237 ? 7.301 -13.883 -12.328 1 98.19 237 VAL A O 1
ATOM 1835 N N . ALA A 1 238 ? 7.594 -14.93 -14.289 1 96.44 238 ALA A N 1
ATOM 1836 C CA . ALA A 1 238 ? 6.789 -16.078 -13.891 1 96.44 238 ALA A CA 1
ATOM 1837 C C . ALA A 1 238 ? 7.156 -17.312 -14.719 1 96.44 238 ALA A C 1
ATOM 1839 O O . ALA A 1 238 ? 7.457 -17.203 -15.906 1 96.44 238 ALA A O 1
ATOM 1840 N N . GLU A 1 239 ? 7.102 -18.484 -14.117 1 95.38 239 GLU A N 1
ATOM 1841 C CA . GLU A 1 239 ? 7.297 -19.75 -14.812 1 95.38 239 GLU A CA 1
ATOM 1842 C C . GLU A 1 239 ? 6.059 -20.125 -15.617 1 95.38 239 GLU A C 1
ATOM 1844 O O . GLU A 1 239 ? 4.938 -19.766 -15.258 1 95.38 239 GLU A O 1
ATOM 1849 N N . CYS A 1 240 ? 6.215 -20.938 -16.562 1 92.25 240 CYS A N 1
ATOM 1850 C CA . CYS A 1 240 ? 5.125 -21.281 -17.469 1 92.25 240 CYS A CA 1
ATOM 1851 C C . CYS A 1 240 ? 4.047 -22.078 -16.734 1 92.25 240 CYS A C 1
ATOM 1853 O O . CYS A 1 240 ? 2.869 -22.016 -17.094 1 92.25 240 CYS A O 1
ATOM 1855 N N . TYR A 1 241 ? 4.438 -22.781 -15.688 1 90.5 241 TYR A N 1
ATOM 1856 C CA . TYR A 1 241 ? 3.438 -23.594 -15.008 1 90.5 241 TYR A CA 1
ATOM 1857 C C . TYR A 1 241 ? 2.516 -22.734 -14.156 1 90.5 241 TYR A C 1
ATOM 1859 O O . TYR A 1 241 ? 1.553 -23.234 -13.57 1 90.5 241 TYR A O 1
ATOM 1867 N N . ARG A 1 242 ? 2.756 -21.438 -14.125 1 92.44 242 ARG A N 1
ATOM 1868 C CA . ARG A 1 242 ? 1.893 -20.5 -13.414 1 92.44 242 ARG A CA 1
ATOM 1869 C C . ARG A 1 242 ? 0.877 -19.859 -14.359 1 92.44 242 ARG A C 1
ATOM 1871 O O . ARG A 1 242 ? 0.074 -19.031 -13.945 1 92.44 242 ARG A O 1
ATOM 1878 N N . PHE A 1 243 ? 0.923 -20.234 -15.578 1 91.88 243 PHE A N 1
ATOM 1879 C CA . PHE A 1 243 ? -0.055 -19.734 -16.531 1 91.88 243 PHE A CA 1
ATOM 1880 C C . PHE A 1 243 ? -1.367 -20.5 -16.422 1 91.88 243 PHE A C 1
ATOM 1882 O O . PHE A 1 243 ? -1.367 -21.719 -16.188 1 91.88 243 PHE A O 1
ATOM 1889 N N . SER A 1 244 ? -2.406 -19.75 -16.484 1 89.81 244 SER A N 1
ATOM 1890 C CA . SER A 1 244 ? -3.734 -20.344 -16.422 1 89.81 244 SER A CA 1
ATOM 1891 C C . SER A 1 244 ? -4.5 -20.141 -17.719 1 89.81 244 SER A C 1
ATOM 1893 O O . SER A 1 244 ? -4.402 -19.078 -18.344 1 89.81 244 SER A O 1
ATOM 1895 N N . ASP A 1 245 ? -5.309 -21.109 -18.141 1 85.62 245 ASP A N 1
ATOM 1896 C CA . ASP A 1 245 ? -6.113 -20.984 -19.344 1 85.62 245 ASP A CA 1
ATOM 1897 C C . ASP A 1 245 ? -7.559 -20.625 -19.016 1 85.62 245 ASP A C 1
ATOM 1899 O O . ASP A 1 245 ? -8.375 -20.422 -19.906 1 85.62 245 ASP A O 1
ATOM 1903 N N . HIS A 1 246 ? -8 -20.469 -17.844 1 77.25 246 HIS A N 1
ATOM 1904 C CA . HIS A 1 246 ? -9.414 -20.25 -17.594 1 77.25 246 HIS A CA 1
ATOM 1905 C C . HIS A 1 246 ? -9.625 -19.109 -16.609 1 77.25 246 HIS A C 1
ATOM 1907 O O . HIS A 1 246 ? -10.758 -18.672 -16.375 1 77.25 246 HIS A O 1
ATOM 1913 N N . HIS A 1 247 ? -8.773 -18.609 -15.977 1 73.75 247 HIS A N 1
ATOM 1914 C CA . HIS A 1 247 ? -8.969 -17.5 -15.039 1 73.75 247 HIS A CA 1
ATOM 1915 C C . HIS A 1 247 ? -8.984 -16.156 -15.758 1 73.75 247 HIS A C 1
ATOM 1917 O O . HIS A 1 247 ? -7.949 -15.695 -16.234 1 73.75 247 HIS A O 1
ATOM 1923 N N . PHE A 1 248 ? -10.352 -15.617 -15.883 1 77.62 248 PHE A N 1
ATOM 1924 C CA . PHE A 1 248 ? -10.5 -14.352 -16.594 1 77.62 248 PHE A CA 1
ATOM 1925 C C . PHE A 1 248 ? -11.102 -13.289 -15.68 1 77.62 248 PHE A C 1
ATOM 1927 O O . PHE A 1 248 ? -12.219 -12.812 -15.93 1 77.62 248 PHE A O 1
ATOM 1934 N N . PRO A 1 249 ? -10.312 -12.969 -14.742 1 79.5 249 PRO A N 1
ATOM 1935 C CA . PRO A 1 249 ? -10.891 -11.906 -13.906 1 79.5 249 PRO A CA 1
ATOM 1936 C C . PRO A 1 249 ? -10.859 -10.539 -14.586 1 79.5 249 PRO A C 1
ATOM 1938 O O . PRO A 1 249 ? -9.906 -10.219 -15.297 1 79.5 249 PRO A O 1
ATOM 1941 N N . LEU A 1 250 ? -11.945 -9.789 -14.414 1 75.44 250 LEU A N 1
ATOM 1942 C CA . LEU A 1 250 ? -11.961 -8.422 -14.922 1 75.44 250 LEU A CA 1
ATOM 1943 C C . LEU A 1 250 ? -11.508 -7.434 -13.852 1 75.44 250 LEU A C 1
ATOM 1945 O O . LEU A 1 250 ? -11.047 -6.336 -14.164 1 75.44 250 LEU A O 1
ATOM 1949 N N . ASN A 1 251 ? -11.695 -7.801 -12.695 1 82.44 251 ASN A N 1
ATOM 1950 C CA . ASN A 1 251 ? -11.312 -7.031 -11.523 1 82.44 251 ASN A CA 1
ATOM 1951 C C . ASN A 1 251 ? -11.25 -7.906 -10.273 1 82.44 251 ASN A C 1
ATOM 1953 O O . ASN A 1 251 ? -11.375 -9.133 -10.359 1 82.44 251 ASN A O 1
ATOM 1957 N N . ASN A 1 252 ? -10.914 -7.359 -9.18 1 85.62 252 ASN A N 1
ATOM 1958 C CA . ASN A 1 252 ? -10.703 -8.109 -7.949 1 85.62 252 ASN A CA 1
ATOM 1959 C C . ASN A 1 252 ? -12.008 -8.703 -7.422 1 85.62 252 ASN A C 1
ATOM 1961 O O . ASN A 1 252 ? -12 -9.68 -6.676 1 85.62 252 ASN A O 1
ATOM 1965 N N . ARG A 1 253 ? -13.133 -8.195 -7.801 1 76.94 253 ARG A N 1
ATOM 1966 C CA . ARG A 1 253 ? -14.422 -8.727 -7.383 1 76.94 253 ARG A CA 1
ATOM 1967 C C . ARG A 1 253 ? -14.711 -10.07 -8.062 1 76.94 253 ARG A C 1
ATOM 1969 O O . ARG A 1 253 ? -15.516 -10.859 -7.57 1 76.94 253 ARG A O 1
ATOM 1976 N N . HIS A 1 254 ? -13.953 -10.281 -9.133 1 70.12 254 HIS A N 1
ATOM 1977 C CA . HIS A 1 254 ? -14.18 -11.484 -9.914 1 70.12 254 HIS A CA 1
ATOM 1978 C C . HIS A 1 254 ? -13.242 -12.609 -9.484 1 70.12 254 HIS A C 1
ATOM 1980 O O . HIS A 1 254 ? -13.297 -13.711 -10.031 1 70.12 254 HIS A O 1
ATOM 1986 N N . LEU A 1 255 ? -12.406 -12.18 -8.539 1 76.94 255 LEU A N 1
ATOM 1987 C CA . LEU A 1 255 ? -11.531 -13.242 -8.062 1 76.94 255 LEU A CA 1
ATOM 1988 C C . LEU A 1 255 ? -12.328 -14.305 -7.309 1 76.94 255 LEU A C 1
ATOM 1990 O O . LEU A 1 255 ? -13.18 -13.977 -6.48 1 76.94 255 LEU A O 1
ATOM 1994 N N . ILE A 1 256 ? -12.391 -15.516 -7.832 1 60.62 256 ILE A N 1
ATOM 1995 C CA . ILE A 1 256 ? -13.164 -16.625 -7.301 1 60.62 256 ILE A CA 1
ATOM 1996 C C . ILE A 1 256 ? -12.688 -16.969 -5.887 1 60.62 256 ILE A C 1
ATOM 1998 O O . ILE A 1 256 ? -11.508 -17.266 -5.676 1 60.62 256 ILE A O 1
ATOM 2002 N N . ARG A 1 257 ? -13.594 -16.781 -5.047 1 59.75 257 ARG A N 1
ATOM 2003 C CA . ARG A 1 257 ? -13.406 -16.844 -3.6 1 59.75 257 ARG A CA 1
ATOM 2004 C C . ARG A 1 257 ? -13.055 -18.25 -3.143 1 59.75 257 ARG A C 1
ATOM 2006 O O . ARG A 1 257 ? -12.352 -18.438 -2.146 1 59.75 257 ARG A O 1
ATOM 2013 N N . LYS A 1 258 ? -13.688 -19.266 -3.834 1 54.72 258 LYS A N 1
ATOM 2014 C CA . LYS A 1 258 ? -13.469 -20.578 -3.248 1 54.72 258 LYS A CA 1
ATOM 2015 C C . LYS A 1 258 ? -12.016 -20.766 -2.838 1 54.72 258 LYS A C 1
ATOM 2017 O O . LYS A 1 258 ? -11.719 -21.438 -1.852 1 54.72 258 LYS A O 1
ATOM 2022 N N . HIS A 1 259 ? -11.148 -20.062 -3.482 1 54.91 259 HIS A N 1
ATOM 2023 C CA . HIS A 1 259 ? -9.719 -20.281 -3.287 1 54.91 259 HIS A CA 1
ATOM 2024 C C . HIS A 1 259 ? -9.062 -19.094 -2.584 1 54.91 259 HIS A C 1
ATOM 2026 O O . HIS A 1 259 ? -7.852 -18.906 -2.674 1 54.91 259 HIS A O 1
ATOM 2032 N N . LEU A 1 260 ? -10.008 -18.344 -1.906 1 61.75 260 LEU A N 1
ATOM 2033 C CA . LEU A 1 260 ? -9.453 -17.125 -1.336 1 61.75 260 LEU A CA 1
ATOM 2034 C C . LEU A 1 260 ? -9.859 -16.969 0.127 1 61.75 260 LEU A C 1
ATOM 2036 O O . LEU A 1 260 ? -10.547 -16.016 0.49 1 61.75 260 LEU A O 1
ATOM 2040 N N . PRO A 1 261 ? -9.391 -17.984 0.887 1 58.94 261 PRO A N 1
ATOM 2041 C CA . PRO A 1 261 ? -9.711 -17.781 2.301 1 58.94 261 PRO A CA 1
ATOM 2042 C C . PRO A 1 261 ? -9.125 -16.484 2.861 1 58.94 261 PRO A C 1
ATOM 2044 O O . PRO A 1 261 ? -8.07 -16.031 2.404 1 58.94 261 PRO A O 1
ATOM 2047 N N . ASN A 1 262 ? -9.891 -15.859 3.768 1 65.06 262 ASN A N 1
ATOM 2048 C CA . ASN A 1 262 ? -9.352 -14.68 4.426 1 65.06 262 ASN A CA 1
ATOM 2049 C C . ASN A 1 262 ? -8.078 -15 5.207 1 65.06 262 ASN A C 1
ATOM 2051 O O . ASN A 1 262 ? -7.934 -16.109 5.727 1 65.06 262 ASN A O 1
ATOM 2055 N N . VAL A 1 263 ? -7.184 -14.062 4.984 1 71.06 263 VAL A N 1
ATOM 2056 C CA . VAL A 1 263 ? -5.938 -14.211 5.734 1 71.06 263 VAL A CA 1
ATOM 2057 C C . VAL A 1 263 ? -6.207 -14.039 7.227 1 71.06 263 VAL A C 1
ATOM 2059 O O . VAL A 1 263 ? -7.039 -13.219 7.625 1 71.06 263 VAL A O 1
ATOM 2062 N N . LYS A 1 264 ? -5.613 -14.844 7.914 1 63.88 264 LYS A N 1
ATOM 2063 C CA . LYS A 1 264 ? -5.781 -14.789 9.367 1 63.88 264 LYS A CA 1
ATOM 2064 C C . LYS A 1 264 ? -5.516 -13.391 9.898 1 63.88 264 LYS A C 1
ATOM 2066 O O . LYS A 1 264 ? -4.484 -12.789 9.602 1 63.88 264 LYS A O 1
ATOM 2071 N N . GLY A 1 265 ? -6.418 -12.828 10.641 1 68.5 265 GLY A N 1
ATOM 2072 C CA . GLY A 1 265 ? -6.258 -11.547 11.312 1 68.5 265 GLY A CA 1
ATOM 2073 C C . GLY A 1 265 ? -6.789 -10.383 10.5 1 68.5 265 GLY A C 1
ATOM 2074 O O . GLY A 1 265 ? -6.98 -9.289 11.039 1 68.5 265 GLY A O 1
ATOM 2075 N N . PHE A 1 266 ? -6.867 -10.633 9.227 1 75.38 266 PHE A N 1
ATOM 2076 C CA . PHE A 1 266 ? -7.406 -9.562 8.383 1 75.38 266 PHE A CA 1
ATOM 2077 C C . PHE A 1 266 ? -8.523 -10.086 7.496 1 75.38 266 PHE A C 1
ATOM 2079 O O . PHE A 1 266 ? -8.508 -11.25 7.086 1 75.38 266 PHE A O 1
ATOM 2086 N N . ASP A 1 267 ? -9.375 -9.258 7.309 1 77 267 ASP A N 1
ATOM 2087 C CA . ASP A 1 267 ? -10.438 -9.57 6.352 1 77 267 ASP A CA 1
ATOM 2088 C C . ASP A 1 267 ? -10.008 -9.203 4.93 1 77 267 ASP A C 1
ATOM 2090 O O . ASP A 1 267 ? -10.602 -8.32 4.305 1 77 267 ASP A O 1
ATOM 2094 N N . CYS A 1 268 ? -8.922 -9.836 4.484 1 84.19 268 CYS A N 1
ATOM 2095 C CA . CYS A 1 268 ? -8.453 -9.609 3.123 1 84.19 268 CYS A CA 1
ATOM 2096 C C . CYS A 1 268 ? -8.008 -10.922 2.477 1 84.19 268 CYS A C 1
ATOM 2098 O O . CYS A 1 268 ? -7.551 -11.836 3.166 1 84.19 268 CYS A O 1
ATOM 2100 N N . PRO A 1 269 ? -8.211 -11.016 1.259 1 87.88 269 PRO A N 1
ATOM 2101 C CA . PRO A 1 269 ? -7.734 -12.203 0.553 1 87.88 269 PRO A CA 1
ATOM 2102 C C . PRO A 1 269 ? -6.215 -12.258 0.453 1 87.88 269 PRO A C 1
ATOM 2104 O O . PRO A 1 269 ? -5.539 -11.242 0.65 1 87.88 269 PRO A O 1
ATOM 2107 N N . PRO A 1 270 ? -5.738 -13.445 0.173 1 89.31 270 PRO A N 1
ATOM 2108 C CA . PRO A 1 270 ? -4.285 -13.586 0.076 1 89.31 270 PRO A CA 1
ATOM 2109 C C . PRO A 1 270 ? -3.727 -13.039 -1.238 1 89.31 270 PRO A C 1
ATOM 2111 O O . PRO A 1 270 ? -2.52 -12.82 -1.355 1 89.31 270 PRO A O 1
ATOM 2114 N N . VAL A 1 271 ? -4.652 -12.828 -2.205 1 92.81 271 VAL A N 1
ATOM 2115 C CA . VAL A 1 271 ? -4.18 -12.438 -3.529 1 92.81 271 VAL A CA 1
ATOM 2116 C C . VAL A 1 271 ? -5.082 -11.344 -4.098 1 92.81 271 VAL A C 1
ATOM 2118 O O . VAL A 1 271 ? -6.176 -11.102 -3.582 1 92.81 271 VAL A O 1
ATOM 2121 N N . ASP A 1 272 ? -4.559 -10.688 -5.105 1 94.38 272 ASP A N 1
ATOM 2122 C CA . ASP A 1 272 ? -5.336 -9.695 -5.844 1 94.38 272 ASP A CA 1
ATOM 2123 C C . ASP A 1 272 ? -4.973 -9.703 -7.328 1 94.38 272 ASP A C 1
ATOM 2125 O O . ASP A 1 272 ? -4.059 -10.422 -7.742 1 94.38 272 ASP A O 1
ATOM 2129 N N . TYR A 1 273 ? -5.785 -9.023 -8.086 1 94.81 273 TYR A N 1
ATOM 2130 C CA . TYR A 1 273 ? -5.672 -9.047 -9.539 1 94.81 273 TYR A CA 1
ATOM 2131 C C . TYR A 1 273 ? -5.148 -7.719 -10.07 1 94.81 273 TYR A C 1
ATOM 2133 O O . TYR A 1 273 ? -5.574 -6.652 -9.617 1 94.81 273 TYR A O 1
ATOM 2141 N N . SER A 1 274 ? -4.184 -7.785 -10.961 1 96.81 274 SER A N 1
ATOM 2142 C CA . SER A 1 274 ? -3.674 -6.637 -11.711 1 96.81 274 SER A CA 1
ATOM 2143 C C . SER A 1 274 ? -3.957 -6.777 -13.203 1 96.81 274 SER A C 1
ATOM 2145 O O . SER A 1 274 ? -3.584 -7.777 -13.82 1 96.81 274 SER A O 1
ATOM 2147 N N . PRO A 1 275 ? -4.551 -5.828 -13.828 1 96 275 PRO A N 1
ATOM 2148 C CA . PRO A 1 275 ? -4.863 -5.898 -15.25 1 96 275 PRO A CA 1
ATOM 2149 C C . PRO A 1 275 ? -3.621 -5.793 -16.141 1 96 275 PRO A C 1
ATOM 2151 O O . PRO A 1 275 ? -2.584 -5.293 -15.695 1 96 275 PRO A O 1
ATOM 2154 N N . PRO A 1 276 ? -3.756 -6.254 -17.406 1 96.19 276 PRO A N 1
ATOM 2155 C CA . PRO A 1 276 ? -2.598 -6.281 -18.297 1 96.19 276 PRO A CA 1
ATOM 2156 C C . PRO A 1 276 ? -2.09 -4.887 -18.641 1 96.19 276 PRO A C 1
ATOM 2158 O O . PRO A 1 276 ? -0.896 -4.703 -18.891 1 96.19 276 PRO A O 1
ATOM 2161 N N . GLU A 1 277 ? -2.914 -3.865 -18.594 1 96.12 277 GLU A N 1
ATOM 2162 C CA . GLU A 1 277 ? -2.531 -2.502 -18.938 1 96.12 277 GLU A CA 1
ATOM 2163 C C . GLU A 1 277 ? -1.505 -1.941 -17.969 1 96.12 277 GLU A C 1
ATOM 2165 O O . GLU A 1 277 ? -0.801 -0.979 -18.281 1 96.12 277 GLU A O 1
ATOM 2170 N N . ASN A 1 278 ? -1.468 -2.531 -16.734 1 97.75 278 ASN A N 1
ATOM 2171 C CA . ASN A 1 278 ? -0.537 -2.051 -15.727 1 97.75 278 ASN A CA 1
ATOM 2172 C C . ASN A 1 278 ? 0.826 -2.725 -15.852 1 97.75 278 ASN A C 1
ATOM 2174 O O . ASN A 1 278 ? 1.756 -2.396 -15.109 1 97.75 278 ASN A O 1
ATOM 2178 N N . ILE A 1 279 ? 0.949 -3.646 -16.734 1 98 279 ILE A N 1
ATOM 2179 C CA . ILE A 1 279 ? 2.154 -4.461 -16.844 1 98 279 ILE A CA 1
ATOM 2180 C C . ILE A 1 279 ? 2.859 -4.164 -18.172 1 98 279 ILE A C 1
ATOM 2182 O O . ILE A 1 279 ? 2.248 -4.246 -19.234 1 98 279 ILE A O 1
ATOM 2186 N N . LYS A 1 280 ? 4.098 -3.826 -18.109 1 97.5 280 LYS A N 1
ATOM 2187 C CA . LYS A 1 280 ? 4.867 -3.502 -19.312 1 97.5 280 LYS A CA 1
ATOM 2188 C C . LYS A 1 280 ? 5.32 -4.77 -20.031 1 97.5 280 LYS A C 1
ATOM 2190 O O . LYS A 1 280 ? 5.211 -4.863 -21.25 1 97.5 280 LYS A O 1
ATOM 2195 N N . ARG A 1 281 ? 5.863 -5.734 -19.219 1 96.62 281 ARG A N 1
ATOM 2196 C CA . ARG A 1 281 ? 6.398 -6.957 -19.812 1 96.62 281 ARG A CA 1
ATOM 2197 C C . ARG A 1 281 ? 6.238 -8.141 -18.859 1 96.62 281 ARG A C 1
ATOM 2199 O O . ARG A 1 281 ? 6.406 -7.992 -17.641 1 96.62 281 ARG A O 1
ATOM 2206 N N . LEU A 1 282 ? 5.941 -9.266 -19.484 1 97 282 LEU A N 1
ATOM 2207 C CA . LEU A 1 282 ? 5.969 -10.555 -18.797 1 97 282 LEU A CA 1
ATOM 2208 C C . LEU A 1 282 ? 7.152 -11.398 -19.266 1 97 282 LEU A C 1
ATOM 2210 O O . LEU A 1 282 ? 7.289 -11.68 -20.453 1 97 282 LEU A O 1
ATOM 2214 N N . VAL A 1 283 ? 8.016 -11.758 -18.359 1 97.25 283 VAL A N 1
ATOM 2215 C CA . VAL A 1 283 ? 9.195 -12.562 -18.672 1 97.25 283 VAL A CA 1
ATOM 2216 C C . VAL A 1 283 ? 9.023 -13.977 -18.125 1 97.25 283 VAL A C 1
ATOM 2218 O O . VAL A 1 283 ? 8.836 -14.156 -16.906 1 97.25 283 VAL A O 1
ATOM 2221 N N . SER A 1 284 ? 9.07 -14.977 -18.953 1 96.25 284 SER A N 1
ATOM 2222 C CA . SER A 1 284 ? 8.914 -16.375 -18.578 1 96.25 284 SER A CA 1
ATOM 2223 C C . SER A 1 284 ? 10.016 -17.234 -19.188 1 96.25 284 SER A C 1
ATOM 2225 O O . SER A 1 284 ? 10.883 -16.734 -19.906 1 96.25 284 SER A O 1
ATOM 2227 N N . ASP A 1 285 ? 10.008 -18.5 -18.844 1 95.25 285 ASP A N 1
ATOM 2228 C CA . ASP A 1 285 ? 10.961 -19.453 -19.375 1 95.25 285 ASP A CA 1
ATOM 2229 C C . ASP A 1 285 ? 10.727 -19.703 -20.859 1 95.25 285 ASP A C 1
ATOM 2231 O O . ASP A 1 285 ? 11.617 -20.156 -21.578 1 95.25 285 ASP A O 1
ATOM 2235 N N . ILE A 1 286 ? 9.586 -19.297 -21.359 1 92.19 286 ILE A N 1
ATOM 2236 C CA . ILE A 1 286 ? 9.266 -19.516 -22.766 1 92.19 286 ILE A CA 1
ATOM 2237 C C . ILE A 1 286 ? 9.477 -18.203 -23.531 1 92.19 286 ILE A C 1
ATOM 2239 O O . ILE A 1 286 ? 9.18 -18.125 -24.734 1 92.19 286 ILE A O 1
ATOM 2243 N N . GLY A 1 287 ? 9.93 -17.141 -22.828 1 91.19 287 GLY A N 1
ATOM 2244 C CA . GLY A 1 287 ? 10.25 -15.883 -23.484 1 91.19 287 GLY A CA 1
ATOM 2245 C C . GLY A 1 287 ? 9.578 -14.68 -22.844 1 91.19 287 GLY A C 1
ATOM 2246 O O . GLY A 1 287 ? 8.922 -14.805 -21.812 1 91.19 287 GLY A O 1
ATOM 2247 N N . SER A 1 288 ? 9.914 -13.547 -23.469 1 93.38 288 SER A N 1
ATOM 2248 C CA . SER A 1 288 ? 9.289 -12.297 -23.062 1 93.38 288 SER A CA 1
ATOM 2249 C C . SER A 1 288 ? 7.988 -12.055 -23.812 1 93.38 288 SER A C 1
ATOM 2251 O O . SER A 1 288 ? 7.949 -12.18 -25.047 1 93.38 288 SER A O 1
ATOM 2253 N N . ILE A 1 289 ? 6.977 -11.734 -23.062 1 93.44 289 ILE A N 1
ATOM 2254 C CA . ILE A 1 289 ? 5.637 -11.633 -23.625 1 93.44 289 ILE A CA 1
ATOM 2255 C C . ILE A 1 289 ? 5.059 -10.25 -23.344 1 93.44 289 ILE A C 1
ATOM 2257 O O . ILE A 1 289 ? 5.191 -9.734 -22.234 1 93.44 289 ILE A O 1
ATOM 2261 N N . ASP A 1 290 ? 4.465 -9.641 -24.375 1 94.06 290 ASP A N 1
ATOM 2262 C CA . ASP A 1 290 ? 3.604 -8.484 -24.141 1 94.06 290 ASP A CA 1
ATOM 2263 C C . ASP A 1 290 ? 2.27 -8.914 -23.531 1 94.06 290 ASP A C 1
ATOM 2265 O O . ASP A 1 290 ? 1.536 -9.703 -24.125 1 94.06 290 ASP A O 1
ATOM 2269 N N . PRO A 1 291 ? 2.008 -8.375 -22.344 1 93.06 291 PRO A N 1
ATOM 2270 C CA . PRO A 1 291 ? 0.799 -8.82 -21.641 1 93.06 291 PRO A CA 1
ATOM 2271 C C . PRO A 1 291 ? -0.455 -8.711 -22.516 1 93.06 291 PRO A C 1
ATOM 2273 O O . PRO A 1 291 ? -1.346 -9.562 -22.422 1 93.06 291 PRO A O 1
ATOM 2276 N N . LEU A 1 292 ? -0.476 -7.758 -23.375 1 88.44 292 LEU A N 1
ATOM 2277 C CA . LEU A 1 292 ? -1.659 -7.543 -24.203 1 88.44 292 LEU A CA 1
ATOM 2278 C C . LEU A 1 292 ? -1.805 -8.648 -25.25 1 88.44 292 LEU A C 1
ATOM 2280 O O . LEU A 1 292 ? -2.883 -8.828 -25.812 1 88.44 292 LEU A O 1
ATOM 2284 N N . PHE A 1 293 ? -0.696 -9.484 -25.391 1 84.62 293 PHE A N 1
ATOM 2285 C CA . PHE A 1 293 ? -0.727 -10.539 -26.391 1 84.62 293 PHE A CA 1
ATOM 2286 C C . PHE A 1 293 ? -0.443 -11.898 -25.75 1 84.62 293 PHE A C 1
ATOM 2288 O O . PHE A 1 293 ? 0.081 -12.797 -26.406 1 84.62 293 PHE A O 1
ATOM 2295 N N . ALA A 1 294 ? -0.767 -11.977 -24.516 1 87.38 294 ALA A N 1
ATOM 2296 C CA . ALA A 1 294 ? -0.413 -13.18 -23.766 1 87.38 294 ALA A CA 1
ATOM 2297 C C . ALA A 1 294 ? -1.348 -14.336 -24.109 1 87.38 294 ALA A C 1
ATOM 2299 O O . ALA A 1 294 ? -1.022 -15.5 -23.859 1 87.38 294 ALA A O 1
ATOM 2300 N N . TYR A 1 295 ? -2.465 -13.977 -24.672 1 86.38 295 TYR A N 1
ATOM 2301 C CA . TYR A 1 295 ? -3.514 -14.969 -24.891 1 86.38 295 TYR A CA 1
ATOM 2302 C C . TYR A 1 295 ? -3.002 -16.109 -25.75 1 86.38 295 TYR A C 1
ATOM 2304 O O . TYR A 1 295 ? -3.188 -17.281 -25.406 1 86.38 295 TYR A O 1
ATOM 2312 N N . ASP A 1 296 ? -2.336 -15.836 -26.797 1 86.25 296 ASP A N 1
ATOM 2313 C CA . ASP A 1 296 ? -1.838 -16.859 -27.703 1 86.25 296 ASP A CA 1
ATOM 2314 C C . ASP A 1 296 ? -0.813 -17.766 -27.016 1 86.25 296 ASP A C 1
ATOM 2316 O O . ASP A 1 296 ? -0.807 -18.969 -27.234 1 86.25 296 ASP A O 1
ATOM 2320 N N . THR A 1 297 ? -0.003 -17.156 -26.281 1 85.31 297 THR A N 1
ATOM 2321 C CA . THR A 1 297 ? 1.018 -17.922 -25.562 1 85.31 297 THR A CA 1
ATOM 2322 C C . THR A 1 297 ? 0.377 -18.875 -24.562 1 85.31 297 THR A C 1
ATOM 2324 O O . THR A 1 297 ? 0.754 -20.047 -24.5 1 85.31 297 THR A O 1
ATOM 2327 N N . VAL A 1 298 ? -0.596 -18.406 -23.844 1 82.75 298 VAL A N 1
ATOM 2328 C CA . VAL A 1 298 ? -1.294 -19.234 -22.859 1 82.75 298 VAL A CA 1
ATOM 2329 C C . VAL A 1 298 ? -2.004 -20.375 -23.562 1 82.75 298 VAL A C 1
ATOM 2331 O O . VAL A 1 298 ? -1.913 -21.531 -23.125 1 82.75 298 VAL A O 1
ATOM 2334 N N . ASN A 1 299 ? -2.582 -20.109 -24.641 1 81.81 299 ASN A N 1
ATOM 2335 C CA . ASN A 1 299 ? -3.291 -21.125 -25.406 1 81.81 299 ASN A CA 1
ATOM 2336 C C . ASN A 1 299 ? -2.338 -22.203 -25.922 1 81.81 299 ASN A C 1
ATOM 2338 O O . ASN A 1 299 ? -2.672 -23.391 -25.922 1 81.81 299 ASN A O 1
ATOM 2342 N N . HIS A 1 300 ? -1.253 -21.766 -26.328 1 81.56 300 HIS A N 1
ATOM 2343 C CA . HIS A 1 300 ? -0.261 -22.703 -26.859 1 81.56 300 HIS A CA 1
ATOM 2344 C C . HIS A 1 300 ? 0.249 -23.641 -25.766 1 81.56 300 HIS A C 1
ATOM 2346 O O . HIS A 1 300 ? 0.538 -24.812 -26.047 1 81.56 300 HIS A O 1
ATOM 2352 N N . LEU A 1 301 ? 0.29 -23.141 -24.578 1 79.62 301 LEU A N 1
ATOM 2353 C CA . LEU A 1 301 ? 0.797 -23.922 -23.453 1 79.62 301 LEU A CA 1
ATOM 2354 C C . LEU A 1 301 ? -0.184 -25.031 -23.078 1 79.62 301 LEU A C 1
ATOM 2356 O O . LEU A 1 301 ? 0.212 -26.062 -22.516 1 79.62 301 LEU A O 1
ATOM 2360 N N . PHE A 1 302 ? -1.455 -24.812 -23.453 1 76.31 302 PHE A N 1
ATOM 2361 C CA . PHE A 1 302 ? -2.463 -25.766 -22.984 1 76.31 302 PHE A CA 1
ATOM 2362 C C . PHE A 1 302 ? -3.049 -26.547 -24.156 1 76.31 302 PHE A C 1
ATOM 2364 O O . PHE A 1 302 ? -4.012 -27.297 -23.984 1 76.31 302 PHE A O 1
ATOM 2371 N N . THR A 1 303 ? -2.67 -26.25 -25.312 1 70.5 303 THR A N 1
ATOM 2372 C CA . THR A 1 303 ? -3.076 -27.062 -26.469 1 70.5 303 THR A CA 1
ATOM 2373 C C . THR A 1 303 ? -1.944 -27.984 -26.906 1 70.5 303 THR A C 1
ATOM 2375 O O . THR A 1 303 ? -0.769 -27.672 -26.703 1 70.5 303 THR A O 1
ATOM 2378 N N . MET B 1 1 ? 15.844 32.969 30.328 1 77.44 1 MET B N 1
ATOM 2379 C CA . MET B 1 1 ? 15.227 32.438 29.109 1 77.44 1 MET B CA 1
ATOM 2380 C C . MET B 1 1 ? 15.648 31 28.891 1 77.44 1 MET B C 1
ATOM 2382 O O . MET B 1 1 ? 16.828 30.656 29 1 77.44 1 MET B O 1
ATOM 2386 N N . LEU B 1 2 ? 14.703 30.156 28.828 1 89.56 2 LEU B N 1
ATOM 2387 C CA . LEU B 1 2 ? 14.984 28.75 28.562 1 89.56 2 LEU B CA 1
ATOM 2388 C C . LEU B 1 2 ? 15.734 28.578 27.25 1 89.56 2 LEU B C 1
ATOM 2390 O O . LEU B 1 2 ? 15.531 29.359 26.312 1 89.56 2 LEU B O 1
ATOM 2394 N N . SER B 1 3 ? 16.641 27.734 27.25 1 93.06 3 SER B N 1
ATOM 2395 C CA . SER B 1 3 ? 17.422 27.453 26.047 1 93.06 3 SER B CA 1
ATOM 2396 C C . SER B 1 3 ? 16.594 26.703 25.016 1 93.06 3 SER B C 1
ATOM 2398 O O . SER B 1 3 ? 15.469 26.281 25.297 1 93.06 3 SER B O 1
ATOM 2400 N N . LYS B 1 4 ? 17.125 26.609 23.875 1 95.12 4 LYS B N 1
ATOM 2401 C CA . LYS B 1 4 ? 16.5 25.828 22.812 1 95.12 4 LYS B CA 1
ATOM 2402 C C . LYS B 1 4 ? 16.297 24.375 23.234 1 95.12 4 LYS B C 1
ATOM 2404 O O . LYS B 1 4 ? 15.242 23.797 23 1 95.12 4 LYS B O 1
ATOM 2409 N N . GLU B 1 5 ? 17.188 23.844 23.953 1 95.44 5 GLU B N 1
ATOM 2410 C CA . GLU B 1 5 ? 17.125 22.453 24.422 1 95.44 5 GLU B CA 1
ATOM 2411 C C . GLU B 1 5 ? 16.031 22.266 25.469 1 95.44 5 GLU B C 1
ATOM 2413 O O . GLU B 1 5 ? 15.406 21.203 25.531 1 95.44 5 GLU B O 1
ATOM 2418 N N . ASP B 1 6 ? 15.938 23.297 26.219 1 96.38 6 ASP B N 1
ATOM 2419 C CA . ASP B 1 6 ? 14.883 23.25 27.234 1 96.38 6 ASP B CA 1
ATOM 2420 C C . ASP B 1 6 ? 13.508 23.156 26.578 1 96.38 6 ASP B C 1
ATOM 2422 O O . ASP B 1 6 ? 12.641 22.406 27.031 1 96.38 6 ASP B O 1
ATOM 2426 N N . TRP B 1 7 ? 13.32 23.906 25.547 1 96.19 7 TRP B N 1
ATOM 2427 C CA . TRP B 1 7 ? 12.039 23.906 24.844 1 96.19 7 TRP B CA 1
ATOM 2428 C C . TRP B 1 7 ? 11.836 22.578 24.109 1 96.19 7 TRP B C 1
ATOM 2430 O O . TRP B 1 7 ? 10.711 22.078 24 1 96.19 7 TRP B O 1
ATOM 2440 N N . HIS B 1 8 ? 12.961 21.969 23.594 1 96.12 8 HIS B N 1
ATOM 2441 C CA . HIS B 1 8 ? 12.875 20.625 23.016 1 96.12 8 HIS B CA 1
ATOM 2442 C C . HIS B 1 8 ? 12.367 19.609 24.047 1 96.12 8 HIS B C 1
ATOM 2444 O O . HIS B 1 8 ? 11.508 18.781 23.734 1 96.12 8 HIS B O 1
ATOM 2450 N N . ARG B 1 9 ? 12.867 19.75 25.219 1 96.31 9 ARG B N 1
ATOM 2451 C CA . ARG B 1 9 ? 12.484 18.844 26.297 1 96.31 9 ARG B CA 1
ATOM 2452 C C . ARG B 1 9 ? 11.023 19.031 26.688 1 96.31 9 ARG B C 1
ATOM 2454 O O . ARG B 1 9 ? 10.289 18.062 26.875 1 96.31 9 ARG B O 1
ATOM 2461 N N . LYS B 1 10 ? 10.633 20.297 26.812 1 95.56 10 LYS B N 1
ATOM 2462 C CA . LYS B 1 10 ? 9.242 20.578 27.156 1 95.56 10 LYS B CA 1
ATOM 2463 C C . LYS B 1 10 ? 8.289 20.031 26.094 1 95.56 10 LYS B C 1
ATOM 2465 O O . LYS B 1 10 ? 7.203 19.547 26.422 1 95.56 10 LYS B O 1
ATOM 2470 N N . TYR B 1 11 ? 8.703 20.172 24.875 1 95.12 11 TYR B N 1
ATOM 2471 C CA . TYR B 1 11 ? 7.902 19.656 23.781 1 95.12 11 TYR B CA 1
ATOM 2472 C C . TYR B 1 11 ? 7.758 18.141 23.891 1 95.12 11 TYR B C 1
ATOM 2474 O O . TYR B 1 11 ? 6.645 17.609 23.828 1 95.12 11 TYR B O 1
ATOM 2482 N N . GLN B 1 12 ? 8.789 17.453 24.109 1 94.31 12 GLN B N 1
ATOM 2483 C CA . GLN B 1 12 ? 8.781 16 24.266 1 94.31 12 GLN B CA 1
ATOM 2484 C C . GLN B 1 12 ? 7.914 15.586 25.453 1 94.31 12 GLN B C 1
ATOM 2486 O O . GLN B 1 12 ? 7.164 14.617 25.359 1 94.31 12 GLN B O 1
ATOM 2491 N N . GLU B 1 13 ? 8.062 16.281 26.5 1 95 13 GLU B N 1
ATOM 2492 C CA . GLU B 1 13 ? 7.27 15.992 27.703 1 95 13 GLU B CA 1
ATOM 2493 C C . GLU B 1 13 ? 5.773 16.141 27.422 1 95 13 GLU B C 1
ATOM 2495 O O . GLU B 1 13 ? 4.969 15.336 27.891 1 95 13 GLU B O 1
ATOM 2500 N N . LYS B 1 14 ? 5.465 17.203 26.703 1 93.31 14 LYS B N 1
ATOM 2501 C CA . LYS B 1 14 ? 4.066 17.438 26.359 1 93.31 14 LYS B CA 1
ATOM 2502 C C . LYS B 1 14 ? 3.512 16.297 25.516 1 93.31 14 LYS B C 1
ATOM 2504 O O . LYS B 1 14 ? 2.373 15.867 25.719 1 93.31 14 LYS B O 1
ATOM 2509 N N . LEU B 1 15 ? 4.309 15.766 24.562 1 91.31 15 LEU B N 1
ATOM 2510 C CA . LEU B 1 15 ? 3.885 14.664 23.703 1 91.31 15 LEU B CA 1
ATOM 2511 C C . LEU B 1 15 ? 3.77 13.367 24.5 1 91.31 15 LEU B C 1
ATOM 2513 O O . LEU B 1 15 ? 2.918 12.523 24.203 1 91.31 15 LEU B O 1
ATOM 2517 N N . ASP B 1 16 ? 4.617 13.172 25.469 1 92.12 16 ASP B N 1
ATOM 2518 C CA . ASP B 1 16 ? 4.605 11.969 26.297 1 92.12 16 ASP B CA 1
ATOM 2519 C C . ASP B 1 16 ? 3.357 11.914 27.172 1 92.12 16 ASP B C 1
ATOM 2521 O O . ASP B 1 16 ? 2.873 10.836 27.5 1 92.12 16 ASP B O 1
ATOM 2525 N N . GLU B 1 17 ? 2.893 13.016 27.516 1 91.44 17 GLU B N 1
ATOM 2526 C CA . GLU B 1 17 ? 1.729 13.109 28.391 1 91.44 17 GLU B CA 1
ATOM 2527 C C . GLU B 1 17 ? 0.451 12.719 27.656 1 91.44 17 GLU B C 1
ATOM 2529 O O . GLU B 1 17 ? -0.5 12.227 28.266 1 91.44 17 GLU B O 1
ATOM 2534 N N . ASP B 1 18 ? 0.418 12.961 26.375 1 85.44 18 ASP B N 1
ATOM 2535 C CA . ASP B 1 18 ? -0.756 12.68 25.562 1 85.44 18 ASP B CA 1
ATOM 2536 C C . ASP B 1 18 ? -0.36 12.031 24.234 1 85.44 18 ASP B C 1
ATOM 2538 O O . ASP B 1 18 ? 0.06 12.727 23.297 1 85.44 18 ASP B O 1
ATOM 2542 N N . PRO B 1 19 ? -0.624 10.719 24.172 1 77.69 19 PRO B N 1
ATOM 2543 C CA . PRO B 1 19 ? -0.234 10.016 22.953 1 77.69 19 PRO B CA 1
ATOM 2544 C C . PRO B 1 19 ? -1.007 10.492 21.719 1 77.69 19 PRO B C 1
ATOM 2546 O O . PRO B 1 19 ? -0.589 10.242 20.594 1 77.69 19 PRO B O 1
ATOM 2549 N N . TYR B 1 20 ? -2.039 11.219 21.953 1 78.06 20 TYR B N 1
ATOM 2550 C CA . TYR B 1 20 ? -2.838 11.695 20.828 1 78.06 20 TYR B CA 1
ATOM 2551 C C . TYR B 1 20 ? -2.682 13.203 20.641 1 78.06 20 TYR B C 1
ATOM 2553 O O . TYR B 1 20 ? -3.5 13.844 19.984 1 78.06 20 TYR B O 1
ATOM 2561 N N . ALA B 1 21 ? -1.628 13.664 21.219 1 84.62 21 ALA B N 1
ATOM 2562 C CA . ALA B 1 21 ? -1.398 15.102 21.125 1 84.62 21 ALA B CA 1
ATOM 2563 C C . ALA B 1 21 ? -1.261 15.547 19.672 1 84.62 21 ALA B C 1
ATOM 2565 O O . ALA B 1 21 ? -0.622 14.867 18.875 1 84.62 21 ALA B O 1
ATOM 2566 N N . ILE B 1 22 ? -1.935 16.609 19.375 1 89 22 ILE B N 1
ATOM 2567 C CA . ILE B 1 22 ? -1.807 17.25 18.062 1 89 22 ILE B CA 1
ATOM 2568 C C . ILE B 1 22 ? -0.597 18.188 18.062 1 89 22 ILE B C 1
ATOM 2570 O O . ILE B 1 22 ? -0.588 19.203 18.75 1 89 22 ILE B O 1
ATOM 2574 N N . HIS B 1 23 ? 0.347 17.891 17.297 1 91.31 23 HIS B N 1
ATOM 2575 C CA . HIS B 1 23 ? 1.645 18.562 17.344 1 91.31 23 HIS B CA 1
ATOM 2576 C C . HIS B 1 23 ? 1.498 20.062 17.156 1 91.31 23 HIS B C 1
ATOM 2578 O O . HIS B 1 23 ? 2.027 20.844 17.938 1 91.31 23 HIS B O 1
ATOM 2584 N N . PRO B 1 24 ? 0.727 20.5 16.172 1 93.12 24 PRO B N 1
ATOM 2585 C CA . PRO B 1 24 ? 0.546 21.953 16.016 1 93.12 24 PRO B CA 1
ATOM 2586 C C . PRO B 1 24 ? -0.031 22.609 17.266 1 93.12 24 PRO B C 1
ATOM 2588 O O . PRO B 1 24 ? 0.424 23.688 17.656 1 93.12 24 PRO B O 1
ATOM 2591 N N . ILE B 1 25 ? -0.94 22 17.859 1 94.44 25 ILE B N 1
ATOM 2592 C CA . ILE B 1 25 ? -1.575 22.547 19.047 1 94.44 25 ILE B CA 1
ATOM 2593 C C . ILE B 1 25 ? -0.58 22.562 20.203 1 94.44 25 ILE B C 1
ATOM 2595 O O . ILE B 1 25 ? -0.526 23.531 20.969 1 94.44 25 ILE B O 1
ATOM 2599 N N . ALA B 1 26 ? 0.148 21.531 20.281 1 94.75 26 ALA B N 1
ATOM 2600 C CA . ALA B 1 26 ? 1.181 21.453 21.312 1 94.75 26 ALA B CA 1
ATOM 2601 C C . ALA B 1 26 ? 2.174 22.609 21.172 1 94.75 26 ALA B C 1
ATOM 2603 O O . ALA B 1 26 ? 2.557 23.219 22.172 1 94.75 26 ALA B O 1
ATOM 2604 N N . VAL B 1 27 ? 2.555 22.875 20.016 1 95.12 27 VAL B N 1
ATOM 2605 C CA . VAL B 1 27 ? 3.494 23.969 19.75 1 95.12 27 VAL B CA 1
ATOM 2606 C C . VAL B 1 27 ? 2.869 25.297 20.156 1 95.12 27 VAL B C 1
ATOM 2608 O O . VAL B 1 27 ? 3.512 26.125 20.812 1 95.12 27 VAL B O 1
ATOM 2611 N N . MET B 1 28 ? 1.647 25.531 19.844 1 96 28 MET B N 1
ATOM 2612 C CA . MET B 1 28 ? 0.947 26.766 20.203 1 96 28 MET B CA 1
ATOM 2613 C C . MET B 1 28 ? 0.865 26.922 21.719 1 96 28 MET B C 1
ATOM 2615 O O . MET B 1 28 ? 1.09 28.016 22.234 1 96 28 MET B O 1
ATOM 2619 N N . GLN B 1 29 ? 0.612 25.828 22.312 1 95.88 29 GLN B N 1
ATOM 2620 C CA . GLN B 1 29 ? 0.489 25.859 23.766 1 95.88 29 GLN B CA 1
ATOM 2621 C C . GLN B 1 29 ? 1.827 26.172 24.438 1 95.88 29 GLN B C 1
ATOM 2623 O O . GLN B 1 29 ? 1.878 26.906 25.422 1 95.88 29 GLN B O 1
ATOM 2628 N N . LEU B 1 30 ? 2.811 25.656 23.906 1 96.31 30 LEU B N 1
ATOM 2629 C CA . LEU B 1 30 ? 4.129 25.906 24.484 1 96.31 30 LEU B CA 1
ATOM 2630 C C . LEU B 1 30 ? 4.586 27.328 24.203 1 96.31 30 LEU B C 1
ATOM 2632 O O . LEU B 1 30 ? 5.262 27.953 25.047 1 96.31 30 LEU B O 1
ATOM 2636 N N . VAL B 1 31 ? 4.266 27.891 23.078 1 96.25 31 VAL B N 1
ATOM 2637 C CA . VAL B 1 31 ? 4.551 29.297 22.797 1 96.25 31 VAL B CA 1
ATOM 2638 C C . VAL B 1 31 ? 3.811 30.188 23.812 1 96.25 31 VAL B C 1
ATOM 2640 O O . VAL B 1 31 ? 4.379 31.141 24.344 1 96.25 31 VAL B O 1
ATOM 2643 N N . LEU B 1 32 ? 2.566 29.844 24.047 1 95.56 32 LEU B N 1
ATOM 2644 C CA . LEU B 1 32 ? 1.785 30.578 25.047 1 95.56 32 LEU B CA 1
ATOM 2645 C C . LEU B 1 32 ? 2.43 30.484 26.422 1 95.56 32 LEU B C 1
ATOM 2647 O O . LEU B 1 32 ? 2.484 31.484 27.141 1 95.56 32 LEU B O 1
ATOM 2651 N N . GLU B 1 33 ? 2.861 29.312 26.734 1 95.44 33 GLU B N 1
ATOM 2652 C CA . GLU B 1 33 ? 3.553 29.109 28 1 95.44 33 GLU B CA 1
ATOM 2653 C C . GLU B 1 33 ? 4.789 30 28.094 1 95.44 33 GLU B C 1
ATOM 2655 O O . GLU B 1 33 ? 5.117 30.5 29.172 1 95.44 33 GLU B O 1
ATOM 2660 N N . SER B 1 34 ? 5.492 30.188 27.062 1 95.5 34 SER B N 1
ATOM 2661 C CA . SER B 1 34 ? 6.688 31.031 27.047 1 95.5 34 SER B CA 1
ATOM 2662 C C . SER B 1 34 ? 6.348 32.469 27.359 1 95.5 34 SER B C 1
ATOM 2664 O O . SER B 1 34 ? 7.16 33.188 27.938 1 95.5 34 SER B O 1
ATOM 2666 N N . LEU B 1 35 ? 5.145 32.938 26.953 1 93.44 35 LEU B N 1
ATOM 2667 C CA . LEU B 1 35 ? 4.707 34.281 27.234 1 93.44 35 LEU B CA 1
ATOM 2668 C C . LEU B 1 35 ? 4.473 34.469 28.734 1 93.44 35 LEU B C 1
ATOM 2670 O O . LEU B 1 35 ? 4.754 35.562 29.266 1 93.44 35 LEU B O 1
ATOM 2674 N N . VAL B 1 36 ? 4.016 33.375 29.344 1 91.56 36 VAL B N 1
ATOM 2675 C CA . VAL B 1 36 ? 3.742 33.406 30.781 1 91.56 36 VAL B CA 1
ATOM 2676 C C . VAL B 1 36 ? 5.059 33.469 31.547 1 91.56 36 VAL B C 1
ATOM 2678 O O . VAL B 1 36 ? 5.16 34.156 32.562 1 91.56 36 VAL B O 1
ATOM 2681 N N . LEU B 1 37 ? 6.039 32.844 31.031 1 91.5 37 LEU B N 1
ATOM 2682 C CA . LEU B 1 37 ? 7.32 32.75 31.703 1 91.5 37 LEU B CA 1
ATOM 2683 C C . LEU B 1 37 ? 8.234 33.906 31.344 1 91.5 37 LEU B C 1
ATOM 2685 O O . LEU B 1 37 ? 9.289 34.094 31.953 1 91.5 37 LEU B O 1
ATOM 2689 N N . ASP B 1 38 ? 7.855 34.656 30.375 1 88.75 38 ASP B N 1
ATOM 2690 C CA . ASP B 1 38 ? 8.727 35.688 29.797 1 88.75 38 ASP B CA 1
ATOM 2691 C C . ASP B 1 38 ? 8.914 36.875 30.75 1 88.75 38 ASP B C 1
ATOM 2693 O O . ASP B 1 38 ? 7.98 37.25 31.438 1 88.75 38 ASP B O 1
ATOM 2697 N N . ASP B 1 39 ? 10.102 37.375 30.812 1 89.19 39 ASP B N 1
ATOM 2698 C CA . ASP B 1 39 ? 10.422 38.531 31.656 1 89.19 39 ASP B CA 1
ATOM 2699 C C . ASP B 1 39 ? 10.914 39.719 30.812 1 89.19 39 ASP B C 1
ATOM 2701 O O . ASP B 1 39 ? 11.695 40.531 31.281 1 89.19 39 ASP B O 1
ATOM 2705 N N . SER B 1 40 ? 10.492 39.688 29.594 1 89.94 40 SER B N 1
ATOM 2706 C CA . SER B 1 40 ? 10.883 40.781 28.703 1 89.94 40 SER B CA 1
ATOM 2707 C C . SER B 1 40 ? 10.445 42.125 29.25 1 89.94 40 SER B C 1
ATOM 2709 O O . SER B 1 40 ? 9.484 42.219 30.031 1 89.94 40 SER B O 1
ATOM 2711 N N . LYS B 1 41 ? 11.133 43.219 28.844 1 90.88 41 LYS B N 1
ATOM 2712 C CA . LYS B 1 41 ? 10.875 44.562 29.359 1 90.88 41 LYS B CA 1
ATOM 2713 C C . LYS B 1 41 ? 10.211 45.438 28.312 1 90.88 41 LYS B C 1
ATOM 2715 O O . LYS B 1 41 ? 9.688 46.5 28.641 1 90.88 41 LYS B O 1
ATOM 2720 N N . THR B 1 42 ? 10.312 45.031 27.062 1 88.12 42 THR B N 1
ATOM 2721 C CA . THR B 1 42 ? 9.656 45.75 25.984 1 88.12 42 THR B CA 1
ATOM 2722 C C . THR B 1 42 ? 8.797 44.812 25.141 1 88.12 42 THR B C 1
ATOM 2724 O O . THR B 1 42 ? 9.008 43.594 25.156 1 88.12 42 THR B O 1
ATOM 2727 N N . VAL B 1 43 ? 7.875 45.406 24.5 1 86.44 43 VAL B N 1
ATOM 2728 C CA . VAL B 1 43 ? 6.98 44.656 23.656 1 86.44 43 VAL B CA 1
ATOM 2729 C C . VAL B 1 43 ? 7.777 44 22.516 1 86.44 43 VAL B C 1
ATOM 2731 O O . VAL B 1 43 ? 7.52 42.875 22.141 1 86.44 43 VAL B O 1
ATOM 2734 N N . GLN B 1 44 ? 8.719 44.688 22.031 1 87.75 44 GLN B N 1
ATOM 2735 C CA . GLN B 1 44 ? 9.562 44.156 20.969 1 87.75 44 GLN B CA 1
ATOM 2736 C C . GLN B 1 44 ? 10.336 42.938 21.422 1 87.75 44 GLN B C 1
ATOM 2738 O O . GLN B 1 44 ? 10.438 41.938 20.688 1 87.75 44 GLN B O 1
ATOM 2743 N N . GLU B 1 45 ? 10.867 43.031 22.578 1 90.69 45 GLU B N 1
ATOM 2744 C CA . GLU B 1 45 ? 11.586 41.906 23.141 1 90.69 45 GLU B CA 1
ATOM 2745 C C . GLU B 1 45 ? 10.664 40.719 23.359 1 90.69 45 GLU B C 1
ATOM 2747 O O . GLU B 1 45 ? 11.055 39.562 23.156 1 90.69 45 GLU B O 1
ATOM 2752 N N . LEU B 1 46 ? 9.523 41.062 23.812 1 91 46 LEU B N 1
ATOM 2753 C CA . LEU B 1 46 ? 8.516 40.031 24.047 1 91 46 LEU B CA 1
ATOM 2754 C C . LEU B 1 46 ? 8.203 39.281 22.766 1 91 46 LEU B C 1
ATOM 2756 O O . LEU B 1 46 ? 8.18 38.031 22.75 1 91 46 LEU B O 1
ATOM 2760 N N . ILE B 1 47 ? 8.047 39.938 21.688 1 89.44 47 ILE B N 1
ATOM 2761 C CA . ILE B 1 47 ? 7.703 39.344 20.391 1 89.44 47 ILE B CA 1
ATOM 2762 C C . ILE B 1 47 ? 8.891 38.562 19.844 1 89.44 47 ILE B C 1
ATOM 2764 O O . ILE B 1 47 ? 8.711 37.469 19.312 1 89.44 47 ILE B O 1
ATOM 2768 N N . GLU B 1 48 ? 10.062 39.031 20.031 1 91.94 48 GLU B N 1
ATOM 2769 C CA . GLU B 1 48 ? 11.258 38.344 19.562 1 91.94 48 GLU B CA 1
ATOM 2770 C C . GLU B 1 48 ? 11.477 37.031 20.312 1 91.94 48 GLU B C 1
ATOM 2772 O O . GLU B 1 48 ? 11.898 36.031 19.719 1 91.94 48 GLU B O 1
ATOM 2777 N N . ARG B 1 49 ? 11.195 37.094 21.531 1 92.56 49 ARG B N 1
ATOM 2778 C CA . ARG B 1 49 ? 11.328 35.875 22.328 1 92.56 49 ARG B CA 1
ATOM 2779 C C . ARG B 1 49 ? 10.281 34.844 21.922 1 92.56 49 ARG B C 1
ATOM 2781 O O . ARG B 1 49 ? 10.57 33.656 21.891 1 92.56 49 ARG B O 1
ATOM 2788 N N . MET B 1 50 ? 9.109 35.344 21.688 1 93.62 50 MET B N 1
ATOM 2789 C CA . MET B 1 50 ? 8.055 34.438 21.203 1 93.62 50 MET B CA 1
ATOM 2790 C C . MET B 1 50 ? 8.469 33.781 19.906 1 93.62 50 MET B C 1
ATOM 2792 O O . MET B 1 50 ? 8.297 32.562 19.734 1 93.62 50 MET B O 1
ATOM 2796 N N . LYS B 1 51 ? 9.062 34.531 19.031 1 93.81 51 LYS B N 1
ATOM 2797 C CA . LYS B 1 51 ? 9.523 34 17.75 1 93.81 51 LYS B CA 1
ATOM 2798 C C . LYS B 1 51 ? 10.656 33 17.953 1 93.81 51 LYS B C 1
ATOM 2800 O O . LYS B 1 51 ? 10.727 31.969 17.25 1 93.81 51 LYS B O 1
ATOM 2805 N N . PHE B 1 52 ? 11.461 33.312 18.906 1 95.31 52 PHE B N 1
ATOM 2806 C CA . PHE B 1 52 ? 12.555 32.406 19.234 1 95.31 52 PHE B CA 1
ATOM 2807 C C . PHE B 1 52 ? 12.023 31.062 19.703 1 95.31 52 PHE B C 1
ATOM 2809 O O . PHE B 1 52 ? 12.492 30.016 19.266 1 95.31 52 PHE B O 1
ATOM 2816 N N . VAL B 1 53 ? 11.094 31.109 20.578 1 96.31 53 VAL B N 1
ATOM 2817 C CA . VAL B 1 53 ? 10.523 29.875 21.125 1 96.31 53 VAL B CA 1
ATOM 2818 C C . VAL B 1 53 ? 9.836 29.078 20.031 1 96.31 53 VAL B C 1
ATOM 2820 O O . VAL B 1 53 ? 10.031 27.875 19.922 1 96.31 53 VAL B O 1
ATOM 2823 N N . ARG B 1 54 ? 9.07 29.734 19.219 1 95.38 54 ARG B N 1
ATOM 2824 C CA . ARG B 1 54 ? 8.414 29.047 18.094 1 95.38 54 ARG B CA 1
ATOM 2825 C C . ARG B 1 54 ? 9.438 28.344 17.219 1 95.38 54 ARG B C 1
ATOM 2827 O O . ARG B 1 54 ? 9.266 27.172 16.875 1 95.38 54 ARG B O 1
ATOM 2834 N N . GLN B 1 55 ? 10.484 29.047 16.922 1 94.81 55 GLN B N 1
ATOM 2835 C CA . GLN B 1 55 ? 11.516 28.469 16.062 1 94.81 55 GLN B CA 1
ATOM 2836 C C . GLN B 1 55 ? 12.211 27.297 16.734 1 94.81 55 GLN B C 1
ATOM 2838 O O . GLN B 1 55 ? 12.523 26.297 16.078 1 94.81 55 GLN B O 1
ATOM 2843 N N . ALA B 1 56 ? 12.461 27.453 18 1 95.38 56 ALA B N 1
ATOM 2844 C CA . ALA B 1 56 ? 13.07 26.359 18.75 1 95.38 56 ALA B CA 1
ATOM 2845 C C . ALA B 1 56 ? 12.203 25.109 18.703 1 95.38 56 ALA B C 1
ATOM 2847 O O . ALA B 1 56 ? 12.711 24 18.531 1 95.38 56 ALA B O 1
ATOM 2848 N N . LEU B 1 57 ? 10.953 25.281 18.844 1 95.38 57 LEU B N 1
ATOM 2849 C CA . LEU B 1 57 ? 10.023 24.156 18.812 1 95.38 57 LEU B CA 1
ATOM 2850 C C . LEU B 1 57 ? 9.953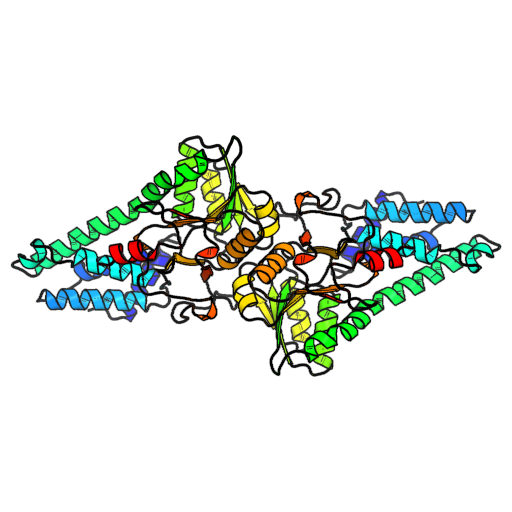 23.547 17.422 1 95.38 57 LEU B C 1
ATOM 2852 O O . LEU B 1 57 ? 9.914 22.328 17.281 1 95.38 57 LEU B O 1
ATOM 2856 N N . CYS B 1 58 ? 9.992 24.359 16.391 1 91.5 58 CYS B N 1
ATOM 2857 C CA . CYS B 1 58 ? 9.938 23.875 15.023 1 91.5 58 CYS B CA 1
ATOM 2858 C C . CYS B 1 58 ? 11.219 23.141 14.648 1 91.5 58 CYS B C 1
ATOM 2860 O O . CYS B 1 58 ? 11.203 22.266 13.781 1 91.5 58 CYS B O 1
ATOM 2862 N N . ASP B 1 59 ? 12.273 23.453 15.391 1 91.25 59 ASP B N 1
ATOM 2863 C CA . ASP B 1 59 ? 13.562 22.828 15.133 1 91.25 59 ASP B CA 1
ATOM 2864 C C . ASP B 1 59 ? 13.719 21.547 15.961 1 91.25 59 ASP B C 1
ATOM 2866 O O . ASP B 1 59 ? 14.703 20.812 15.805 1 91.25 59 ASP B O 1
ATOM 2870 N N . SER B 1 60 ? 12.789 21.328 16.766 1 92.19 60 SER B N 1
ATOM 2871 C CA . SER B 1 60 ? 12.867 20.156 17.641 1 92.19 60 SER B CA 1
ATOM 2872 C C . SER B 1 60 ? 12.828 18.859 16.844 1 92.19 60 SER B C 1
ATOM 2874 O O . SER B 1 60 ? 12.164 18.781 15.805 1 92.19 60 SER B O 1
ATOM 2876 N N . PRO B 1 61 ? 13.469 17.766 17.328 1 86.06 61 PRO B N 1
ATOM 2877 C CA . PRO B 1 61 ? 13.406 16.453 16.672 1 86.06 61 PRO B CA 1
ATOM 2878 C C . PRO B 1 61 ? 11.992 15.875 16.641 1 86.06 61 PRO B C 1
ATOM 2880 O O . PRO B 1 61 ? 11.703 14.992 15.828 1 86.06 61 PRO B O 1
ATOM 2883 N N . CYS B 1 62 ? 11.125 16.438 17.453 1 87.44 62 CYS B N 1
ATOM 2884 C CA . CYS B 1 62 ? 9.766 15.93 17.547 1 87.44 62 CYS B CA 1
ATOM 2885 C C . CYS B 1 62 ? 8.844 16.688 16.594 1 87.44 62 CYS B C 1
ATOM 2887 O O . CYS B 1 62 ? 7.684 16.297 16.406 1 87.44 62 CYS B O 1
ATOM 2889 N N . SER B 1 63 ? 9.383 17.672 16.016 1 88.38 63 SER B N 1
ATOM 2890 C CA . SER B 1 63 ? 8.539 18.516 15.188 1 88.38 63 SER B CA 1
ATOM 2891 C C . SER B 1 63 ? 8.086 17.781 13.938 1 88.38 63 SER B C 1
ATOM 2893 O O . SER B 1 63 ? 8.695 16.797 13.531 1 88.38 63 SER B O 1
ATOM 2895 N N . THR B 1 64 ? 7.004 18.203 13.414 1 87.75 64 THR B N 1
ATOM 2896 C CA . THR B 1 64 ? 6.434 17.641 12.195 1 87.75 64 THR B CA 1
ATOM 2897 C C . THR B 1 64 ? 6.324 18.719 11.117 1 87.75 64 THR B C 1
ATOM 2899 O O . THR B 1 64 ? 6.586 19.891 11.367 1 87.75 64 THR B O 1
ATOM 2902 N N . VAL B 1 65 ? 5.914 18.297 9.992 1 87.44 65 VAL B N 1
ATOM 2903 C CA . VAL B 1 65 ? 5.832 19.188 8.844 1 87.44 65 VAL B CA 1
ATOM 2904 C C . VAL B 1 65 ? 4.758 20.25 9.086 1 87.44 65 VAL B C 1
ATOM 2906 O O . VAL B 1 65 ? 4.789 21.312 8.477 1 87.44 65 VAL B O 1
ATOM 2909 N N . SER B 1 66 ? 3.881 20 10.023 1 89.06 66 SER B N 1
ATOM 2910 C CA . SER B 1 66 ? 2.762 20.906 10.242 1 89.06 66 SER B CA 1
ATOM 2911 C C . SER B 1 66 ? 3.09 21.938 11.32 1 89.06 66 SER B C 1
ATOM 2913 O O . SER B 1 66 ? 2.375 22.922 11.477 1 89.06 66 SER B O 1
ATOM 2915 N N . THR B 1 67 ? 4.145 21.781 12.047 1 91.25 67 THR B N 1
ATOM 2916 C CA . THR B 1 67 ? 4.414 22.609 13.211 1 91.25 67 THR B CA 1
ATOM 2917 C C . THR B 1 67 ? 4.812 24.031 12.797 1 91.25 67 THR B C 1
ATOM 2919 O O . THR B 1 67 ? 4.355 25.016 13.383 1 91.25 67 THR B O 1
ATOM 2922 N N . GLU B 1 68 ? 5.551 24.094 11.781 1 89.19 68 GLU B N 1
ATOM 2923 C CA . GLU B 1 68 ? 6.043 25.406 11.375 1 89.19 68 GLU B CA 1
ATOM 2924 C C . GLU B 1 68 ? 4.914 26.281 10.828 1 89.19 68 GLU B C 1
ATOM 2926 O O . GLU B 1 68 ? 4.688 27.391 11.312 1 89.19 68 GLU B O 1
ATOM 2931 N N . PRO B 1 69 ? 4.195 25.734 9.859 1 87.88 69 PRO B N 1
ATOM 2932 C CA . PRO B 1 69 ? 3.107 26.578 9.359 1 87.88 69 PRO B CA 1
ATOM 2933 C C . PRO B 1 69 ? 2.072 26.906 10.43 1 87.88 69 PRO B C 1
ATOM 2935 O O . PRO B 1 69 ? 1.556 28.031 10.469 1 87.88 69 PRO B O 1
ATOM 2938 N N . SER B 1 70 ? 1.765 26.047 11.281 1 90.38 70 SER B N 1
ATOM 2939 C CA . SER B 1 70 ? 0.784 26.297 12.336 1 90.38 70 SER B CA 1
ATOM 2940 C C . SER B 1 70 ? 1.307 27.297 13.359 1 90.38 70 SER B C 1
ATOM 2942 O O . SER B 1 70 ? 0.559 28.156 13.828 1 90.38 70 SER B O 1
ATOM 2944 N N . GLY B 1 71 ? 2.549 27.141 13.703 1 91.31 71 GLY B N 1
ATOM 2945 C CA . GLY B 1 71 ? 3.168 28.109 14.602 1 91.31 71 GLY B CA 1
ATOM 2946 C C . GLY B 1 71 ? 3.199 29.516 14.039 1 91.31 71 GLY B C 1
ATOM 2947 O O . GLY B 1 71 ? 2.967 30.484 14.758 1 91.31 71 GLY B O 1
ATOM 2948 N N . GLU B 1 72 ? 3.467 29.562 12.789 1 89.19 72 GLU B N 1
ATOM 2949 C CA . GLU B 1 72 ? 3.488 30.859 12.133 1 89.19 72 GLU B CA 1
ATOM 2950 C C . GLU B 1 72 ? 2.098 31.484 12.102 1 89.19 72 GLU B C 1
ATOM 2952 O O . GLU B 1 72 ? 1.939 32.656 12.398 1 89.19 72 GLU B O 1
ATOM 2957 N N . MET B 1 73 ? 1.173 30.719 11.75 1 88.75 73 MET B N 1
ATOM 2958 C CA . MET B 1 73 ? -0.208 31.188 11.742 1 88.75 73 MET B CA 1
ATOM 2959 C C . MET B 1 73 ? -0.618 31.703 13.125 1 88.75 73 MET B C 1
ATOM 2961 O O . MET B 1 73 ? -1.231 32.75 13.242 1 88.75 73 MET B O 1
ATOM 2965 N N . PHE B 1 74 ? -0.231 31.031 14.141 1 93 74 PHE B N 1
ATOM 2966 C CA . PHE B 1 74 ? -0.553 31.359 15.523 1 93 74 PHE B CA 1
ATOM 2967 C C . PHE B 1 74 ? 0.084 32.688 15.922 1 93 74 PHE B C 1
ATOM 2969 O O . PHE B 1 74 ? -0.603 33.594 16.391 1 93 74 PHE B O 1
ATOM 2976 N N . THR B 1 75 ? 1.344 32.781 15.648 1 90.31 75 THR B N 1
ATOM 2977 C CA . THR B 1 75 ? 2.064 34 16.062 1 90.31 75 THR B CA 1
ATOM 2978 C C . THR B 1 75 ? 1.584 35.219 15.281 1 90.31 75 THR B C 1
ATOM 2980 O O . THR B 1 75 ? 1.46 36.312 15.836 1 90.31 75 THR B O 1
ATOM 2983 N N . ARG B 1 76 ? 1.298 35 14.07 1 86.56 76 ARG B N 1
ATOM 2984 C CA . ARG B 1 76 ? 0.761 36.094 13.266 1 86.56 76 ARG B CA 1
ATOM 2985 C C . ARG B 1 76 ? -0.611 36.5 13.773 1 86.56 76 ARG B C 1
ATOM 2987 O O . ARG B 1 76 ? -0.904 37.719 13.836 1 86.56 76 ARG B O 1
ATOM 2994 N N . PHE B 1 77 ? -1.369 35.594 14.055 1 88.19 77 PHE B N 1
ATOM 2995 C CA . PHE B 1 77 ? -2.717 35.906 14.523 1 88.19 77 PHE B CA 1
ATOM 2996 C C . PHE B 1 77 ? -2.676 36.688 15.828 1 88.19 77 PHE B C 1
ATOM 2998 O O . PHE B 1 77 ? -3.371 37.688 15.977 1 88.19 77 PHE B O 1
ATOM 3005 N N . ILE B 1 78 ? -1.831 36.25 16.75 1 89.38 78 ILE B N 1
ATOM 3006 C CA . ILE B 1 78 ? -1.928 36.844 18.094 1 89.38 78 ILE B CA 1
ATOM 3007 C C . ILE B 1 78 ? -1.194 38.188 18.125 1 89.38 78 ILE B C 1
ATOM 3009 O O . ILE B 1 78 ? -1.433 39 19 1 89.38 78 ILE B O 1
ATOM 3013 N N . THR B 1 79 ? -0.256 38.375 17.141 1 87.25 79 THR B N 1
ATOM 3014 C CA . THR B 1 79 ? 0.497 39.625 17.141 1 87.25 79 THR B CA 1
ATOM 3015 C C . THR B 1 79 ? -0.14 40.625 16.188 1 87.25 79 THR B C 1
ATOM 3017 O O . THR B 1 79 ? 0.222 41.812 16.188 1 87.25 79 THR B O 1
ATOM 3020 N N . ARG B 1 80 ? -0.869 40.062 15.289 1 78.06 80 ARG B N 1
ATOM 3021 C CA . ARG B 1 80 ? -1.487 40.969 14.336 1 78.06 80 ARG B CA 1
ATOM 3022 C C . ARG B 1 80 ? -2.016 42.219 15.031 1 78.06 80 ARG B C 1
ATOM 3024 O O . ARG B 1 80 ? -2.537 42.125 16.156 1 78.06 80 ARG B O 1
ATOM 3031 N N . ALA B 1 81 ? -1.586 43.375 14.492 1 63.44 81 ALA B N 1
ATOM 3032 C CA . ALA B 1 81 ? -1.788 44.781 14.922 1 63.44 81 ALA B CA 1
ATOM 3033 C C . ALA B 1 81 ? -3.211 44.969 15.43 1 63.44 81 ALA B C 1
ATOM 3035 O O . ALA B 1 81 ? -4.152 45.062 14.641 1 63.44 81 ALA B O 1
ATOM 3036 N N . SER B 1 82 ? -3.271 44.438 16.547 1 64.25 82 SER B N 1
ATOM 3037 C CA . SER B 1 82 ? -4.523 44.781 17.203 1 64.25 82 SER B CA 1
ATOM 3038 C C . SER B 1 82 ? -4.391 46.125 17.953 1 64.25 82 SER B C 1
ATOM 3040 O O . SER B 1 82 ? -3.322 46.438 18.484 1 64.25 82 SER B O 1
ATOM 3042 N N . THR B 1 83 ? -5.262 47.031 17.562 1 68.44 83 THR B N 1
ATOM 3043 C CA . THR B 1 83 ? -5.355 48.281 18.297 1 68.44 83 THR B CA 1
ATOM 3044 C C . THR B 1 83 ? -5.062 48.062 19.781 1 68.44 83 THR B C 1
ATOM 3046 O O . THR B 1 83 ? -4.438 48.906 20.422 1 68.44 83 THR B O 1
ATOM 3049 N N . ALA B 1 84 ? -5.34 46.875 20.141 1 73.5 84 ALA B N 1
ATOM 3050 C CA . ALA B 1 84 ? -5.176 46.625 21.578 1 73.5 84 ALA B CA 1
ATOM 3051 C C . ALA B 1 84 ? -3.699 46.531 21.953 1 73.5 84 ALA B C 1
ATOM 3053 O O . ALA B 1 84 ? -3.275 47.062 22.984 1 73.5 84 ALA B O 1
ATOM 3054 N N . LEU B 1 85 ? -2.939 45.844 21.125 1 79.69 85 LEU B N 1
ATOM 3055 C CA . LEU B 1 85 ? -1.519 45.688 21.406 1 79.69 85 LEU B CA 1
ATOM 3056 C C . LEU B 1 85 ? -0.774 47 21.25 1 79.69 85 LEU B C 1
ATOM 3058 O O . LEU B 1 85 ? 0.142 47.281 22.016 1 79.69 85 LEU B O 1
ATOM 3062 N N . GLU B 1 86 ? -1.256 47.75 20.297 1 78.56 86 GLU B N 1
ATOM 3063 C CA . GLU B 1 86 ? -0.657 49.062 20.062 1 78.56 86 GLU B CA 1
ATOM 3064 C C . GLU B 1 86 ? -0.979 50.031 21.203 1 78.56 86 GLU B C 1
ATOM 3066 O O . GLU B 1 86 ? -0.187 50.938 21.5 1 78.56 86 GLU B O 1
ATOM 3071 N N . ASP B 1 87 ? -2.098 49.844 21.719 1 79.31 87 ASP B N 1
ATOM 3072 C CA . ASP B 1 87 ? -2.58 50.75 22.75 1 79.31 87 ASP B CA 1
ATOM 3073 C C . ASP B 1 87 ? -2.08 50.344 24.125 1 79.31 87 ASP B C 1
ATOM 3075 O O . ASP B 1 87 ? -2.311 51.062 25.109 1 79.31 87 ASP B O 1
ATOM 3079 N N . ALA B 1 88 ? -1.49 49.125 24.141 1 83.38 88 ALA B N 1
ATOM 3080 C CA . ALA B 1 88 ? -1.011 48.656 25.438 1 83.38 88 ALA B CA 1
ATOM 3081 C C . ALA B 1 88 ? -0.015 49.656 26.047 1 83.38 88 ALA B C 1
ATOM 3083 O O . ALA B 1 88 ? 0.92 50.094 25.375 1 83.38 88 ALA B O 1
ATOM 3084 N N . GLU B 1 89 ? -0.246 50.031 27.203 1 84.38 89 GLU B N 1
ATOM 3085 C CA . GLU B 1 89 ? 0.571 51.031 27.859 1 84.38 89 GLU B CA 1
ATOM 3086 C C . GLU B 1 89 ? 1.789 50.406 28.531 1 84.38 89 GLU B C 1
ATOM 3088 O O . GLU B 1 89 ? 2.803 51.094 28.734 1 84.38 89 GLU B O 1
ATOM 3093 N N . THR B 1 90 ? 1.56 49.188 28.984 1 88.75 90 THR B N 1
ATOM 3094 C CA . THR B 1 90 ? 2.65 48.5 29.688 1 88.75 90 THR B CA 1
ATOM 3095 C C . THR B 1 90 ? 2.936 47.156 29.047 1 88.75 90 THR B C 1
ATOM 3097 O O . THR B 1 90 ? 2.086 46.594 28.344 1 88.75 90 THR B O 1
ATOM 3100 N N . ILE B 1 91 ? 4.043 46.688 29.344 1 90.12 91 ILE B N 1
ATOM 3101 C CA . ILE B 1 91 ? 4.453 45.375 28.859 1 90.12 91 ILE B CA 1
ATOM 3102 C C . ILE B 1 91 ? 3.578 44.312 29.469 1 90.12 91 ILE B C 1
ATOM 3104 O O . ILE B 1 91 ? 3.26 43.312 28.828 1 90.12 91 ILE B O 1
ATOM 3108 N N . ALA B 1 92 ? 3.219 44.5 30.703 1 91.19 92 ALA B N 1
ATOM 3109 C CA . ALA B 1 92 ? 2.344 43.562 31.391 1 91.19 92 ALA B CA 1
ATOM 3110 C C . ALA B 1 92 ? 0.99 43.438 30.688 1 91.19 92 ALA B C 1
ATOM 3112 O O . ALA B 1 92 ? 0.436 42.375 30.547 1 91.19 92 ALA B O 1
ATOM 3113 N N . GLU B 1 93 ? 0.542 44.594 30.297 1 91.38 93 GLU B N 1
ATOM 3114 C CA . GLU B 1 93 ? -0.725 44.625 29.578 1 91.38 93 GLU B CA 1
ATOM 3115 C C . GLU B 1 93 ? -0.596 43.969 28.203 1 91.38 93 GLU B C 1
ATOM 3117 O O . GLU B 1 93 ? -1.477 43.219 27.781 1 91.38 93 GLU B O 1
ATOM 3122 N N . ALA B 1 94 ? 0.48 44.312 27.547 1 90.81 94 ALA B N 1
ATOM 3123 C CA . ALA B 1 94 ? 0.737 43.719 26.234 1 90.81 94 ALA B CA 1
ATOM 3124 C C . ALA B 1 94 ? 0.837 42.188 26.344 1 90.81 94 ALA B C 1
ATOM 3126 O O . ALA B 1 94 ? 0.271 41.469 25.516 1 90.81 94 ALA B O 1
ATOM 3127 N N . ARG B 1 95 ? 1.491 41.719 27.328 1 92.75 95 ARG B N 1
ATOM 3128 C CA . ARG B 1 95 ? 1.651 40.281 27.562 1 92.75 95 ARG B CA 1
ATOM 3129 C C . ARG B 1 95 ? 0.303 39.625 27.797 1 92.75 95 ARG B C 1
ATOM 3131 O O . ARG B 1 95 ? 0.022 38.562 27.219 1 92.75 95 ARG B O 1
ATOM 3138 N N . GLN B 1 96 ? -0.475 40.25 28.594 1 92.94 96 GLN B N 1
ATOM 3139 C CA . GLN B 1 96 ? -1.786 39.688 28.906 1 92.94 96 GLN B CA 1
ATOM 3140 C C . GLN B 1 96 ? -2.67 39.625 27.656 1 92.94 96 GLN B C 1
ATOM 3142 O O . GLN B 1 96 ? -3.432 38.688 27.469 1 92.94 96 GLN B O 1
ATOM 3147 N N . ILE B 1 97 ? -2.613 40.625 26.875 1 92.19 97 ILE B N 1
ATOM 3148 C CA . ILE B 1 97 ? -3.381 40.656 25.641 1 92.19 97 ILE B CA 1
ATOM 3149 C C . ILE B 1 97 ? -2.969 39.5 24.75 1 92.19 97 ILE B C 1
ATOM 3151 O O . ILE B 1 97 ? -3.82 38.781 24.219 1 92.19 97 ILE B O 1
ATOM 3155 N N . LEU B 1 98 ? -1.651 39.281 24.641 1 93.25 98 LEU B N 1
ATOM 3156 C CA . LEU B 1 98 ? -1.136 38.188 23.828 1 93.25 98 LEU B CA 1
ATOM 3157 C C . LEU B 1 98 ? -1.588 36.844 24.391 1 93.25 98 LEU B C 1
ATOM 3159 O O . LEU B 1 98 ? -1.993 35.969 23.625 1 93.25 98 LEU B O 1
ATOM 3163 N N . ILE B 1 99 ? -1.559 36.688 25.656 1 94.69 99 ILE B N 1
ATOM 3164 C CA . ILE B 1 99 ? -1.955 35.438 26.312 1 94.69 99 ILE B CA 1
ATOM 3165 C C . ILE B 1 99 ? -3.441 35.188 26.078 1 94.69 99 ILE B C 1
ATOM 3167 O O . ILE B 1 99 ? -3.836 34.094 25.703 1 94.69 99 ILE B O 1
ATOM 3171 N N . ASP B 1 100 ? -4.242 36.219 26.234 1 94.75 100 ASP B N 1
ATOM 3172 C CA . ASP B 1 100 ? -5.684 36.094 26.047 1 94.75 100 ASP B CA 1
ATOM 3173 C C . ASP B 1 100 ? -6.02 35.719 24.609 1 94.75 100 ASP B C 1
ATOM 3175 O O . ASP B 1 100 ? -6.84 34.844 24.375 1 94.75 100 ASP B O 1
ATOM 3179 N N . ARG B 1 101 ? -5.375 36.344 23.688 1 93.38 101 ARG B N 1
ATOM 3180 C CA . ARG B 1 101 ? -5.586 36.062 22.281 1 93.38 101 ARG B CA 1
ATOM 3181 C C . ARG B 1 101 ? -5.137 34.625 21.938 1 93.38 101 ARG B C 1
ATOM 3183 O O . ARG B 1 101 ? -5.801 33.938 21.172 1 93.38 101 ARG B O 1
ATOM 3190 N N . GLY B 1 102 ? -4.02 34.25 22.516 1 95.5 102 GLY B N 1
ATOM 3191 C CA . GLY B 1 102 ? -3.514 32.906 22.297 1 95.5 102 GLY B CA 1
ATOM 3192 C C . GLY B 1 102 ? -4.438 31.844 22.828 1 95.5 102 GLY B C 1
ATOM 3193 O O . GLY B 1 102 ? -4.688 30.844 22.141 1 95.5 102 GLY B O 1
ATOM 3194 N N . GLU B 1 103 ? -4.93 32.062 24 1 96.38 103 GLU B N 1
ATOM 3195 C CA . GLU B 1 103 ? -5.863 31.109 24.609 1 96.38 103 GLU B CA 1
ATOM 3196 C C . GLU B 1 103 ? -7.137 30.984 23.781 1 96.38 103 GLU B C 1
ATOM 3198 O O . GLU B 1 103 ? -7.641 29.891 23.562 1 96.38 103 GLU B O 1
ATOM 3203 N N . ASP B 1 104 ? -7.598 32.125 23.328 1 95.31 104 ASP B N 1
ATOM 3204 C CA . ASP B 1 104 ? -8.797 32.156 22.5 1 95.31 104 ASP B CA 1
ATOM 3205 C C . ASP B 1 104 ? -8.555 31.406 21.172 1 95.31 104 ASP B C 1
ATOM 3207 O O . ASP B 1 104 ? -9.414 30.656 20.719 1 95.31 104 ASP B O 1
ATOM 3211 N N . PHE B 1 105 ? -7.457 31.625 20.625 1 94.5 105 PHE B N 1
ATOM 3212 C CA . PHE B 1 105 ? -7.094 30.984 19.375 1 94.5 105 PHE B CA 1
ATOM 3213 C C . PHE B 1 105 ? -7.047 29.469 19.547 1 94.5 105 PHE B C 1
ATOM 3215 O O . PHE B 1 105 ? -7.656 28.734 18.766 1 94.5 105 PHE B O 1
ATOM 3222 N N . ILE B 1 106 ? -6.359 29 20.516 1 95.88 106 ILE B N 1
ATOM 3223 C CA . ILE B 1 106 ? -6.191 27.562 20.75 1 95.88 106 ILE B CA 1
ATOM 3224 C C . ILE B 1 106 ? -7.551 26.922 21.016 1 95.88 106 ILE B C 1
ATOM 3226 O O . ILE B 1 106 ? -7.844 25.844 20.484 1 95.88 106 ILE B O 1
ATOM 3230 N N . LYS B 1 107 ? -8.328 27.625 21.797 1 95.75 107 LYS B N 1
ATOM 3231 C CA . LYS B 1 107 ? -9.68 27.125 22.062 1 95.75 107 LYS B CA 1
ATOM 3232 C C . LYS B 1 107 ? -10.461 26.969 20.766 1 95.75 107 LYS B C 1
ATOM 3234 O O . LYS B 1 107 ? -11.148 25.969 20.562 1 95.75 107 LYS B O 1
ATOM 3239 N N . HIS B 1 108 ? -10.32 27.953 19.922 1 94.75 108 HIS B N 1
ATOM 3240 C CA . HIS B 1 108 ? -10.992 27.891 18.641 1 94.75 108 HIS B CA 1
ATOM 3241 C C . HIS B 1 108 ? -10.461 26.75 17.781 1 94.75 108 HIS B 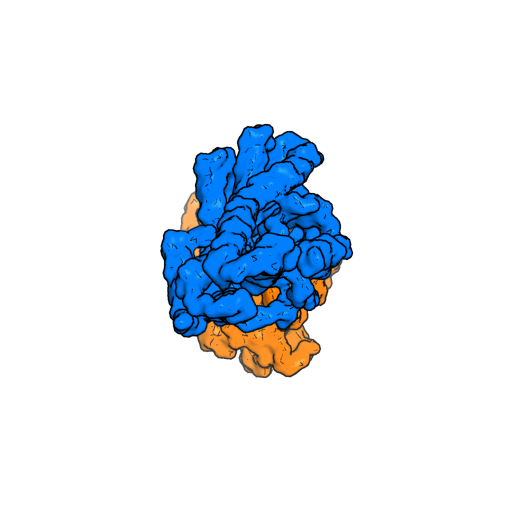C 1
ATOM 3243 O O . HIS B 1 108 ? -11.234 26.031 17.141 1 94.75 108 HIS B O 1
ATOM 3249 N N . MET B 1 109 ? -9.148 26.578 17.75 1 94.19 109 MET B N 1
ATOM 3250 C CA . MET B 1 109 ? -8.531 25.531 16.953 1 94.19 109 MET B CA 1
ATOM 3251 C C . MET B 1 109 ? -9.016 24.156 17.406 1 94.19 109 MET B C 1
ATOM 3253 O O . MET B 1 109 ? -9.211 23.266 16.578 1 94.19 109 MET B O 1
ATOM 3257 N N . LEU B 1 110 ? -9.25 23.953 18.656 1 93.94 110 LEU B N 1
ATOM 3258 C CA . LEU B 1 110 ? -9.664 22.672 19.219 1 93.94 110 LEU B CA 1
ATOM 3259 C C . LEU B 1 110 ? -11.086 22.312 18.797 1 93.94 110 LEU B C 1
ATOM 3261 O O . LEU B 1 110 ? -11.492 21.156 18.875 1 93.94 110 LEU B O 1
ATOM 3265 N N . GLU B 1 111 ? -11.82 23.266 18.266 1 95.19 111 GLU B N 1
ATOM 3266 C CA . GLU B 1 111 ? -13.203 23.062 17.828 1 95.19 111 GLU B CA 1
ATOM 3267 C C . GLU B 1 111 ? -13.266 22.797 16.328 1 95.19 111 GLU B C 1
ATOM 3269 O O . GLU B 1 111 ? -14.312 22.391 15.812 1 95.19 111 GLU B O 1
ATOM 3274 N N . LEU B 1 112 ? -12.195 22.953 15.695 1 95.31 112 LEU B N 1
ATOM 3275 C CA . LEU B 1 112 ? -12.219 22.969 14.234 1 95.31 112 LEU B CA 1
ATOM 3276 C C . LEU B 1 112 ? -12.539 21.578 13.68 1 95.31 112 LEU B C 1
ATOM 3278 O O . LEU B 1 112 ? -13.234 21.469 12.664 1 95.31 112 LEU B O 1
ATOM 3282 N N . PRO B 1 113 ? -12.023 20.484 14.328 1 94.5 113 PRO B N 1
ATOM 3283 C CA . PRO B 1 113 ? -12.383 19.172 13.789 1 94.5 113 PRO B CA 1
ATOM 3284 C C . PRO B 1 113 ? -13.898 18.969 13.672 1 94.5 113 PRO B C 1
ATOM 3286 O O . PRO B 1 113 ? -14.375 18.422 12.68 1 94.5 113 PRO B O 1
ATOM 3289 N N . ASP B 1 114 ? -14.609 19.469 14.594 1 94.69 114 ASP B N 1
ATOM 3290 C CA . ASP B 1 114 ? -16.062 19.359 14.562 1 94.69 114 ASP B CA 1
ATOM 3291 C C . ASP B 1 114 ? -16.656 20.203 13.43 1 94.69 114 ASP B C 1
ATOM 3293 O O . ASP B 1 114 ? -17.625 19.797 12.789 1 94.69 114 ASP B O 1
ATOM 3297 N N . LYS B 1 115 ? -16.125 21.391 13.273 1 95.94 115 LYS B N 1
ATOM 3298 C CA . LYS B 1 115 ? -16.578 22.266 12.195 1 95.94 115 LYS B CA 1
ATOM 3299 C C . LYS B 1 115 ? -16.344 21.625 10.828 1 95.94 115 LYS B C 1
ATOM 3301 O O . LYS B 1 115 ? -17.203 21.688 9.953 1 95.94 115 LYS B O 1
ATOM 3306 N N . VAL B 1 116 ? -15.203 21.062 10.703 1 97.38 116 VAL B N 1
ATOM 3307 C CA . VAL B 1 116 ? -14.867 20.375 9.453 1 97.38 116 VAL B CA 1
ATOM 3308 C C . VAL B 1 116 ? -15.828 19.203 9.242 1 97.38 116 VAL B C 1
ATOM 3310 O O . VAL B 1 116 ? -16.312 19 8.125 1 97.38 116 VAL B O 1
ATOM 3313 N N . ALA B 1 117 ? -16.062 18.422 10.305 1 96.88 117 ALA B N 1
ATOM 3314 C CA . ALA B 1 117 ? -16.953 17.281 10.242 1 96.88 117 ALA B CA 1
ATOM 3315 C C . ALA B 1 117 ? -18.328 17.672 9.703 1 96.88 117 ALA B C 1
ATOM 3317 O O . ALA B 1 117 ? -18.875 17 8.828 1 96.88 117 ALA B O 1
ATOM 3318 N N . LYS B 1 118 ? -18.844 18.797 10.164 1 95.38 118 LYS B N 1
ATOM 3319 C CA . LYS B 1 118 ? -20.156 19.266 9.742 1 95.38 118 LYS B CA 1
ATOM 3320 C C . LYS B 1 118 ? -20.156 19.625 8.25 1 95.38 118 LYS B C 1
ATOM 3322 O O . LYS B 1 118 ? -21.125 19.328 7.543 1 95.38 118 LYS B O 1
ATOM 3327 N N . LYS B 1 119 ? -19.125 20.172 7.816 1 95.38 119 LYS B N 1
ATOM 3328 C CA . LYS B 1 119 ? -19.016 20.531 6.406 1 95.38 119 LYS B CA 1
ATOM 3329 C C . LYS B 1 119 ? -18.859 19.297 5.531 1 95.38 119 LYS B C 1
ATOM 3331 O O . LYS B 1 119 ? -19.328 19.281 4.391 1 95.38 119 LYS B O 1
ATOM 3336 N N . ALA B 1 120 ? -18.219 18.281 6.043 1 95.81 120 ALA B N 1
ATOM 3337 C CA . ALA B 1 120 ? -17.922 17.062 5.301 1 95.81 120 ALA B CA 1
ATOM 3338 C C . ALA B 1 120 ? -19.156 16.172 5.168 1 95.81 120 ALA B C 1
ATOM 3340 O O . ALA B 1 120 ? -19.188 15.25 4.352 1 95.81 120 ALA B O 1
ATOM 3341 N N . LEU B 1 121 ? -20.234 16.438 5.934 1 93.56 121 LEU B N 1
ATOM 3342 C CA . LEU B 1 121 ? -21.453 15.625 5.934 1 93.56 121 LEU B CA 1
ATOM 3343 C C . LEU B 1 121 ? -22.094 15.617 4.555 1 93.56 121 LEU B C 1
ATOM 3345 O O . LEU B 1 121 ? -22.812 14.672 4.203 1 93.56 121 LEU B O 1
ATOM 3349 N N . GLY B 1 122 ? -21.875 16.703 3.795 1 91.81 122 GLY B N 1
ATOM 3350 C CA . GLY B 1 122 ? -22.391 16.75 2.439 1 91.81 122 GLY B CA 1
ATOM 3351 C C . GLY B 1 122 ? -21.938 15.586 1.579 1 91.81 122 GLY B C 1
ATOM 3352 O O . GLY B 1 122 ? -22.641 15.156 0.666 1 91.81 122 GLY B O 1
ATOM 3353 N N . LEU B 1 123 ? -20.781 15.016 1.849 1 91.81 123 LEU B N 1
ATOM 3354 C CA . LEU B 1 123 ? -20.219 13.891 1.101 1 91.81 123 LEU B CA 1
ATOM 3355 C C . LEU B 1 123 ? -21.016 12.617 1.358 1 91.81 123 LEU B C 1
ATOM 3357 O O . LEU B 1 123 ? -21.031 11.711 0.518 1 91.81 123 LEU B O 1
ATOM 3361 N N . PHE B 1 124 ? -21.625 12.516 2.51 1 91.75 124 PHE B N 1
ATOM 3362 C CA . PHE B 1 124 ? -22.391 11.328 2.898 1 91.75 124 PHE B CA 1
ATOM 3363 C C . PHE B 1 124 ? -23.797 11.383 2.336 1 91.75 124 PHE B C 1
ATOM 3365 O O . PHE B 1 124 ? -24.484 10.359 2.275 1 91.75 124 PHE B O 1
ATOM 3372 N N . GLU B 1 125 ? -24.281 12.586 2.043 1 83.88 125 GLU B N 1
ATOM 3373 C CA . GLU B 1 125 ? -25.641 12.789 1.572 1 83.88 125 GLU B CA 1
ATOM 3374 C C . GLU B 1 125 ? -25.75 12.508 0.077 1 83.88 125 GLU B C 1
ATOM 3376 O O . GLU B 1 125 ? -26.844 12.211 -0.422 1 83.88 125 GLU B O 1
ATOM 3381 N N . GLN B 1 126 ? -24.672 12.641 -0.575 1 68.06 126 GLN B N 1
ATOM 3382 C CA . GLN B 1 126 ? -24.688 12.539 -2.029 1 68.06 126 GLN B CA 1
ATOM 3383 C C . GLN B 1 126 ? -24.812 11.086 -2.477 1 68.06 126 GLN B C 1
ATOM 3385 O O . GLN B 1 126 ? -25.172 10.805 -3.625 1 68.06 126 GLN B O 1
ATOM 3390 N N . THR B 1 127 ? -24.391 10.273 -1.603 1 63.66 127 THR B N 1
ATOM 3391 C CA . THR B 1 127 ? -24.266 8.906 -2.109 1 63.66 127 THR B CA 1
ATOM 3392 C C . THR B 1 127 ? -25.406 8.031 -1.597 1 63.66 127 THR B C 1
ATOM 3394 O O . THR B 1 127 ? -26.062 8.367 -0.609 1 63.66 127 THR B O 1
ATOM 3397 N N . HIS B 1 128 ? -25.969 7.098 -2.264 1 61.41 128 HIS B N 1
ATOM 3398 C CA . HIS B 1 128 ? -27.047 6.121 -2.076 1 61.41 128 HIS B CA 1
ATOM 3399 C C . HIS B 1 128 ? -26.984 5.508 -0.682 1 61.41 128 HIS B C 1
ATOM 3401 O O . HIS B 1 128 ? -26.062 5.781 0.088 1 61.41 128 HIS B O 1
ATOM 3407 N N . LYS B 1 129 ? -27.906 4.387 -0.324 1 64.12 129 LYS B N 1
ATOM 3408 C CA . LYS B 1 129 ? -28.281 3.764 0.944 1 64.12 129 LYS B CA 1
ATOM 3409 C C . LYS B 1 129 ? -27.078 3.064 1.58 1 64.12 129 LYS B C 1
ATOM 3411 O O . LYS B 1 129 ? -26.953 3.037 2.807 1 64.12 129 LYS B O 1
ATOM 3416 N N . HIS B 1 130 ? -25.969 2.707 0.84 1 83.75 130 HIS B N 1
ATOM 3417 C CA . HIS B 1 130 ? -24.859 2.037 1.528 1 83.75 130 HIS B CA 1
ATOM 3418 C C . HIS B 1 130 ? -23.516 2.525 1.019 1 83.75 130 HIS B C 1
ATOM 3420 O O . HIS B 1 130 ? -23.141 2.262 -0.129 1 83.75 130 HIS B O 1
ATOM 3426 N N . LEU B 1 131 ? -22.984 3.461 1.927 1 92.69 131 LEU B N 1
ATOM 3427 C CA . LEU B 1 131 ? -21.703 4.082 1.585 1 92.69 131 LEU B CA 1
ATOM 3428 C C . LEU B 1 131 ? -20.547 3.262 2.131 1 92.69 131 LEU B C 1
ATOM 3430 O O . LEU B 1 131 ? -20.578 2.82 3.281 1 92.69 131 LEU B O 1
ATOM 3434 N N . THR B 1 132 ? -19.625 2.91 1.258 1 95.62 132 THR B N 1
ATOM 3435 C CA . THR B 1 132 ? -18.375 2.285 1.673 1 95.62 132 THR B CA 1
ATOM 3436 C C . THR B 1 132 ? -17.203 3.225 1.435 1 95.62 132 THR B C 1
ATOM 3438 O O . THR B 1 132 ? -17.016 3.73 0.326 1 95.62 132 THR B O 1
ATOM 3441 N N . ILE B 1 133 ? -16.469 3.424 2.516 1 97.38 133 ILE B N 1
ATOM 3442 C CA . ILE B 1 133 ? -15.398 4.414 2.496 1 97.38 133 ILE B CA 1
ATOM 3443 C C . ILE B 1 133 ? -14.07 3.746 2.836 1 97.38 133 ILE B C 1
ATOM 3445 O O . ILE B 1 133 ? -14.016 2.85 3.682 1 97.38 133 ILE B O 1
ATOM 3449 N N . LEU B 1 134 ? -13.062 4.109 2.129 1 98.38 134 LEU B N 1
ATOM 3450 C CA . LEU B 1 134 ? -11.703 3.693 2.453 1 98.38 134 LEU B CA 1
ATOM 3451 C C . LEU B 1 134 ? -10.898 4.859 3.014 1 98.38 134 LEU B C 1
ATOM 3453 O O . LEU B 1 134 ? -10.977 5.977 2.5 1 98.38 134 LEU B O 1
ATOM 3457 N N . THR B 1 135 ? -10.188 4.605 4.137 1 98.56 135 THR B N 1
ATOM 3458 C CA . THR B 1 135 ? -9.352 5.633 4.746 1 98.56 135 THR B CA 1
ATOM 3459 C C . THR B 1 135 ? -8 5.051 5.156 1 98.56 135 THR B C 1
ATOM 3461 O O . THR B 1 135 ? -7.746 3.861 4.961 1 98.56 135 THR B O 1
ATOM 3464 N N . HIS B 1 136 ? -7.105 5.945 5.582 1 98.38 136 HIS B N 1
ATOM 3465 C CA . HIS B 1 136 ? -5.734 5.535 5.855 1 98.38 136 HIS B CA 1
ATOM 3466 C C . HIS B 1 136 ? -5.293 5.988 7.242 1 98.38 136 HIS B C 1
ATOM 3468 O O . HIS B 1 136 ? -5.34 7.18 7.555 1 98.38 136 HIS B O 1
ATOM 3474 N N . SER B 1 137 ? -4.898 5.031 8.031 1 96.69 137 SER B N 1
ATOM 3475 C CA . SER B 1 137 ? -4.336 5.277 9.352 1 96.69 137 SER B CA 1
ATOM 3476 C C . SER B 1 137 ? -5.312 6.043 10.242 1 96.69 137 SER B C 1
ATOM 3478 O O . SER B 1 137 ? -6.52 5.797 10.195 1 96.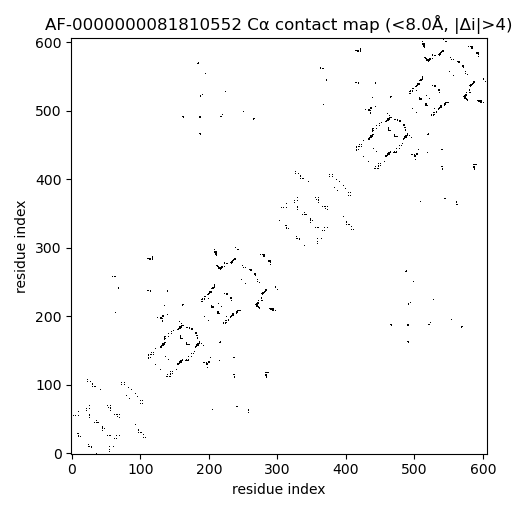69 137 SER B O 1
ATOM 3480 N N . ARG B 1 138 ? -4.777 6.824 11.172 1 95.56 138 ARG B N 1
ATOM 3481 C CA . ARG B 1 138 ? -5.613 7.582 12.094 1 95.56 138 ARG B CA 1
ATOM 3482 C C . ARG B 1 138 ? -5.453 9.086 11.867 1 95.56 138 ARG B C 1
ATOM 3484 O O . ARG B 1 138 ? -4.34 9.57 11.664 1 95.56 138 ARG B O 1
ATOM 3491 N N . ASN B 1 139 ? -6.473 9.742 11.891 1 94.38 139 ASN B N 1
ATOM 3492 C CA . ASN B 1 139 ? -6.535 11.195 11.812 1 94.38 139 ASN B CA 1
ATOM 3493 C C . ASN B 1 139 ? -7.684 11.758 12.641 1 94.38 139 ASN B C 1
ATOM 3495 O O . ASN B 1 139 ? -8.812 11.273 12.547 1 94.38 139 ASN B O 1
ATOM 3499 N N . ALA B 1 140 ? -7.375 12.727 13.461 1 92.06 140 ALA B N 1
ATOM 3500 C CA . ALA B 1 140 ? -8.359 13.258 14.398 1 92.06 140 ALA B CA 1
ATOM 3501 C C . ALA B 1 140 ? -9.539 13.875 13.664 1 92.06 140 ALA B C 1
ATOM 3503 O O . ALA B 1 140 ? -10.695 13.711 14.07 1 92.06 140 ALA B O 1
ATOM 3504 N N . CYS B 1 141 ? -9.25 14.609 12.688 1 94.81 141 CYS B N 1
ATOM 3505 C CA . CYS B 1 141 ? -10.305 15.258 11.906 1 94.81 141 CYS B CA 1
ATOM 3506 C C . CYS B 1 141 ? -11.188 14.219 11.219 1 94.81 141 CYS B C 1
ATOM 3508 O O . CYS B 1 141 ? -12.414 14.359 11.195 1 94.81 141 CYS B O 1
ATOM 3510 N N . LEU B 1 142 ? -10.68 13.172 10.68 1 96.5 142 LEU B N 1
ATOM 3511 C CA . LEU B 1 142 ? -11.422 12.078 10.062 1 96.5 142 LEU B CA 1
ATOM 3512 C C . LEU B 1 142 ? -12.32 11.383 11.078 1 96.5 142 LEU B C 1
ATOM 3514 O O . LEU B 1 142 ? -13.484 11.102 10.789 1 96.5 142 LEU B O 1
ATOM 3518 N N . LEU B 1 143 ? -11.672 11.117 12.203 1 96.44 143 LEU B N 1
ATOM 3519 C CA . LEU B 1 143 ? -12.43 10.469 13.266 1 96.44 143 LEU B CA 1
ATOM 3520 C C . LEU B 1 143 ? -13.672 11.273 13.625 1 96.44 143 LEU B C 1
ATOM 3522 O O . LEU B 1 143 ? -14.781 10.734 13.664 1 96.44 143 LEU B O 1
ATOM 3526 N N . SER B 1 144 ? -13.461 12.562 13.836 1 96.75 144 SER B N 1
ATOM 3527 C CA . SER B 1 144 ? -14.578 13.438 14.156 1 96.75 144 SER B CA 1
ATOM 3528 C C . SER B 1 144 ? -15.641 13.406 13.062 1 96.75 144 SER B C 1
ATOM 3530 O O . SER B 1 144 ? -16.844 13.422 13.352 1 96.75 144 SER B O 1
ATOM 3532 N N . THR B 1 145 ? -15.227 13.352 11.859 1 97.75 145 THR B N 1
ATOM 3533 C CA . THR B 1 145 ? -16.125 13.336 10.719 1 97.75 145 THR B CA 1
ATOM 3534 C C . THR B 1 145 ? -16.984 12.07 10.719 1 97.75 145 THR B C 1
ATOM 3536 O O . THR B 1 145 ? -18.203 12.141 10.562 1 97.75 145 THR B O 1
ATOM 3539 N N . PHE B 1 146 ? -16.391 10.898 10.906 1 98 146 PHE B N 1
ATOM 3540 C CA . PHE B 1 146 ? -17.125 9.633 10.914 1 98 146 PHE B CA 1
ATOM 3541 C C . PHE B 1 146 ? -18.062 9.562 12.102 1 98 146 PHE B C 1
ATOM 3543 O O . PHE B 1 146 ? -19.188 9.062 11.984 1 98 146 PHE B O 1
ATOM 3550 N N . LEU B 1 147 ? -17.594 10.094 13.258 1 97.56 147 LEU B N 1
ATOM 3551 C CA . LEU B 1 147 ? -18.438 10.094 14.438 1 97.56 147 LEU B CA 1
ATOM 3552 C C . LEU B 1 147 ? -19.656 10.984 14.234 1 97.56 147 LEU B C 1
ATOM 3554 O O . LEU B 1 147 ? -20.781 10.617 14.602 1 97.56 147 LEU B O 1
ATOM 3558 N N . GLU B 1 148 ? -19.422 12.156 13.664 1 96.81 148 GLU B N 1
ATOM 3559 C CA . GLU B 1 148 ? -20.516 13.07 13.383 1 96.81 148 GLU B CA 1
ATOM 3560 C C . GLU B 1 148 ? -21.5 12.461 12.391 1 96.81 148 GLU B C 1
ATOM 3562 O O . GLU B 1 148 ? -22.719 12.562 12.562 1 96.81 148 GLU B O 1
ATOM 3567 N N . ALA B 1 149 ? -21.016 11.836 11.344 1 95.81 149 ALA B N 1
ATOM 3568 C CA . ALA B 1 149 ? -21.875 11.18 10.359 1 95.81 149 ALA B CA 1
ATOM 3569 C C . ALA B 1 149 ? -22.734 10.102 11.008 1 95.81 149 ALA B C 1
ATOM 3571 O O . ALA B 1 149 ? -23.938 10 10.727 1 95.81 149 ALA B O 1
ATOM 3572 N N . LYS B 1 150 ? -22.078 9.359 11.867 1 95.88 150 LYS B N 1
ATOM 3573 C CA . LYS B 1 150 ? -22.812 8.328 12.602 1 95.88 150 LYS B CA 1
ATOM 3574 C C . LYS B 1 150 ? -23.906 8.938 13.469 1 95.88 150 LYS B C 1
ATOM 3576 O O . LYS B 1 150 ? -25.047 8.453 13.477 1 95.88 150 LYS B O 1
ATOM 3581 N N . SER B 1 151 ? -23.594 9.953 14.148 1 95.62 151 SER B N 1
ATOM 3582 C CA . SER B 1 151 ? -24.547 10.602 15.047 1 95.62 151 SER B CA 1
ATOM 3583 C C . SER B 1 151 ? -25.734 11.164 14.289 1 95.62 151 SER B C 1
ATOM 3585 O O . SER B 1 151 ? -26.844 11.258 14.844 1 95.62 151 SER B O 1
ATOM 3587 N N . ARG B 1 152 ? -25.531 11.492 13.031 1 93.38 152 ARG B N 1
ATOM 3588 C CA . ARG B 1 152 ? -26.578 12.055 12.203 1 93.38 152 ARG B CA 1
ATOM 3589 C C . ARG B 1 152 ? -27.391 10.961 11.523 1 93.38 152 ARG B C 1
ATOM 3591 O O . ARG B 1 152 ? -28.312 11.242 10.75 1 93.38 152 ARG B O 1
ATOM 3598 N N . GLY B 1 153 ? -26.969 9.727 11.703 1 92 153 GLY B N 1
ATOM 3599 C CA . GLY B 1 153 ? -27.781 8.602 11.242 1 92 153 GLY B CA 1
ATOM 3600 C C . GLY B 1 153 ? -27.375 8.109 9.867 1 92 153 GLY B C 1
ATOM 3601 O O . GLY B 1 153 ? -28.109 7.32 9.25 1 92 153 GLY B O 1
ATOM 3602 N N . HIS B 1 154 ? -26.25 8.57 9.391 1 92 154 HIS B N 1
ATOM 3603 C CA . HIS B 1 154 ? -25.797 8.086 8.094 1 92 154 HIS B CA 1
ATOM 3604 C C . HIS B 1 154 ? -25.328 6.637 8.18 1 92 154 HIS B C 1
ATOM 3606 O O . HIS B 1 154 ? -24.734 6.23 9.172 1 92 154 HIS B O 1
ATOM 3612 N N . SER B 1 155 ? -25.656 5.879 7.148 1 92 155 SER B N 1
ATOM 3613 C CA . SER B 1 155 ? -25.219 4.492 7.055 1 92 155 SER B CA 1
ATOM 3614 C C . SER B 1 155 ? -24 4.352 6.156 1 92 155 SER B C 1
ATOM 3616 O O . SER B 1 155 ? -24.062 4.641 4.961 1 92 155 SER B O 1
ATOM 3618 N N . PHE B 1 156 ? -22.938 3.906 6.801 1 94.88 156 PHE B N 1
ATOM 3619 C CA . PHE B 1 156 ? -21.703 3.744 6.027 1 94.88 156 PHE B CA 1
ATOM 3620 C C . PHE B 1 156 ? -20.797 2.715 6.68 1 94.88 156 PHE B C 1
ATOM 3622 O O . PHE B 1 156 ? -20.984 2.357 7.844 1 94.88 156 PHE B O 1
ATOM 3629 N N . TYR B 1 157 ? -19.938 2.135 5.855 1 95.94 157 TYR B N 1
ATOM 3630 C CA . TYR B 1 157 ? -18.891 1.223 6.281 1 95.94 157 TYR B CA 1
ATOM 3631 C C . TYR B 1 157 ? -17.516 1.784 5.941 1 95.94 157 TYR B C 1
ATOM 3633 O O . TYR B 1 157 ? -17.312 2.332 4.855 1 95.94 157 TYR B O 1
ATOM 3641 N N . VAL B 1 158 ? -16.594 1.657 6.922 1 97.31 158 VAL B N 1
ATOM 3642 C CA . VAL B 1 158 ? -15.273 2.248 6.688 1 97.31 158 VAL B CA 1
ATOM 3643 C C . VAL B 1 158 ? -14.203 1.162 6.75 1 97.31 158 VAL B C 1
ATOM 3645 O O . VAL B 1 158 ? -14.125 0.416 7.727 1 97.31 158 VAL B O 1
ATOM 3648 N N . PHE B 1 159 ? -13.391 1.018 5.699 1 97.12 159 PHE B N 1
ATOM 3649 C CA . PHE B 1 159 ? -12.148 0.259 5.746 1 97.12 159 PHE B CA 1
ATOM 3650 C C . PHE B 1 159 ? -10.977 1.158 6.129 1 97.12 159 PHE B C 1
ATOM 3652 O O . PHE B 1 159 ? -10.773 2.209 5.52 1 97.12 159 PHE B O 1
ATOM 3659 N N . VAL B 1 160 ? -10.227 0.716 7.145 1 97.69 160 VAL B N 1
ATOM 3660 C CA . VAL B 1 160 ? -9.102 1.505 7.637 1 97.69 160 VAL B CA 1
ATOM 3661 C C . VAL B 1 160 ? -7.801 0.727 7.445 1 97.69 160 VAL B C 1
ATOM 3663 O O . VAL B 1 160 ? -7.656 -0.385 7.961 1 97.69 160 VAL B O 1
ATOM 3666 N N . THR B 1 161 ? -6.891 1.308 6.715 1 97.56 161 THR B N 1
ATOM 3667 C CA . THR B 1 161 ? -5.59 0.661 6.582 1 97.56 161 THR B CA 1
ATOM 3668 C C . THR B 1 161 ? -4.754 0.863 7.844 1 97.56 161 THR B C 1
ATOM 3670 O O . THR B 1 161 ? -4.922 1.859 8.547 1 97.56 161 THR B O 1
ATOM 3673 N N . GLU B 1 162 ? -3.83 0.071 8.07 1 95.25 162 GLU B N 1
ATOM 3674 C CA . GLU B 1 162 ? -3.023 0.038 9.289 1 95.25 162 GLU B CA 1
ATOM 3675 C C . GLU B 1 162 ? -2.182 1.302 9.422 1 95.25 162 GLU B C 1
ATOM 3677 O O . GLU B 1 162 ? -2.033 1.839 10.523 1 95.25 162 GLU B O 1
ATOM 3682 N N . GLY B 1 163 ? -1.641 1.724 8.289 1 94.88 163 GLY B N 1
ATOM 3683 C CA . GLY B 1 163 ? -0.726 2.854 8.328 1 94.88 163 GLY B CA 1
ATOM 3684 C C . GLY B 1 163 ? 0.621 2.51 8.938 1 94.88 163 GLY B C 1
ATOM 3685 O O . GLY B 1 163 ? 1.111 3.221 9.812 1 94.88 163 GLY B O 1
ATOM 3686 N N . ARG B 1 164 ? 1.133 1.391 8.508 1 91.62 164 ARG B N 1
ATOM 3687 C CA . ARG B 1 164 ? 2.482 1.07 8.961 1 91.62 164 ARG B CA 1
ATOM 3688 C C . ARG B 1 164 ? 3.49 2.094 8.453 1 91.62 164 ARG B C 1
ATOM 3690 O O . ARG B 1 164 ? 3.303 2.678 7.383 1 91.62 164 ARG B O 1
ATOM 3697 N N . PRO B 1 165 ? 4.461 2.338 9.359 1 88.75 165 PRO B N 1
ATOM 3698 C CA . PRO B 1 165 ? 4.918 1.581 10.531 1 88.75 165 PRO B CA 1
ATOM 3699 C C . PRO B 1 165 ? 4.281 2.061 11.828 1 88.75 165 PRO B C 1
ATOM 3701 O O . PRO B 1 165 ? 4.457 1.433 12.875 1 88.75 165 PRO B O 1
ATOM 3704 N N . SER B 1 166 ? 3.527 3.217 11.773 1 85.62 166 SER B N 1
ATOM 3705 C CA . SER B 1 166 ? 2.969 3.752 13.008 1 85.62 166 SER B CA 1
ATOM 3706 C C . SER B 1 166 ? 1.855 2.859 13.547 1 85.62 166 SER B C 1
ATOM 3708 O O . SER B 1 166 ? 1.613 2.818 14.75 1 85.62 166 SER B O 1
ATOM 3710 N N . ASN B 1 167 ? 1.115 2.213 12.648 1 89.69 167 ASN B N 1
ATOM 3711 C CA . ASN B 1 167 ? 0.032 1.287 12.961 1 89.69 167 ASN B CA 1
ATOM 3712 C C . ASN B 1 167 ? -1.104 1.984 13.711 1 89.69 167 ASN B C 1
ATOM 3714 O O . ASN B 1 167 ? -1.738 1.388 14.578 1 89.69 167 ASN B O 1
ATOM 3718 N N . GLN B 1 168 ? -1.321 3.195 13.438 1 92.94 168 GLN B N 1
ATOM 3719 C CA . GLN B 1 168 ? -2.34 3.965 14.141 1 92.94 168 GLN B CA 1
ATOM 3720 C C . GLN B 1 168 ? -3.734 3.648 13.609 1 92.94 168 GLN B C 1
ATOM 3722 O O . GLN B 1 168 ? -4.738 4.047 14.211 1 92.94 168 GLN B O 1
ATOM 3727 N N . GLY B 1 169 ? -3.818 2.926 12.516 1 95.88 169 GLY B N 1
ATOM 3728 C CA . GLY B 1 169 ? -5.113 2.518 11.992 1 95.88 169 GLY B CA 1
ATOM 3729 C C . GLY B 1 169 ? -5.898 1.644 12.945 1 95.88 169 GLY B C 1
ATOM 3730 O O . GLY B 1 169 ? -7.129 1.696 12.977 1 95.88 169 GLY B O 1
ATOM 3731 N N . ALA B 1 170 ? -5.176 0.862 13.703 1 95.25 170 ALA B N 1
ATOM 3732 C CA . ALA B 1 170 ? -5.828 -0.002 14.688 1 95.25 170 ALA B CA 1
ATOM 3733 C C . ALA B 1 170 ? -6.547 0.822 15.75 1 95.25 170 ALA B C 1
ATOM 3735 O O . ALA B 1 170 ? -7.684 0.51 16.125 1 95.25 170 ALA B O 1
ATOM 3736 N N . SER B 1 171 ? -5.914 1.883 16.234 1 94.75 171 SER B N 1
ATOM 3737 C CA . SER B 1 171 ? -6.527 2.771 17.203 1 94.75 171 SER B CA 1
ATOM 3738 C C . SER B 1 171 ? -7.758 3.467 16.641 1 94.75 171 SER B C 1
ATOM 3740 O O . SER B 1 171 ? -8.766 3.621 17.328 1 94.75 171 SER B O 1
ATOM 3742 N N . MET B 1 172 ? -7.645 3.84 15.398 1 96.25 172 MET B N 1
ATOM 3743 C CA . MET B 1 172 ? -8.766 4.457 14.695 1 96.25 172 MET B CA 1
ATOM 3744 C C . MET B 1 172 ? -9.984 3.533 14.688 1 96.25 172 MET B C 1
ATOM 3746 O O . MET B 1 172 ? -11.094 3.959 15.008 1 96.25 172 MET B O 1
ATOM 3750 N N . VAL B 1 173 ? -9.789 2.299 14.375 1 97.06 173 VAL B N 1
ATOM 3751 C CA . VAL B 1 173 ? -10.852 1.309 14.289 1 97.06 173 VAL B CA 1
ATOM 3752 C C . VAL B 1 173 ? -11.469 1.089 15.672 1 97.06 173 VAL B C 1
ATOM 3754 O O . VAL B 1 173 ? -12.688 1.036 15.812 1 97.06 173 VAL B O 1
ATOM 3757 N N . GLU B 1 174 ? -10.594 1.021 16.625 1 97.06 174 GLU B N 1
ATOM 3758 C CA . GLU B 1 174 ? -11.07 0.816 18 1 97.06 174 GLU B CA 1
ATOM 3759 C C . GLU B 1 174 ? -11.969 1.968 18.438 1 97.06 174 GLU B C 1
ATOM 3761 O O . GLU B 1 174 ? -13.047 1.743 18.984 1 97.06 174 GLU B O 1
ATOM 3766 N N . GLU B 1 175 ? -11.516 3.174 18.234 1 96.31 175 GLU B N 1
ATOM 3767 C CA . GLU B 1 175 ? -12.273 4.359 18.609 1 96.31 175 GLU B CA 1
ATOM 3768 C C . GLU B 1 175 ? -13.602 4.422 17.859 1 96.31 175 GLU B C 1
ATOM 3770 O O . GLU B 1 175 ? -14.633 4.773 18.438 1 96.31 175 GLU B O 1
ATOM 3775 N N . MET B 1 176 ? -13.602 4.066 16.641 1 97.75 176 MET B N 1
ATOM 3776 C CA . MET B 1 176 ? -14.812 4.09 15.82 1 97.75 176 MET B CA 1
ATOM 3777 C C . MET B 1 176 ? -15.797 3.018 16.266 1 97.75 176 MET B C 1
ATOM 3779 O O . MET B 1 176 ? -17 3.285 16.406 1 97.75 176 MET B O 1
ATOM 3783 N N . LYS B 1 177 ? -15.273 1.869 16.531 1 97.5 177 LYS B N 1
ATOM 3784 C CA . LYS B 1 177 ? -16.141 0.787 17 1 97.5 177 LYS B CA 1
ATOM 3785 C C . LYS B 1 177 ? -16.812 1.146 18.328 1 97.5 177 LYS B C 1
ATOM 3787 O O . LYS B 1 177 ? -17.984 0.848 18.531 1 97.5 177 LYS B O 1
ATOM 3792 N N . GLN B 1 178 ? -16.062 1.754 19.188 1 97.38 178 GLN B N 1
ATOM 3793 C CA . GLN B 1 178 ? -16.594 2.188 20.469 1 97.38 178 GLN B CA 1
ATOM 3794 C C . GLN B 1 178 ? -17.766 3.152 20.281 1 97.38 178 GLN B C 1
ATOM 3796 O O . GLN B 1 178 ? -18.703 3.182 21.078 1 97.38 178 GLN B O 1
ATOM 3801 N N . ALA B 1 179 ? -17.734 3.883 19.203 1 96.69 179 ALA B N 1
ATOM 3802 C CA . ALA B 1 179 ? -18.766 4.867 18.922 1 96.69 179 ALA B CA 1
ATOM 3803 C C . ALA B 1 179 ? -19.859 4.27 18.047 1 96.69 179 ALA B C 1
ATOM 3805 O O . ALA B 1 179 ? -20.781 4.977 17.609 1 96.69 179 ALA B O 1
ATOM 3806 N N . GLY B 1 180 ? -19.703 2.98 17.656 1 97.19 180 GLY B N 1
ATOM 3807 C CA . GLY B 1 180 ? -20.734 2.293 16.891 1 97.19 180 GLY B CA 1
ATOM 3808 C C . GLY B 1 180 ? -20.562 2.438 15.391 1 97.19 180 GLY B C 1
ATOM 3809 O O . GLY B 1 180 ? -21.5 2.172 14.625 1 97.19 180 GLY B O 1
ATOM 3810 N N . VAL B 1 181 ? -19.469 2.895 14.953 1 97.44 181 VAL B N 1
ATOM 3811 C CA . VAL B 1 181 ? -19.219 3.023 13.523 1 97.44 181 VAL B CA 1
ATOM 3812 C C . VAL B 1 181 ? -18.766 1.677 12.961 1 97.44 181 VAL B C 1
ATOM 3814 O O . VAL B 1 181 ? -17.859 1.04 13.5 1 97.44 181 VAL B O 1
ATOM 3817 N N . CYS B 1 182 ? -19.406 1.194 11.93 1 96.25 182 CYS B N 1
ATOM 3818 C CA . CYS B 1 182 ? -19.031 -0.05 11.273 1 96.25 182 CYS B CA 1
ATOM 3819 C C . CYS B 1 182 ? -17.75 0.121 10.477 1 96.25 182 CYS B C 1
ATOM 3821 O O . CYS B 1 182 ? -17.703 0.881 9.5 1 96.25 182 CYS B O 1
ATOM 3823 N N . CYS B 1 183 ? -16.766 -0.647 10.922 1 96.69 183 CYS B N 1
ATOM 3824 C CA . CYS B 1 183 ? -15.477 -0.479 10.258 1 96.69 183 CYS B CA 1
ATOM 3825 C C . CYS B 1 183 ? -14.609 -1.721 10.43 1 96.69 183 CYS B C 1
ATOM 3827 O O . CYS B 1 183 ? -14.914 -2.584 11.258 1 96.69 183 CYS B O 1
ATOM 3829 N N . SER B 1 184 ? -13.555 -1.864 9.57 1 95.56 184 SER B N 1
ATOM 3830 C CA . SER B 1 184 ? -12.594 -2.959 9.617 1 95.56 184 SER B CA 1
ATOM 3831 C C . SER B 1 184 ? -11.172 -2.457 9.375 1 95.56 184 SER B C 1
ATOM 3833 O O . SER B 1 184 ? -10.961 -1.511 8.617 1 95.56 184 SER B O 1
ATOM 3835 N N . LEU B 1 185 ? -10.281 -3.143 10.078 1 96.25 185 LEU B N 1
ATOM 3836 C CA . LEU B 1 185 ? -8.859 -2.896 9.836 1 96.25 185 LEU B CA 1
ATOM 3837 C C . LEU B 1 185 ? -8.344 -3.771 8.695 1 96.25 185 LEU B C 1
ATOM 3839 O O . LEU B 1 185 ? -8.602 -4.977 8.664 1 96.25 185 LEU B O 1
ATOM 3843 N N . ILE B 1 186 ? -7.648 -3.184 7.754 1 95.56 186 ILE B N 1
ATOM 3844 C CA . ILE B 1 186 ? -7.082 -3.945 6.645 1 95.56 186 ILE B CA 1
ATOM 3845 C C . ILE B 1 186 ? -5.598 -3.617 6.496 1 95.56 186 ILE B C 1
ATOM 3847 O O . ILE B 1 186 ? -5.141 -2.568 6.953 1 95.56 186 ILE B O 1
ATOM 3851 N N . PRO B 1 187 ? -4.793 -4.496 5.91 1 95.75 187 PRO B N 1
ATOM 3852 C CA . PRO B 1 187 ? -3.381 -4.18 5.691 1 95.75 187 PRO B CA 1
ATOM 3853 C C . PRO B 1 187 ? -3.178 -3.117 4.613 1 95.75 187 PRO B C 1
ATOM 3855 O O . PRO B 1 187 ? -4.012 -2.975 3.715 1 95.75 187 PRO B O 1
ATOM 3858 N N . ASP B 1 188 ? -2.096 -2.391 4.684 1 97.12 188 ASP B N 1
ATOM 3859 C CA . ASP B 1 188 ? -1.8 -1.347 3.709 1 97.12 188 ASP B CA 1
ATOM 3860 C C . ASP B 1 188 ? -1.719 -1.923 2.297 1 97.12 188 ASP B C 1
ATOM 3862 O O . ASP B 1 188 ? -2.074 -1.252 1.325 1 97.12 188 ASP B O 1
ATOM 3866 N N . ALA B 1 189 ? -1.305 -3.168 2.215 1 96.62 189 ALA B N 1
ATOM 3867 C CA . ALA B 1 189 ? -1.145 -3.836 0.925 1 96.62 189 ALA B CA 1
ATOM 3868 C C . ALA B 1 189 ? -2.484 -3.971 0.208 1 96.62 189 ALA B C 1
ATOM 3870 O O . ALA B 1 189 ? -2.531 -4.07 -1.021 1 96.62 189 ALA B O 1
ATOM 3871 N N . ALA B 1 190 ? -3.592 -3.898 0.863 1 95.75 190 ALA B N 1
ATOM 3872 C CA . ALA B 1 190 ? -4.906 -4.215 0.307 1 95.75 190 ALA B CA 1
ATOM 3873 C C . ALA B 1 190 ? -5.613 -2.953 -0.181 1 95.75 190 ALA B C 1
ATOM 3875 O O . ALA B 1 190 ? -6.816 -2.969 -0.436 1 95.75 190 ALA B O 1
ATOM 3876 N N . MET B 1 191 ? -4.926 -1.853 -0.387 1 97.56 191 MET B N 1
ATOM 3877 C CA . MET B 1 191 ? -5.527 -0.573 -0.753 1 97.56 191 MET B CA 1
ATOM 3878 C C . MET B 1 191 ? -6.301 -0.69 -2.062 1 97.56 191 MET B C 1
ATOM 3880 O O . MET B 1 191 ? -7.477 -0.322 -2.131 1 97.56 191 MET B O 1
ATOM 3884 N N . ALA B 1 192 ? -5.668 -1.254 -3.037 1 97.19 192 ALA B N 1
ATOM 3885 C CA . ALA B 1 192 ? -6.297 -1.318 -4.352 1 97.19 192 ALA B CA 1
ATOM 3886 C C . ALA B 1 192 ? -7.504 -2.252 -4.336 1 97.19 192 ALA B C 1
ATOM 3888 O O . ALA B 1 192 ? -8.547 -1.94 -4.922 1 97.19 192 ALA B O 1
ATOM 3889 N N . TYR B 1 193 ? -7.367 -3.414 -3.65 1 94.75 193 TYR B N 1
ATOM 3890 C CA . TYR B 1 193 ? -8.445 -4.395 -3.576 1 94.75 193 TYR B CA 1
ATOM 3891 C C . TYR B 1 193 ? -9.711 -3.77 -2.996 1 94.75 193 TYR B C 1
ATOM 3893 O O . TYR B 1 193 ? -10.797 -3.891 -3.576 1 94.75 193 TYR B O 1
ATOM 3901 N N . TYR B 1 194 ? -9.57 -2.99 -1.966 1 94.88 194 TYR B N 1
ATOM 3902 C CA . TYR B 1 194 ? -10.734 -2.441 -1.283 1 94.88 194 TYR B CA 1
ATOM 3903 C C . TYR B 1 194 ? -11.195 -1.145 -1.94 1 94.88 194 TYR B C 1
ATOM 3905 O O . TYR B 1 194 ? -12.383 -0.826 -1.938 1 94.88 194 TYR B O 1
ATOM 3913 N N . ALA B 1 195 ? -10.25 -0.383 -2.5 1 96.75 195 ALA B N 1
ATOM 3914 C CA . ALA B 1 195 ? -10.641 0.837 -3.201 1 96.75 195 ALA B CA 1
ATOM 3915 C C . ALA B 1 195 ? -11.656 0.537 -4.301 1 96.75 195 ALA B C 1
ATOM 3917 O O . ALA B 1 195 ? -12.602 1.306 -4.512 1 96.75 195 ALA B O 1
ATOM 3918 N N . GLU B 1 196 ? -11.445 -0.564 -4.941 1 93.19 196 GLU B N 1
ATOM 3919 C CA . GLU B 1 196 ? -12.344 -0.965 -6.02 1 93.19 196 GLU B CA 1
ATOM 3920 C C . GLU B 1 196 ? -13.773 -1.108 -5.523 1 93.19 196 GLU B C 1
ATOM 3922 O O . GLU B 1 196 ? -14.727 -0.91 -6.285 1 93.19 196 GLU B O 1
ATOM 3927 N N . GLN B 1 197 ? -13.953 -1.381 -4.285 1 89.81 197 GLN B N 1
ATOM 3928 C CA . GLN B 1 197 ? -15.266 -1.688 -3.723 1 89.81 197 GLN B CA 1
ATOM 3929 C C . GLN B 1 197 ? -15.844 -0.481 -2.99 1 89.81 197 GLN B C 1
ATOM 3931 O O . GLN B 1 197 ? -17 -0.516 -2.539 1 89.81 197 GLN B O 1
ATOM 3936 N N . CYS B 1 198 ? -15.148 0.562 -2.881 1 94.5 198 CYS B N 1
ATOM 3937 C CA . CYS B 1 198 ? -15.578 1.716 -2.098 1 94.5 198 CYS B CA 1
ATOM 3938 C C . CYS B 1 198 ? -16.172 2.795 -2.996 1 94.5 198 CYS B C 1
ATOM 3940 O O . CYS B 1 198 ? -15.914 2.816 -4.203 1 94.5 198 CYS B O 1
ATOM 3942 N N . ASN B 1 199 ? -17.016 3.584 -2.432 1 95.38 199 ASN B N 1
ATOM 3943 C CA . ASN B 1 199 ? -17.578 4.715 -3.152 1 95.38 199 ASN B CA 1
ATOM 3944 C C . ASN B 1 199 ? -16.578 5.844 -3.32 1 95.38 199 ASN B C 1
ATOM 3946 O O . ASN B 1 199 ? -16.469 6.434 -4.398 1 95.38 199 ASN B O 1
ATOM 3950 N N . PHE B 1 200 ? -15.883 6.105 -2.299 1 96.5 200 PHE B N 1
ATOM 3951 C CA . PHE B 1 200 ? -14.828 7.113 -2.355 1 96.5 200 PHE B CA 1
ATOM 3952 C C . PHE B 1 200 ? -13.82 6.898 -1.234 1 96.5 200 PHE B C 1
ATOM 3954 O O . PHE B 1 200 ? -14.008 6.035 -0.377 1 96.5 200 PHE B O 1
ATOM 3961 N N . ILE B 1 201 ? -12.719 7.605 -1.325 1 98.56 201 ILE B N 1
ATOM 3962 C CA . ILE B 1 201 ? -11.656 7.594 -0.323 1 98.56 201 ILE B CA 1
ATOM 3963 C C . ILE B 1 201 ? -11.688 8.891 0.478 1 98.56 201 ILE B C 1
ATOM 3965 O O . ILE B 1 201 ? -11.891 9.977 -0.085 1 98.56 201 ILE B O 1
ATOM 3969 N N . MET B 1 202 ? -11.57 8.773 1.756 1 98.5 202 MET B N 1
ATOM 3970 C CA . MET B 1 202 ? -11.477 9.945 2.621 1 98.5 202 MET B CA 1
ATOM 3971 C C . MET B 1 202 ? -10.18 9.93 3.418 1 98.5 202 MET B C 1
ATOM 3973 O O . MET B 1 202 ? -9.859 8.938 4.07 1 98.5 202 MET B O 1
ATOM 3977 N N . LEU B 1 203 ? -9.469 11.023 3.348 1 98.69 203 LEU B N 1
ATOM 3978 C CA . LEU B 1 203 ? -8.156 11.086 3.988 1 98.69 203 LEU B CA 1
ATOM 3979 C C . LEU B 1 203 ? -8.023 12.367 4.812 1 98.69 203 LEU B C 1
ATOM 3981 O O . LEU B 1 203 ? -8.727 13.344 4.566 1 98.69 203 LEU B O 1
ATOM 3985 N N . GLY B 1 204 ? -7.156 12.266 5.809 1 97.44 204 GLY B N 1
ATOM 3986 C CA . GLY B 1 204 ? -6.664 13.461 6.484 1 97.44 204 GLY B CA 1
ATOM 3987 C C . GLY B 1 204 ? -5.371 13.984 5.898 1 97.44 204 GLY B C 1
ATOM 3988 O O . GLY B 1 204 ? -4.785 13.359 5.012 1 97.44 204 GLY B O 1
ATOM 3989 N N . ALA B 1 205 ? -4.961 15.172 6.438 1 95.75 205 ALA B N 1
ATOM 3990 C CA . ALA B 1 205 ? -3.699 15.758 5.988 1 95.75 205 ALA B CA 1
ATOM 3991 C C . ALA B 1 205 ? -2.883 16.266 7.168 1 95.75 205 ALA B C 1
ATOM 3993 O O . ALA B 1 205 ? -3.439 16.812 8.125 1 95.75 205 ALA B O 1
ATOM 3994 N N . GLU B 1 206 ? -1.604 16.031 7.031 1 92.62 206 GLU B N 1
ATOM 3995 C CA . GLU B 1 206 ? -0.684 16.688 7.945 1 92.62 206 GLU B CA 1
ATOM 3996 C C . GLU B 1 206 ? -0.49 18.156 7.562 1 92.62 206 GLU B C 1
ATOM 3998 O O . GLU B 1 206 ? -0.365 19.016 8.438 1 92.62 206 GLU B O 1
ATOM 4003 N N . THR B 1 207 ? -0.437 18.312 6.273 1 93.06 207 THR B N 1
ATOM 4004 C CA . THR B 1 207 ? -0.289 19.656 5.734 1 93.06 207 THR B CA 1
ATOM 4005 C C . THR B 1 207 ? -0.945 19.766 4.363 1 93.06 207 THR B C 1
ATOM 4007 O O . THR B 1 207 ? -0.844 18.844 3.545 1 93.06 207 THR B O 1
ATOM 4010 N N . VAL B 1 208 ? -1.625 20.859 4.184 1 94.69 208 VAL B N 1
ATOM 4011 C CA . VAL B 1 208 ? -2.135 21.203 2.861 1 94.69 208 VAL B CA 1
ATOM 4012 C C . VAL B 1 208 ? -1.224 22.25 2.217 1 94.69 208 VAL B C 1
ATOM 4014 O O . VAL B 1 208 ? -1.033 23.344 2.762 1 94.69 208 VAL B O 1
ATOM 4017 N N . CYS B 1 209 ? -0.708 21.891 1.077 1 93.12 209 CYS B N 1
ATOM 4018 C CA . CYS B 1 209 ? 0.254 22.75 0.397 1 93.12 209 CYS B CA 1
ATOM 4019 C C . CYS B 1 209 ? -0.455 23.812 -0.444 1 93.12 209 CYS B C 1
ATOM 4021 O O . CYS B 1 209 ? -1.607 23.625 -0.838 1 93.12 209 CYS B O 1
ATOM 4023 N N . PRO B 1 210 ? 0.257 24.891 -0.735 1 91.31 210 PRO B N 1
ATOM 4024 C CA . PRO B 1 210 ? -0.358 25.969 -1.515 1 91.31 210 PRO B CA 1
ATOM 4025 C C . PRO B 1 210 ? -0.79 25.516 -2.908 1 91.31 210 PRO B C 1
ATOM 4027 O O . PRO B 1 210 ? -1.751 26.047 -3.465 1 91.31 210 PRO B O 1
ATOM 4030 N N . ASN B 1 211 ? -0.146 24.562 -3.455 1 91.12 211 ASN B N 1
ATOM 4031 C CA . ASN B 1 211 ? -0.477 24.094 -4.793 1 91.12 211 ASN B CA 1
ATOM 4032 C C . ASN B 1 211 ? -1.673 23.141 -4.773 1 91.12 211 ASN B C 1
ATOM 4034 O O . ASN B 1 211 ? -2.074 22.625 -5.816 1 91.12 211 ASN B O 1
ATOM 4038 N N . GLY B 1 212 ? -2.123 22.906 -3.623 1 93.31 212 GLY B N 1
ATOM 4039 C CA . GLY B 1 212 ? -3.309 22.062 -3.502 1 93.31 212 GLY B CA 1
ATOM 4040 C C . GLY B 1 212 ? -2.99 20.625 -3.16 1 93.31 212 GLY B C 1
ATOM 4041 O O . GLY B 1 212 ? -3.889 19.844 -2.834 1 93.31 212 GLY B O 1
ATOM 4042 N N . GLY B 1 213 ? -1.707 20.297 -3.256 1 95.31 213 GLY B N 1
ATOM 4043 C CA . GLY B 1 213 ? -1.292 18.969 -2.799 1 95.31 213 GLY B CA 1
ATOM 4044 C C . GLY B 1 213 ? -1.292 18.844 -1.288 1 95.31 213 GLY B C 1
ATOM 4045 O O . GLY B 1 213 ? -1.492 19.828 -0.573 1 95.31 213 GLY B O 1
ATOM 4046 N N . ILE B 1 214 ? -1.152 17.609 -0.849 1 96 214 ILE B N 1
ATOM 4047 C CA . ILE B 1 214 ? -1.147 17.406 0.596 1 96 214 ILE B CA 1
ATOM 4048 C C . ILE B 1 214 ? 0.053 16.547 0.996 1 96 214 ILE B C 1
ATOM 4050 O O . ILE B 1 214 ? 0.553 15.758 0.194 1 96 214 ILE B O 1
ATOM 4054 N N . ILE B 1 215 ? 0.507 16.797 2.156 1 94.94 215 ILE B N 1
ATOM 4055 C CA . ILE B 1 215 ? 1.438 15.914 2.848 1 94.94 215 ILE B CA 1
ATOM 4056 C C . ILE B 1 215 ? 0.701 15.133 3.936 1 94.94 215 ILE B C 1
ATOM 4058 O O . ILE B 1 215 ? 0.024 15.727 4.781 1 94.94 215 ILE B O 1
ATOM 4062 N N . GLY B 1 216 ? 0.708 13.836 3.801 1 94.69 216 GLY B N 1
ATOM 4063 C CA . GLY B 1 216 ? 0.058 12.977 4.77 1 94.69 216 GLY B CA 1
ATOM 4064 C C . GLY B 1 216 ? 0.973 11.891 5.309 1 94.69 216 GLY B C 1
ATOM 4065 O O . GLY B 1 216 ? 2.119 11.766 4.875 1 94.69 216 GLY B O 1
ATOM 4066 N N . VAL B 1 217 ? 0.441 11.203 6.262 1 93.81 217 VAL B N 1
ATOM 4067 C CA . VAL B 1 217 ? 1.211 10.086 6.797 1 93.81 217 VAL B CA 1
ATOM 4068 C C . VAL B 1 217 ? 1.638 9.156 5.66 1 93.81 217 VAL B C 1
ATOM 4070 O O . VAL B 1 217 ? 0.927 9.023 4.66 1 93.81 217 VAL B O 1
ATOM 4073 N N . ILE B 1 218 ? 2.816 8.539 5.816 1 95.19 218 ILE B N 1
ATOM 4074 C CA . ILE B 1 218 ? 3.334 7.648 4.781 1 95.19 218 ILE B CA 1
ATOM 4075 C C . ILE B 1 218 ? 2.256 6.645 4.383 1 95.19 218 ILE B C 1
ATOM 4077 O O . ILE B 1 218 ? 1.611 6.039 5.242 1 95.19 218 ILE B O 1
ATOM 4081 N N . GLY B 1 219 ? 2.023 6.496 3.074 1 97.12 219 GLY B N 1
ATOM 4082 C CA . GLY B 1 219 ? 0.95 5.668 2.549 1 97.12 219 GLY B CA 1
ATOM 4083 C C . GLY B 1 219 ? -0.158 6.473 1.896 1 97.12 219 GLY B C 1
ATOM 4084 O O . GLY B 1 219 ? -0.948 5.938 1.117 1 97.12 219 GLY B O 1
ATOM 4085 N N . THR B 1 220 ? -0.226 7.738 2.221 1 98.06 220 THR B N 1
ATOM 4086 C CA . THR B 1 220 ? -1.213 8.617 1.604 1 98.06 220 THR B CA 1
ATOM 4087 C C . THR B 1 220 ? -0.974 8.727 0.102 1 98.06 220 THR B C 1
ATOM 4089 O O . THR B 1 220 ? -1.919 8.672 -0.688 1 98.06 220 THR B O 1
ATOM 4092 N N . ALA B 1 221 ? 0.274 8.867 -0.257 1 97.62 221 ALA B N 1
ATOM 4093 C CA . ALA B 1 221 ? 0.61 8.938 -1.677 1 97.62 221 ALA B CA 1
ATOM 4094 C C . ALA B 1 221 ? 0.201 7.664 -2.408 1 97.62 221 ALA B C 1
ATOM 4096 O O . ALA B 1 221 ? -0.32 7.723 -3.523 1 97.62 221 ALA B O 1
ATOM 4097 N N . THR B 1 222 ? 0.441 6.527 -1.781 1 98.5 222 THR B N 1
ATOM 4098 C CA . THR B 1 222 ? 0.052 5.25 -2.367 1 98.5 222 THR B CA 1
ATOM 4099 C C . THR B 1 222 ? -1.463 5.168 -2.525 1 98.5 222 THR B C 1
ATOM 4101 O O . THR B 1 222 ? -1.962 4.785 -3.586 1 98.5 222 THR B O 1
ATOM 4104 N N . MET B 1 223 ? -2.176 5.594 -1.512 1 98.69 223 MET B N 1
ATOM 4105 C CA . MET B 1 223 ? -3.637 5.559 -1.518 1 98.69 223 MET B CA 1
ATOM 4106 C C . MET B 1 223 ? -4.199 6.465 -2.605 1 98.69 223 MET B C 1
ATOM 4108 O O . MET B 1 223 ? -5.062 6.051 -3.381 1 98.69 223 MET B O 1
ATOM 4112 N N . THR B 1 224 ? -3.691 7.637 -2.711 1 98.62 224 THR B N 1
ATOM 4113 C CA . THR B 1 224 ? -4.242 8.594 -3.67 1 98.62 224 THR B CA 1
ATOM 4114 C C . THR B 1 224 ? -3.887 8.188 -5.098 1 98.62 224 THR B C 1
ATOM 4116 O O . THR B 1 224 ? -4.691 8.359 -6.016 1 98.62 224 THR B O 1
ATOM 4119 N N . ALA B 1 225 ? -2.688 7.707 -5.305 1 98.25 225 ALA B N 1
ATOM 4120 C CA . ALA B 1 225 ? -2.303 7.23 -6.633 1 98.25 225 ALA B CA 1
ATOM 4121 C C . ALA B 1 225 ? -3.191 6.074 -7.078 1 98.25 225 ALA B C 1
ATOM 4123 O O . ALA B 1 225 ? -3.684 6.062 -8.211 1 98.25 225 ALA B O 1
ATOM 4124 N N . THR B 1 226 ? -3.393 5.145 -6.18 1 98.12 226 THR B N 1
ATOM 4125 C CA . THR B 1 226 ? -4.223 3.979 -6.457 1 98.12 226 THR B CA 1
ATOM 4126 C C . THR B 1 226 ? -5.66 4.398 -6.766 1 98.12 226 THR B C 1
ATOM 4128 O O . THR B 1 226 ? -6.242 3.951 -7.758 1 98.12 226 THR B O 1
ATOM 4131 N N . ALA B 1 227 ? -6.164 5.246 -5.957 1 98.25 227 ALA B N 1
ATOM 4132 C CA . ALA B 1 227 ? -7.535 5.723 -6.141 1 98.25 227 ALA B CA 1
ATOM 4133 C C . ALA B 1 227 ? -7.688 6.434 -7.484 1 98.25 227 ALA B C 1
ATOM 4135 O O . ALA B 1 227 ? -8.672 6.215 -8.195 1 98.25 227 ALA B O 1
ATOM 4136 N N . LYS B 1 228 ? -6.727 7.262 -7.828 1 97.94 228 LYS B N 1
ATOM 4137 C CA . LYS B 1 228 ? -6.758 8 -9.086 1 97.94 228 LYS B CA 1
ATOM 4138 C C . LYS B 1 228 ? -6.793 7.051 -10.281 1 97.94 228 LYS B C 1
ATOM 4140 O O . LYS B 1 228 ? -7.598 7.223 -11.195 1 97.94 228 LYS B O 1
ATOM 4145 N N . LEU B 1 229 ? -5.957 6.094 -10.273 1 97 229 LEU B N 1
ATOM 4146 C CA . LEU B 1 229 ? -5.906 5.129 -11.367 1 97 229 LEU B CA 1
ATOM 4147 C C . LEU B 1 229 ? -7.234 4.391 -11.492 1 97 229 LEU B C 1
ATOM 4149 O O . LEU B 1 229 ? -7.684 4.109 -12.609 1 97 229 LEU B O 1
ATOM 4153 N N . LEU B 1 230 ? -7.883 4.09 -10.359 1 96.31 230 LEU B N 1
ATOM 4154 C CA . LEU B 1 230 ? -9.117 3.305 -10.344 1 96.31 230 LEU B CA 1
ATOM 4155 C C . LEU B 1 230 ? -10.328 4.195 -10.57 1 96.31 230 LEU B C 1
ATOM 4157 O O . LEU B 1 230 ? -11.461 3.709 -10.617 1 96.31 230 LEU B O 1
ATOM 4161 N N . GLY B 1 231 ? -10.117 5.473 -10.633 1 97.12 231 GLY B N 1
ATOM 4162 C CA . GLY B 1 231 ? -11.203 6.41 -10.875 1 97.12 231 GLY B CA 1
ATOM 4163 C C . GLY B 1 231 ? -12.07 6.641 -9.648 1 97.12 231 GLY B C 1
ATOM 4164 O O . GLY B 1 231 ? -13.273 6.895 -9.773 1 97.12 231 GLY B O 1
ATOM 4165 N N . LYS B 1 232 ? -11.547 6.434 -8.508 1 97.38 232 LYS B N 1
ATOM 4166 C CA . LYS B 1 232 ? -12.266 6.668 -7.262 1 97.38 232 LYS B CA 1
ATOM 4167 C C . LYS B 1 232 ? -11.984 8.062 -6.715 1 97.38 232 LYS B C 1
ATOM 4169 O O . LYS B 1 232 ? -10.82 8.445 -6.562 1 97.38 232 LYS B O 1
ATOM 4174 N N . PRO B 1 233 ? -13 8.852 -6.375 1 97.38 233 PRO B N 1
ATOM 4175 C CA . PRO B 1 233 ? -12.742 10.195 -5.855 1 97.38 233 PRO B CA 1
ATOM 4176 C C . PRO B 1 233 ? -12.094 10.18 -4.473 1 97.38 233 PRO B C 1
ATOM 4178 O O . PRO B 1 233 ? -12.445 9.352 -3.631 1 97.38 233 PRO B O 1
ATOM 4181 N N . VAL B 1 234 ? -11.133 11.086 -4.293 1 98.62 234 VAL B N 1
ATOM 4182 C CA . VAL B 1 234 ? -10.445 11.258 -3.014 1 98.62 234 VAL B CA 1
ATOM 4183 C C . VAL B 1 234 ? -10.867 12.586 -2.383 1 98.62 234 VAL B C 1
ATOM 4185 O O . VAL B 1 234 ? -10.656 13.648 -2.967 1 98.62 234 VAL B O 1
ATOM 4188 N N . HIS B 1 235 ? -11.438 12.508 -1.185 1 98.25 235 HIS B N 1
ATOM 4189 C CA . HIS B 1 235 ? -11.789 13.688 -0.401 1 98.25 235 HIS B CA 1
ATOM 4190 C C . HIS B 1 235 ? -10.883 13.828 0.817 1 98.25 235 HIS B C 1
ATOM 4192 O O . HIS B 1 235 ? -10.727 12.883 1.596 1 98.25 235 HIS B O 1
ATOM 4198 N N . VAL B 1 236 ? -10.344 15.008 0.955 1 98.56 236 VAL B N 1
ATOM 4199 C CA . VAL B 1 236 ? -9.43 15.266 2.064 1 98.56 236 VAL B CA 1
ATOM 4200 C C . VAL B 1 236 ? -10.078 16.234 3.051 1 98.56 236 VAL B C 1
ATOM 4202 O O . VAL B 1 236 ? -10.633 17.266 2.648 1 98.56 236 VAL B O 1
ATOM 4205 N N . VAL B 1 237 ? -10.039 15.898 4.301 1 98.19 237 VAL B N 1
ATOM 4206 C CA . VAL B 1 237 ? -10.516 16.797 5.352 1 98.19 237 VAL B CA 1
ATOM 4207 C C . VAL B 1 237 ? -9.336 17.328 6.16 1 98.19 237 VAL B C 1
ATOM 4209 O O . VAL B 1 237 ? -8.445 16.562 6.543 1 98.19 237 VAL B O 1
ATOM 4212 N N . ALA B 1 238 ? -9.297 18.609 6.395 1 96.38 238 ALA B N 1
ATOM 4213 C CA . ALA B 1 238 ? -8.195 19.219 7.137 1 96.38 238 ALA B CA 1
ATOM 4214 C C . ALA B 1 238 ? -8.617 20.547 7.758 1 96.38 238 ALA B C 1
ATOM 4216 O O . ALA B 1 238 ? -9.383 21.312 7.164 1 96.38 238 ALA B O 1
ATOM 4217 N N . GLU B 1 239 ? -8.094 20.859 8.922 1 95.25 239 GLU B N 1
ATOM 4218 C CA . GLU B 1 239 ? -8.297 22.156 9.57 1 95.25 239 GLU B CA 1
ATOM 4219 C C . GLU B 1 239 ? -7.449 23.25 8.922 1 95.25 239 GLU B C 1
ATOM 4221 O O . GLU B 1 239 ? -6.379 22.969 8.383 1 95.25 239 GLU B O 1
ATOM 4226 N N . CYS B 1 240 ? -7.824 24.438 9.086 1 92.12 240 CYS B N 1
ATOM 4227 C CA . CYS B 1 240 ? -7.145 25.547 8.422 1 92.12 240 CYS B CA 1
ATOM 4228 C C . CYS B 1 240 ? -5.73 25.719 8.969 1 92.12 240 CYS B C 1
ATOM 4230 O O . CYS B 1 240 ? -4.836 26.172 8.25 1 92.12 240 CYS B O 1
ATOM 4232 N N . TYR B 1 241 ? -5.512 25.328 10.211 1 90.25 241 TYR B N 1
ATOM 4233 C CA . TYR B 1 241 ? -4.184 25.531 10.773 1 90.25 241 TYR B CA 1
ATOM 4234 C C . TYR B 1 241 ? -3.186 24.531 10.211 1 90.25 241 TYR B C 1
ATOM 4236 O O . TYR B 1 241 ? -1.988 24.609 10.5 1 90.25 241 TYR B O 1
ATOM 4244 N N . ARG B 1 242 ? -3.65 23.609 9.367 1 92.38 242 ARG B N 1
ATOM 4245 C CA . ARG B 1 242 ? -2.773 22.656 8.703 1 92.38 242 ARG B CA 1
ATOM 4246 C C . ARG B 1 242 ? -2.369 23.141 7.32 1 92.38 242 ARG B C 1
ATOM 4248 O O . ARG B 1 242 ? -1.646 22.453 6.594 1 92.38 242 ARG B O 1
ATOM 4255 N N . PHE B 1 243 ? -2.828 24.297 6.965 1 91.81 243 PHE B N 1
ATOM 4256 C CA . PHE B 1 243 ? -2.438 24.875 5.684 1 91.81 243 PHE B CA 1
ATOM 4257 C C . PHE B 1 243 ? -1.069 25.531 5.785 1 91.81 243 PHE B C 1
ATOM 4259 O O . PHE B 1 243 ? -0.74 26.141 6.809 1 91.81 243 PHE B O 1
ATOM 4266 N N . SER B 1 244 ? -0.305 25.312 4.777 1 89.88 244 SER B N 1
ATOM 4267 C CA . SER B 1 244 ? 1.023 25.906 4.719 1 89.88 244 SER B CA 1
ATOM 4268 C C . SER B 1 244 ? 1.143 26.875 3.549 1 89.88 244 SER B C 1
ATOM 4270 O O . SER B 1 244 ? 0.607 26.625 2.469 1 89.88 244 SER B O 1
ATOM 4272 N N . ASP B 1 245 ? 1.878 27.969 3.719 1 85.62 245 ASP B N 1
ATOM 4273 C CA . ASP B 1 245 ? 2.078 28.938 2.646 1 85.62 245 ASP B CA 1
ATOM 4274 C C . ASP B 1 245 ? 3.436 28.75 1.976 1 85.62 245 ASP B C 1
ATOM 4276 O O . ASP B 1 245 ? 3.768 29.453 1.02 1 85.62 245 ASP B O 1
ATOM 4280 N N . HIS B 1 246 ? 4.281 27.875 2.318 1 77.25 246 HIS B N 1
ATOM 4281 C CA . HIS B 1 246 ? 5.605 27.828 1.712 1 77.25 246 HIS B CA 1
ATOM 4282 C C . HIS B 1 246 ? 5.973 26.406 1.308 1 77.25 246 HIS B C 1
ATOM 4284 O O . HIS B 1 246 ? 6.98 26.188 0.633 1 77.25 246 HIS B O 1
ATOM 4290 N N . HIS B 1 247 ? 5.383 25.453 1.599 1 74.62 247 HIS B N 1
ATOM 4291 C CA . HIS B 1 247 ? 5.727 24.094 1.22 1 74.62 247 HIS B CA 1
ATOM 4292 C C . HIS B 1 247 ? 5.176 23.734 -0.16 1 74.62 247 HIS B C 1
ATOM 4294 O O . HIS B 1 247 ? 3.965 23.594 -0.33 1 74.62 247 HIS B O 1
ATOM 4300 N N . PHE B 1 248 ? 6.223 23.75 -1.188 1 77.94 248 PHE B N 1
ATOM 4301 C CA . PHE B 1 248 ? 5.809 23.484 -2.562 1 77.94 248 PHE B CA 1
ATOM 4302 C C . PHE B 1 248 ? 6.512 22.25 -3.115 1 77.94 248 PHE B C 1
ATOM 4304 O O . PHE B 1 248 ? 7.301 22.359 -4.055 1 77.94 248 PHE B O 1
ATOM 4311 N N . PRO B 1 249 ? 6.141 21.172 -2.535 1 79.75 249 PRO B N 1
ATOM 4312 C CA . PRO B 1 249 ? 6.781 20 -3.111 1 79.75 249 PRO B CA 1
ATOM 4313 C C . PRO B 1 249 ? 6.211 19.625 -4.477 1 79.75 249 PRO B C 1
ATOM 4315 O O . PRO B 1 249 ? 5.008 19.766 -4.707 1 79.75 249 PRO B O 1
ATOM 4318 N N . LEU B 1 250 ? 7.105 19.219 -5.379 1 75.44 250 LEU B N 1
ATOM 4319 C CA . LEU B 1 250 ? 6.645 18.734 -6.672 1 75.44 250 LEU B CA 1
ATOM 4320 C C . LEU B 1 250 ? 6.469 17.219 -6.645 1 75.44 250 LEU B C 1
ATOM 4322 O O . LEU B 1 250 ? 5.711 16.656 -7.441 1 75.44 250 LEU B O 1
ATOM 4326 N N . ASN B 1 251 ? 7.172 16.625 -5.836 1 82.31 251 ASN B N 1
ATOM 4327 C CA . ASN B 1 251 ? 7.152 15.18 -5.629 1 82.31 251 ASN B CA 1
ATOM 4328 C C . ASN B 1 251 ? 7.781 14.797 -4.289 1 82.31 251 ASN B C 1
ATOM 4330 O O . ASN B 1 251 ? 8.109 15.672 -3.482 1 82.31 251 ASN B O 1
ATOM 4334 N N . ASN B 1 252 ? 7.801 13.57 -3.982 1 85.38 252 ASN B N 1
ATOM 4335 C CA . ASN B 1 252 ? 8.266 13.094 -2.684 1 85.38 252 ASN B CA 1
ATOM 4336 C C . ASN B 1 252 ? 9.758 13.32 -2.504 1 85.38 252 ASN B C 1
ATOM 4338 O O . ASN B 1 252 ? 10.258 13.375 -1.376 1 85.38 252 ASN B O 1
ATOM 4342 N N . ARG B 1 253 ? 10.516 13.492 -3.525 1 77 253 ARG B N 1
ATOM 4343 C CA . ARG B 1 253 ? 11.945 13.766 -3.438 1 77 253 ARG B CA 1
ATOM 4344 C C . ARG B 1 253 ? 12.203 15.18 -2.92 1 77 253 ARG B C 1
ATOM 4346 O O . ARG B 1 253 ? 13.289 15.469 -2.406 1 77 253 ARG B O 1
ATOM 4353 N N . HIS B 1 254 ? 11.133 15.961 -3.029 1 70.31 254 HIS B N 1
ATOM 4354 C CA . HIS B 1 254 ? 11.258 17.359 -2.648 1 70.31 254 HIS B CA 1
ATOM 4355 C C . HIS B 1 254 ? 10.828 17.578 -1.201 1 70.31 254 HIS B C 1
ATOM 4357 O O . HIS B 1 254 ? 10.891 18.703 -0.693 1 70.31 254 HIS B O 1
ATOM 4363 N N . LEU B 1 255 ? 10.367 16.453 -0.682 1 76.06 255 LEU B N 1
ATOM 4364 C CA . LEU B 1 255 ? 9.992 16.609 0.719 1 76.06 255 LEU B CA 1
ATOM 4365 C C . LEU B 1 255 ? 11.219 16.875 1.583 1 76.06 255 LEU B C 1
ATOM 4367 O O . LEU B 1 255 ? 12.242 16.203 1.443 1 76.06 255 LEU B O 1
ATOM 4371 N N . ILE B 1 256 ? 11.25 18.109 2.154 1 61.12 256 ILE B N 1
ATOM 4372 C CA . ILE B 1 256 ? 12.367 18.594 2.955 1 61.12 256 ILE B CA 1
ATOM 4373 C C . ILE B 1 256 ? 12.594 17.656 4.145 1 61.12 256 ILE B C 1
ATOM 4375 O O . ILE B 1 256 ? 11.68 17.422 4.941 1 61.12 256 ILE B O 1
ATOM 4379 N N . ARG B 1 257 ? 13.797 16.984 4.125 1 60.78 257 ARG B N 1
ATOM 4380 C CA . ARG B 1 257 ? 14.234 15.891 5 1 60.78 257 ARG B CA 1
ATOM 4381 C C . ARG B 1 257 ? 14.375 16.375 6.441 1 60.78 257 ARG B C 1
ATOM 4383 O O . ARG B 1 257 ? 14.141 15.617 7.383 1 60.78 257 ARG B O 1
ATOM 4390 N N . LYS B 1 258 ? 14.828 17.703 6.613 1 54.19 258 LYS B N 1
ATOM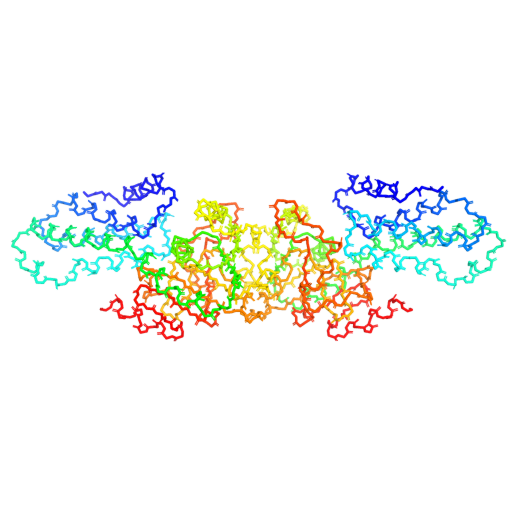 4391 C CA . LYS B 1 258 ? 15.133 18.047 7.996 1 54.19 258 LYS B CA 1
ATOM 4392 C C . LYS B 1 258 ? 14.031 17.578 8.938 1 54.19 258 LYS B C 1
ATOM 4394 O O . LYS B 1 258 ? 14.305 17.203 10.078 1 54.19 258 LYS B O 1
ATOM 4399 N N . HIS B 1 259 ? 12.852 17.469 8.398 1 54.34 259 HIS B N 1
ATOM 4400 C CA . HIS B 1 259 ? 11.711 17.188 9.258 1 54.34 259 HIS B CA 1
ATOM 4401 C C . HIS B 1 259 ? 11.164 15.789 9.008 1 54.34 259 HIS B C 1
ATOM 4403 O O . HIS B 1 259 ? 9.992 15.516 9.289 1 54.34 259 HIS B O 1
ATOM 4409 N N . LEU B 1 260 ? 12.125 15.031 8.414 1 60.31 260 LEU B N 1
ATOM 4410 C CA . LEU B 1 260 ? 11.609 13.711 8.055 1 60.31 260 LEU B CA 1
ATOM 4411 C C . LEU B 1 260 ? 12.523 12.609 8.578 1 60.31 260 LEU B C 1
ATOM 4413 O O . LEU B 1 260 ? 13.102 11.852 7.789 1 60.31 260 LEU B O 1
ATOM 4417 N N . PRO B 1 261 ? 12.625 12.633 9.922 1 56.88 261 PRO B N 1
ATOM 4418 C CA . PRO B 1 261 ? 13.445 11.516 10.391 1 56.88 261 PRO B CA 1
ATOM 4419 C C . PRO B 1 261 ? 12.891 10.156 9.977 1 56.88 261 PRO B C 1
ATOM 4421 O O . PRO B 1 261 ? 11.672 10 9.859 1 56.88 261 PRO B O 1
ATOM 4424 N N . ASN B 1 262 ? 13.797 9.242 9.641 1 63.62 262 ASN B N 1
ATOM 4425 C CA . ASN B 1 262 ? 13.352 7.887 9.336 1 63.62 262 ASN B CA 1
ATOM 4426 C C . ASN B 1 262 ? 12.617 7.258 10.516 1 63.62 262 ASN B C 1
ATOM 4428 O O . ASN B 1 262 ? 12.93 7.559 11.672 1 63.62 262 ASN B O 1
ATOM 4432 N N . VAL B 1 263 ? 11.539 6.629 10.078 1 69.38 263 VAL B N 1
ATOM 4433 C CA . VAL B 1 263 ? 10.797 5.91 11.102 1 69.38 263 VAL B CA 1
ATOM 4434 C C . VAL B 1 263 ? 11.641 4.766 11.656 1 69.38 263 VAL B C 1
ATOM 4436 O O . VAL B 1 263 ? 12.375 4.113 10.906 1 69.38 263 VAL B O 1
ATOM 4439 N N . LYS B 1 264 ? 11.586 4.66 12.859 1 61.69 264 LYS B N 1
ATOM 4440 C CA . LYS B 1 264 ? 12.344 3.596 13.508 1 61.69 264 LYS B CA 1
ATOM 4441 C C . LYS B 1 264 ? 12.047 2.24 12.875 1 61.69 264 LYS B C 1
ATOM 4443 O O . LYS B 1 264 ? 10.891 1.858 12.727 1 61.69 264 LYS B O 1
ATOM 4448 N N . GLY B 1 265 ? 13.047 1.517 12.453 1 67.75 265 GLY B N 1
ATOM 4449 C CA . GLY B 1 265 ? 12.922 0.167 11.922 1 67.75 265 GLY B CA 1
ATOM 4450 C C . GLY B 1 265 ? 12.781 0.127 10.414 1 67.75 265 GLY B C 1
ATOM 4451 O O . GLY B 1 265 ? 12.945 -0.929 9.797 1 67.75 265 GLY B O 1
ATOM 4452 N N . PHE B 1 266 ? 12.344 1.246 9.898 1 74.81 266 PHE B N 1
ATOM 4453 C CA . PHE B 1 266 ? 12.234 1.298 8.445 1 74.81 266 PHE B CA 1
ATOM 4454 C C . PHE B 1 266 ? 12.961 2.516 7.883 1 74.81 266 PHE B C 1
ATOM 4456 O O . PHE B 1 266 ? 13 3.566 8.523 1 74.81 266 PHE B O 1
ATOM 4463 N N . ASP B 1 267 ? 13.484 2.289 6.824 1 76.88 267 ASP B N 1
ATOM 4464 C CA . ASP B 1 267 ? 14.094 3.404 6.102 1 76.88 267 ASP B CA 1
ATOM 4465 C C . ASP B 1 267 ? 13.055 4.137 5.254 1 76.88 267 ASP B C 1
ATOM 4467 O O . ASP B 1 267 ? 13.141 4.145 4.027 1 76.88 267 ASP B O 1
ATOM 4471 N N . CYS B 1 268 ? 12.031 4.664 5.938 1 84.19 268 CYS B N 1
ATOM 4472 C CA . CYS B 1 268 ? 11.016 5.449 5.238 1 84.19 268 CYS B CA 1
ATOM 4473 C C . CYS B 1 268 ? 10.617 6.672 6.055 1 84.19 268 CYS B C 1
ATOM 4475 O O . CYS B 1 268 ? 10.664 6.645 7.285 1 84.19 268 CYS B O 1
ATOM 4477 N N . PRO B 1 269 ? 10.328 7.684 5.402 1 87.75 269 PRO B N 1
ATOM 4478 C CA . PRO B 1 269 ? 9.852 8.875 6.117 1 87.75 269 PRO B CA 1
ATOM 4479 C C . PRO B 1 269 ? 8.461 8.68 6.715 1 87.75 269 PRO B C 1
ATOM 4481 O O . PRO B 1 269 ? 7.738 7.758 6.328 1 87.75 269 PRO B O 1
ATOM 4484 N N . PRO B 1 270 ? 8.164 9.539 7.648 1 89.19 270 PRO B N 1
ATOM 4485 C CA . PRO B 1 270 ? 6.848 9.414 8.281 1 89.19 270 PRO B CA 1
ATOM 4486 C C . PRO B 1 270 ? 5.715 9.938 7.398 1 89.19 270 PRO B C 1
ATOM 4488 O O . PRO B 1 270 ? 4.543 9.633 7.652 1 89.19 270 PRO B O 1
ATOM 4491 N N . VAL B 1 271 ? 6.109 10.695 6.363 1 92.75 271 VAL B N 1
ATOM 4492 C CA . VAL B 1 271 ? 5.078 11.336 5.555 1 92.75 271 VAL B CA 1
ATOM 4493 C C . VAL B 1 271 ? 5.445 11.242 4.074 1 92.75 271 VAL B C 1
ATOM 4495 O O . VAL B 1 271 ? 6.582 10.914 3.73 1 92.75 271 VAL B O 1
ATOM 4498 N N . ASP B 1 272 ? 4.438 11.453 3.258 1 94.44 272 ASP B N 1
ATOM 4499 C CA . ASP B 1 272 ? 4.645 11.516 1.814 1 94.44 272 ASP B CA 1
ATOM 4500 C C . ASP B 1 272 ? 3.727 12.555 1.173 1 94.44 272 ASP B C 1
ATOM 4502 O O . ASP B 1 272 ? 2.875 13.141 1.847 1 94.44 272 ASP B O 1
ATOM 4506 N N . TYR B 1 273 ? 4.012 12.844 -0.072 1 94.88 273 TYR B N 1
ATOM 4507 C CA . TYR B 1 273 ? 3.324 13.922 -0.782 1 94.88 273 TYR B CA 1
ATOM 4508 C C . TYR B 1 273 ? 2.385 13.359 -1.842 1 94.88 273 TYR B C 1
ATOM 4510 O O . TYR B 1 273 ? 2.738 12.422 -2.564 1 94.88 273 TYR B O 1
ATOM 4518 N N . SER B 1 274 ? 1.177 13.875 -1.887 1 96.81 274 SER B N 1
ATOM 4519 C CA . SER B 1 274 ? 0.197 13.594 -2.93 1 96.81 274 SER B CA 1
ATOM 4520 C C . SER B 1 274 ? -0.129 14.844 -3.738 1 96.81 274 SER B C 1
ATOM 4522 O O . SER B 1 274 ? -0.521 15.867 -3.176 1 96.81 274 SER B O 1
ATOM 4524 N N . PRO B 1 275 ? -0.032 14.82 -5.012 1 96 275 PRO B N 1
ATOM 4525 C CA . PRO B 1 275 ? -0.317 15.984 -5.848 1 96 275 PRO B CA 1
ATOM 4526 C C . PRO B 1 275 ? -1.804 16.328 -5.895 1 96 275 PRO B C 1
ATOM 4528 O O . PRO B 1 275 ? -2.648 15.477 -5.617 1 96 275 PRO B O 1
ATOM 4531 N N . PRO B 1 276 ? -2.107 17.594 -6.277 1 96.19 276 PRO B N 1
ATOM 4532 C CA . PRO B 1 276 ? -3.498 18.047 -6.27 1 96.19 276 PRO B CA 1
ATOM 4533 C C . PRO B 1 276 ? -4.367 17.312 -7.289 1 96.19 276 PRO B C 1
ATOM 4535 O O . PRO B 1 276 ? -5.57 17.156 -7.078 1 96.19 276 PRO B O 1
ATOM 4538 N N . GLU B 1 277 ? -3.805 16.781 -8.352 1 96.12 277 GLU B N 1
ATOM 4539 C CA . GLU B 1 277 ? -4.559 16.094 -9.398 1 96.12 277 GLU B CA 1
ATOM 4540 C C . GLU B 1 277 ? -5.191 14.812 -8.875 1 96.12 277 GLU B C 1
ATOM 4542 O O . GLU B 1 277 ? -6.137 14.289 -9.469 1 96.12 277 GLU B O 1
ATOM 4547 N N . ASN B 1 278 ? -4.613 14.273 -7.77 1 97.75 278 ASN B N 1
ATOM 4548 C CA . ASN B 1 278 ? -5.129 13.031 -7.211 1 97.75 278 ASN B CA 1
ATOM 4549 C C . ASN B 1 278 ? -6.27 13.289 -6.227 1 97.75 278 ASN B C 1
ATOM 4551 O O . ASN B 1 278 ? -6.867 12.344 -5.703 1 97.75 278 ASN B O 1
ATOM 4555 N N . ILE B 1 279 ? -6.559 14.523 -5.969 1 97.94 279 ILE B N 1
ATOM 4556 C CA . ILE B 1 279 ? -7.52 14.883 -4.934 1 97.94 279 ILE B CA 1
ATOM 4557 C C . ILE B 1 279 ? -8.742 15.539 -5.574 1 97.94 279 ILE B C 1
ATOM 4559 O O . ILE B 1 279 ? -8.617 16.5 -6.332 1 97.94 279 ILE B O 1
ATOM 4563 N N . LYS B 1 280 ? -9.883 15.031 -5.297 1 97.44 280 LYS B N 1
ATOM 4564 C CA . LYS B 1 280 ? -11.117 15.562 -5.867 1 97.44 280 LYS B CA 1
ATOM 4565 C C . LYS B 1 280 ? -11.57 16.828 -5.129 1 97.44 280 LYS B C 1
ATOM 4567 O O . LYS B 1 280 ? -11.953 17.812 -5.754 1 97.44 280 LYS B O 1
ATOM 4572 N N . ARG B 1 281 ? -11.539 16.734 -3.758 1 96.5 281 ARG B N 1
ATOM 4573 C CA . ARG B 1 281 ? -12.016 17.844 -2.949 1 96.5 281 ARG B CA 1
ATOM 4574 C C . ARG B 1 281 ? -11.266 17.922 -1.625 1 96.5 281 ARG B C 1
ATOM 4576 O O . ARG B 1 281 ? -10.953 16.891 -1.021 1 96.5 281 ARG B O 1
ATOM 4583 N N . LEU B 1 282 ? -11.039 19.172 -1.24 1 96.94 282 LEU B N 1
ATOM 4584 C CA . LEU B 1 282 ? -10.531 19.469 0.093 1 96.94 282 LEU B CA 1
ATOM 4585 C C . LEU B 1 282 ? -11.617 20.125 0.945 1 96.94 282 LEU B C 1
ATOM 4587 O O . LEU B 1 282 ? -12.164 21.156 0.567 1 96.94 282 LEU B O 1
ATOM 4591 N N . VAL B 1 283 ? -11.938 19.516 2.051 1 97.19 283 VAL B N 1
ATOM 4592 C CA . VAL B 1 283 ? -12.961 20.047 2.949 1 97.19 283 VAL B CA 1
ATOM 4593 C C . VAL B 1 283 ? -12.305 20.578 4.227 1 97.19 283 VAL B C 1
ATOM 4595 O O . VAL B 1 283 ? -11.617 19.828 4.93 1 97.19 283 VAL B O 1
ATOM 4598 N N . SER B 1 284 ? -12.5 21.828 4.535 1 96.25 284 SER B N 1
ATOM 4599 C CA . SER B 1 284 ? -11.93 22.469 5.715 1 96.25 284 SER B CA 1
ATOM 4600 C C . SER B 1 284 ? -12.992 23.25 6.477 1 96.25 284 SER B C 1
ATOM 4602 O O . SER B 1 284 ? -14.156 23.297 6.07 1 96.25 284 SER B O 1
ATOM 4604 N N . ASP B 1 285 ? -12.602 23.812 7.59 1 95.12 285 ASP B N 1
ATOM 4605 C CA . ASP B 1 285 ? -13.484 24.641 8.406 1 95.12 285 ASP B CA 1
ATOM 4606 C C . ASP B 1 285 ? -13.828 25.938 7.688 1 95.12 285 ASP B C 1
ATOM 4608 O O . ASP B 1 285 ? -14.828 26.594 8.016 1 95.12 285 ASP B O 1
ATOM 4612 N N . ILE B 1 286 ? -13.086 26.281 6.672 1 92.06 286 ILE B N 1
ATOM 4613 C CA . ILE B 1 286 ? -13.328 27.516 5.945 1 92.06 286 ILE B CA 1
ATOM 4614 C C . ILE B 1 286 ? -14.078 27.219 4.648 1 92.06 286 ILE B C 1
ATOM 4616 O O . ILE B 1 286 ? -14.32 28.109 3.84 1 92.06 286 ILE B O 1
ATOM 4620 N N . GLY B 1 287 ? -14.414 25.906 4.426 1 91 287 GLY B N 1
ATOM 4621 C CA . GLY B 1 287 ? -15.211 25.531 3.273 1 91 287 GLY B CA 1
ATOM 4622 C C . GLY B 1 287 ? -14.586 24.422 2.447 1 91 287 GLY B C 1
ATOM 4623 O O . GLY B 1 287 ? -13.555 23.875 2.826 1 91 287 GLY B O 1
ATOM 4624 N N . SER B 1 288 ? -15.359 24.078 1.403 1 93.31 288 SER B N 1
ATOM 4625 C CA . SER B 1 288 ? -14.867 23.109 0.441 1 93.31 288 SER B CA 1
ATOM 4626 C C . SER B 1 288 ? -14.062 23.766 -0.668 1 93.31 288 SER B C 1
ATOM 4628 O O . SER B 1 288 ? -14.492 24.766 -1.243 1 93.31 288 SER B O 1
ATOM 4630 N N . ILE B 1 289 ? -12.914 23.203 -0.903 1 93.31 289 ILE B N 1
ATOM 4631 C CA . ILE B 1 289 ? -11.969 23.828 -1.821 1 93.31 289 ILE B CA 1
ATOM 4632 C C . ILE B 1 289 ? -11.602 22.844 -2.93 1 93.31 289 ILE B C 1
ATOM 4634 O O . ILE B 1 289 ? -11.367 21.656 -2.666 1 93.31 289 ILE B O 1
ATOM 4638 N N . ASP B 1 290 ? -11.609 23.328 -4.176 1 94.06 290 ASP B N 1
ATOM 4639 C CA . ASP B 1 290 ? -10.969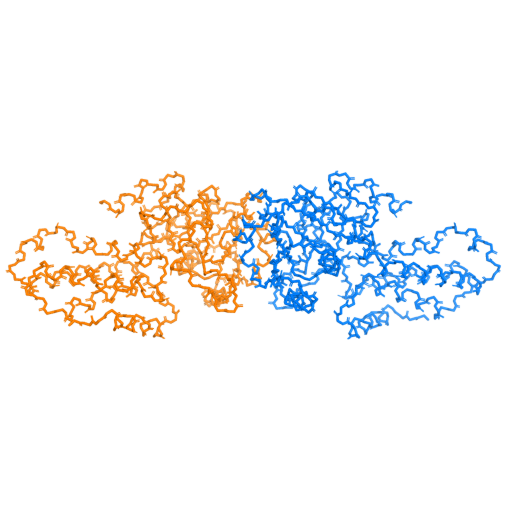 22.594 -5.258 1 94.06 290 ASP B CA 1
ATOM 4640 C C . ASP B 1 290 ? -9.445 22.672 -5.152 1 94.06 290 ASP B C 1
ATOM 4642 O O . ASP B 1 290 ? -8.875 23.766 -5.176 1 94.06 290 ASP B O 1
ATOM 4646 N N . PRO B 1 291 ? -8.836 21.5 -5.023 1 93.06 291 PRO B N 1
ATOM 4647 C CA . PRO B 1 291 ? -7.383 21.5 -4.809 1 93.06 291 PRO B CA 1
ATOM 4648 C C . PRO B 1 291 ? -6.633 22.312 -5.859 1 93.06 291 PRO B C 1
ATOM 4650 O O . PRO B 1 291 ? -5.637 22.969 -5.543 1 93.06 291 PRO B O 1
ATOM 4653 N N . LEU B 1 292 ? -7.148 22.359 -7.039 1 88.44 292 LEU B N 1
ATOM 4654 C CA . LEU B 1 292 ? -6.469 23.078 -8.117 1 88.44 292 LEU B CA 1
ATOM 4655 C C . LEU B 1 292 ? -6.543 24.578 -7.91 1 88.44 292 LEU B C 1
ATOM 4657 O O . LEU B 1 292 ? -5.77 25.328 -8.508 1 88.44 292 LEU B O 1
ATOM 4661 N N . PHE B 1 293 ? -7.438 25 -6.918 1 84.75 293 PHE B N 1
ATOM 4662 C CA . PHE B 1 293 ? -7.613 26.422 -6.68 1 84.75 293 PHE B CA 1
ATOM 4663 C C . PHE B 1 293 ? -7.344 26.766 -5.215 1 84.75 293 PHE B C 1
ATOM 4665 O O . PHE B 1 293 ? -7.906 27.719 -4.684 1 84.75 293 PHE B O 1
ATOM 4672 N N . ALA B 1 294 ? -6.539 25.953 -4.629 1 87.19 294 ALA B N 1
ATOM 4673 C CA . ALA B 1 294 ? -6.32 26.109 -3.189 1 87.19 294 ALA B CA 1
ATOM 4674 C C . ALA B 1 294 ? -5.395 27.281 -2.893 1 87.19 294 ALA B C 1
ATOM 4676 O O . ALA B 1 294 ? -5.363 27.781 -1.767 1 87.19 294 ALA B O 1
ATOM 4677 N N . TYR B 1 295 ? -4.703 27.688 -3.912 1 86.62 295 TYR B N 1
ATOM 4678 C CA . TYR B 1 295 ? -3.664 28.688 -3.725 1 86.62 295 TYR B CA 1
ATOM 4679 C C . TYR B 1 295 ? -4.242 29.969 -3.123 1 86.62 295 TYR B C 1
ATOM 4681 O O . TYR B 1 295 ? -3.705 30.5 -2.15 1 86.62 295 TYR B O 1
ATOM 4689 N N . ASP B 1 296 ? -5.301 30.422 -3.615 1 86.38 296 ASP B N 1
ATOM 4690 C CA . ASP B 1 296 ? -5.918 31.672 -3.148 1 86.38 296 ASP B CA 1
ATOM 4691 C C . ASP B 1 296 ? -6.379 31.531 -1.697 1 86.38 296 ASP B C 1
ATOM 4693 O O . ASP B 1 296 ? -6.234 32.469 -0.909 1 86.38 296 ASP B O 1
ATOM 4697 N N . THR B 1 297 ? -6.922 30.438 -1.416 1 85.25 297 THR B N 1
ATOM 4698 C CA . THR B 1 297 ? -7.395 30.188 -0.058 1 85.25 297 THR B CA 1
ATOM 4699 C C . THR B 1 297 ? -6.23 30.188 0.928 1 85.25 297 THR B C 1
ATOM 4701 O O . THR B 1 297 ? -6.312 30.812 1.987 1 85.25 297 THR B O 1
ATOM 4704 N N . VAL B 1 298 ? -5.156 29.531 0.565 1 82.62 298 VAL B N 1
ATOM 4705 C CA . VAL B 1 298 ? -3.975 29.469 1.418 1 82.62 298 VAL B CA 1
ATOM 4706 C C . VAL B 1 298 ? -3.402 30.875 1.611 1 82.62 298 VAL B C 1
ATOM 4708 O O . VAL B 1 298 ? -3.086 31.266 2.734 1 82.62 298 VAL B O 1
ATOM 4711 N N . ASN B 1 299 ? -3.385 31.609 0.606 1 82 299 ASN B N 1
ATOM 4712 C CA . ASN B 1 299 ? -2.861 32.969 0.676 1 82 299 ASN B CA 1
ATOM 4713 C C . ASN B 1 299 ? -3.717 33.875 1.575 1 82 299 ASN B C 1
ATOM 4715 O O . ASN B 1 299 ? -3.191 34.688 2.322 1 82 299 ASN B O 1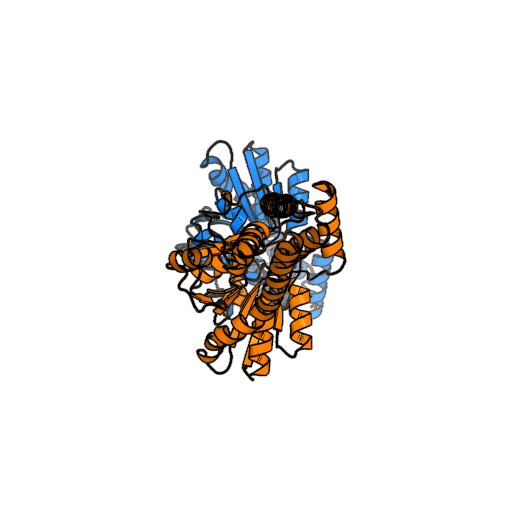
ATOM 4719 N N . HIS B 1 300 ? -4.93 33.656 1.472 1 81.56 300 HIS B N 1
ATOM 4720 C CA . HIS B 1 300 ? -5.852 34.469 2.281 1 81.56 300 HIS B CA 1
ATOM 4721 C C . HIS B 1 300 ? -5.684 34.156 3.766 1 81.56 300 HIS B C 1
ATOM 4723 O O . HIS B 1 300 ? -5.82 35.062 4.605 1 81.56 300 HIS B O 1
ATOM 4729 N N . LEU B 1 301 ? -5.34 32.938 4.051 1 79.5 301 LEU B N 1
ATOM 4730 C CA . LEU B 1 301 ? -5.188 32.5 5.438 1 79.5 301 LEU B CA 1
ATOM 4731 C C . LEU B 1 301 ? -3.943 33.125 6.062 1 79.5 301 LEU B C 1
ATOM 4733 O O . LEU B 1 301 ? -3.873 33.281 7.285 1 79.5 301 LEU B O 1
ATOM 4737 N N . PHE B 1 302 ? -2.99 33.531 5.191 1 76.44 302 PHE B N 1
ATOM 4738 C CA . PHE B 1 302 ? -1.717 33.969 5.738 1 76.44 302 PHE B CA 1
ATOM 4739 C C . PHE B 1 302 ? -1.506 35.438 5.473 1 76.44 302 PHE B C 1
ATOM 4741 O O . PHE B 1 302 ? -0.431 36 5.742 1 76.44 302 PHE B O 1
ATOM 4748 N N . THR B 1 303 ? -2.379 36.062 4.781 1 70.69 303 THR B N 1
ATOM 4749 C CA . THR B 1 303 ? -2.324 37.5 4.605 1 70.69 303 THR B CA 1
ATOM 4750 C C . THR B 1 303 ? -3.33 38.188 5.52 1 70.69 303 THR B C 1
ATOM 4752 O O . THR B 1 303 ? -4.359 37.625 5.875 1 70.69 303 THR B O 1
#

Solvent-accessible surface area (backbone atoms only — not comparable to full-atom values): 30994 Å² total; per-residue (Å²): 130,82,49,56,64,51,46,34,48,53,50,50,52,56,43,70,74,31,89,77,58,51,61,39,58,52,51,48,51,51,39,47,50,48,60,72,71,52,80,60,84,41,62,67,50,43,52,51,50,46,51,48,49,44,50,31,44,50,67,24,94,82,34,49,82,30,28,49,40,21,40,50,52,49,54,49,61,46,59,45,89,33,72,63,59,72,62,37,86,43,49,69,52,33,47,48,52,37,46,53,43,42,53,52,47,52,56,52,58,72,46,29,38,58,48,22,20,61,60,48,44,60,68,65,68,72,48,74,88,77,38,30,35,35,36,65,27,56,42,72,45,48,50,38,26,54,51,50,37,45,74,73,66,55,58,54,37,36,42,25,17,27,31,44,90,76,43,39,7,54,58,41,45,51,56,35,46,76,72,68,44,50,62,46,60,36,52,46,20,44,49,38,64,50,51,73,71,29,67,34,34,46,37,52,51,50,24,38,25,29,69,24,19,33,34,17,55,30,26,43,25,29,50,34,34,27,29,45,67,70,70,35,51,26,36,34,39,40,50,69,60,28,41,24,85,75,54,76,60,87,46,56,87,53,52,68,51,95,53,37,62,61,36,87,94,32,88,41,49,57,51,32,49,33,60,24,90,41,40,60,35,34,35,23,58,91,43,77,37,50,18,86,60,26,40,62,58,37,49,56,74,75,98,129,80,50,58,64,51,46,36,48,53,49,52,53,55,45,69,74,32,90,78,58,51,62,40,58,51,51,48,51,51,39,48,49,48,61,71,69,51,80,60,83,41,63,67,51,43,54,51,50,46,51,48,48,44,50,32,42,49,67,24,92,81,34,49,81,27,27,48,40,23,39,49,53,48,53,48,62,46,60,45,88,35,72,61,59,74,62,37,86,42,50,69,51,33,48,49,51,38,46,52,44,43,52,52,48,53,56,52,57,72,47,30,38,57,48,22,19,62,61,48,45,59,67,64,67,73,49,73,86,75,39,30,34,35,38,65,26,56,41,71,44,49,49,40,26,56,51,49,38,46,75,72,65,54,57,55,37,36,41,24,18,27,30,45,91,78,43,39,8,55,56,40,45,51,56,35,46,75,73,67,44,51,62,45,60,36,51,46,21,42,48,37,66,50,50,73,72,28,69,34,35,46,39,53,52,48,24,36,25,29,69,25,20,35,34,17,55,29,27,44,26,29,50,33,35,26,29,45,64,71,70,37,50,27,37,34,41,42,50,69,60,28,40,24,83,75,54,75,61,89,45,55,86,52,51,68,53,94,54,36,62,58,37,88,94,31,88,40,48,57,51,32,48,33,60,24,89,41,38,62,36,33,35,22,58,91,42,78,37,51,19,87,60,26,40,63,58,36,49,55,73,74,99

Sequence (606 aa):
MLSKEDWHRKYQEKLDEDPYAIHPIAVMQLVLESLVLDDSKTVQELIERMKFVRQALCDSPCSTVSTEPSGEMFTRFITRASTALEDAETIAEARQILIDRGEDFIKHMLELPDKVAKKALGLFEQTHKHLTILTHSRNACLLSTFLEAKSRGHSFYVFVTEGRPSNQGASMVEEMKQAGVCCSLIPDAAMAYYAEQCNFIMLGAETVCPNGGIIGVIGTATMTATAKLLGKPVHVVAECYRFSDHHFPLNNRHLIRKHLPNVKGFDCPPVDYSPPENIKRLVSDIGSIDPLFAYDTVNHLFTMLSKEDWHRKYQEKLDEDPYAIHPIAVMQLVLESLVLDDSKTVQELIERMKFVRQALCDSPCSTVSTEPSGEMFTRFITRASTALEDAETIAEARQILIDRGEDFIKHMLELPDKVAKKALGLFEQTHKHLTILTHSRNACLLSTFLEAKSRGHSFYVFVTEGRPSNQGASMVEEMKQAGVCCSLIPDAAMAYYAEQCNFIMLGAETVCPNGGIIGVIGTATMTATAKLLGKPVHVVAECYRFSDHHFPLNNRHLIRKHLPNVKGFDCPPVDYSPPENIKRLVSDIGSIDPLFAYDTVNHLFT

pLDDT: mean 90.64, std 8.9, range [54.19, 98.75]

InterPro domains:
  IPR000649 Initiation factor 2B-related [PF01008] (25-291)
  IPR037171 NagB/RpiA transferase-like [SSF100950] (30-297)
  IPR042528 Translation initiation factor eIF-2B subunit alpha, N-terminal [G3DSA:1.20.120.1070] (3-109)
  IPR042529 Initiation factor 2B-like, C-terminal [G3DSA:3.40.50.10470] (114-303)
  IPR051501 Eukaryotic initiation factor 2B subunits alpha/beta/delta [PTHR45860] (9-291)

Nearest PDB structures (foldseek):
  7kma-assembly1_C  TM=9.311E-01  e=8.716E-29  Homo sapiens
  3ecs-assembly1_C  TM=8.934E-01  e=1.052E-26  Homo sapiens
  3ecs-assembly1_G  TM=9.238E-01  e=9.817E-26  Homo sapiens
  6jly-assembly1_B  TM=8.565E-01  e=7.665E-24  Schizosaccharomyces pombe 972h-
  1vb5-assembly1_B  TM=8.080E-01  e=6.740E-19  Pyrococcus horikoshii OT3